Protein AF-A0A8C0G1B9-F1 (afdb_monomer_lite)

Sequence (436 aa):
GDGFGARAGQQRWVWGQGQAAEMSLGDRDGQQRWAWGTGPGTGDGFEGRAGQQRWKLLVFVNPMGGRCRAGEIYQDRVAGLFALAGIQTEVIGEYPHNIPPHPHPYLADLDGLVCVGGDGTFNELMHALISRTQRKAGIPEDNPMAPLLPPQLRIGIIPAGSTDCICFATVGTNDPVTSALHIIIGDSQPLDVCSVHHHERLLRYAVSLVGYGFYGDVVSDSERHRWMGPMRYDFSGFKAVLCNRSYEGTVEFLTVGGTEANPRDQTRCRGRETGSNGVSSPASKWQWEQGRFLAINLTCMSSACPKSPDGLSPSAHLADGTADLILVRECSALGFLCHLSRHMDHRDQFDLPFVSVHRVQALRFTPKQLEDSEEGEQPGRRGWKGLLGGLCCGEQPLSSWSCDGETLPHADISVRVHRQLIHLFARGIEQGMGLL

pLDDT: mean 75.63, std 23.79, range [18.97, 97.38]

Foldseek 3Di:
DDDDDDDDDDDDDDDDDDDDDDDDDDDDDDPDDDFPDPDDDDDDDDPDDDPQDAAEEEEEFECPAQVRCLVVCCVVAFVVVCVVLNHHYGYDDDDPDACALCNDPPPVPHQAYEYRHALRRVQSVVVSQQVNQCVVVVFDLLAPPTQGAFGNHAYQYQARHDWRLVCCQFFVDNHRNSSSVLVSVQDKFFFKKKFKHDPSGTQGIFGFKKKFALVLQLLVQLVVVVVVPPCSSVVSNVLSLQQLDWFWWKKKFWFWADPCFFLPNQAAAFFDPDDPPDDPTPDTDIDMDTAIFNMKMKGQTQSATPQQNCRPRNRRYGFPLKIKIKTAHRDHSVLVVVLVCCSRPVPDSQPGPRIDIGIGFKMWIDGVVVVCVVVPDDDDDDDDDGPDVPSNPDDPSGGWIDGSSDTTPDRTMMMGMNGSSHMYSGGGNDDDPPPD

Organism: Chelonoidis abingdonii (NCBI:txid106734)

Secondary structure (DSSP, 8-state):
----------PPP------------------------------------------EEEEEE-TTHHHHTHHHHIIIIIIHHHHHTT-EEEEE---SSS--SS--TTGGG-SEEEEEE-HHHHHHHHHHHHHHHHHHHT--TT-TT--PPPPSSEEEEEE-SS--HHHHHHHSS--HHHHHHHHHHT--EEEEEEEEEETTEEEEEESSEEEEEHHHHHHHHHHTTGGGTTHHHHHHHHHHHHH---EEEEEEEEEPPSTT--TT------S---------PPPPEEEEEEEEEEEEEEESS----SSSTT-S-TT--SSSS-EEEEEEES--HHHHHHHHHHTTSSS-TT-STTEEEEEEEEEEEEEHHHHHHHTTPPP-------SSTTTT----SS--EEETTEEES-SSEEEEEEEEEEEES-----------

Radius of gyration: 24.24 Å; chains: 1; bounding box: 70×66×87 Å

InterPro domains:
  IPR001206 Diacylglycerol kinase, catalytic domain [PF00781] (56-196)
  IPR001206 Diacylglycerol kinase, catalytic domain [PS50146] (52-200)
  IPR016064 NAD kinase/diacylglycerol kinase-like domain superfamily [SSF111331] (55-426)
  IPR017438 Inorganic polyphosphate/ATP-NAD kinase, N-terminal [G3DSA:3.40.50.10330] (46-191)
  IPR045363 Ceramide kinase, C-terminal domain [PF19280] (212-431)
  IPR050187 Lipid Phosphate Formation and Regulation [PTHR12358] (36-418)

Structure (mmCIF, N/CA/C/O backbone):
data_AF-A0A8C0G1B9-F1
#
_entry.id   AF-A0A8C0G1B9-F1
#
loop_
_atom_site.group_PDB
_atom_site.id
_atom_site.type_symbol
_atom_site.label_atom_id
_atom_site.label_alt_id
_atom_site.label_comp_id
_atom_site.label_asym_id
_atom_site.label_entity_id
_atom_site.label_seq_id
_atom_site.pdbx_PDB_ins_code
_atom_site.Cartn_x
_atom_site.Cartn_y
_atom_site.Cartn_z
_atom_site.occupancy
_atom_site.B_iso_or_equiv
_atom_site.auth_seq_id
_atom_site.auth_comp_id
_atom_site.auth_asym_id
_atom_site.auth_atom_id
_atom_site.pdbx_PDB_model_num
ATOM 1 N N . GLY A 1 1 ? -17.086 24.913 -55.831 1.00 30.11 1 GLY A N 1
ATOM 2 C CA . GLY A 1 1 ? -15.918 25.432 -55.113 1.00 30.11 1 GLY A CA 1
ATOM 3 C C . GLY A 1 1 ? -16.407 25.823 -53.752 1.00 30.11 1 GLY A C 1
ATOM 4 O O . GLY A 1 1 ? -16.983 26.890 -53.645 1.00 30.11 1 GLY A O 1
ATOM 5 N N . ASP A 1 2 ? -16.240 24.932 -52.780 1.00 26.23 2 ASP A N 1
ATOM 6 C CA . ASP A 1 2 ? -16.625 25.154 -51.388 1.00 26.23 2 ASP A CA 1
ATOM 7 C C . ASP A 1 2 ? -15.357 25.120 -50.540 1.00 26.23 2 ASP A C 1
ATOM 9 O O . ASP A 1 2 ? -14.575 24.170 -50.607 1.00 26.23 2 ASP A O 1
ATOM 13 N N . GLY A 1 3 ? -15.127 26.203 -49.801 1.00 24.61 3 GLY A N 1
ATOM 14 C CA . GLY A 1 3 ? -13.947 26.421 -48.978 1.00 24.61 3 GLY A CA 1
ATOM 15 C C . GLY A 1 3 ? -14.328 26.810 -47.551 1.00 24.61 3 GLY A C 1
ATOM 16 O O . GLY A 1 3 ? -14.904 27.867 -47.332 1.00 24.61 3 GLY A O 1
ATOM 17 N N . PHE A 1 4 ? -13.991 25.906 -46.629 1.00 29.27 4 PHE A N 1
ATOM 18 C CA . PHE A 1 4 ? -13.444 26.066 -45.273 1.00 29.27 4 PHE A CA 1
ATOM 19 C C . PHE A 1 4 ? -13.696 27.329 -44.425 1.00 29.27 4 PHE A C 1
ATOM 21 O O . PHE A 1 4 ? -13.379 28.452 -44.804 1.00 29.27 4 PHE A O 1
ATOM 28 N N . GLY A 1 5 ? -14.013 27.074 -43.146 1.00 24.34 5 GLY A N 1
ATOM 29 C CA . GLY A 1 5 ? -13.769 27.990 -42.028 1.00 24.34 5 GLY A CA 1
ATOM 30 C C . GLY A 1 5 ? -14.143 27.390 -40.667 1.00 24.34 5 GLY A C 1
ATOM 31 O O . GLY A 1 5 ? -15.270 27.547 -40.212 1.00 24.34 5 GLY A O 1
ATOM 32 N N . ALA A 1 6 ? -13.199 26.710 -40.008 1.00 26.56 6 ALA A N 1
ATOM 33 C CA . ALA A 1 6 ? -13.334 26.205 -38.639 1.00 26.56 6 ALA A CA 1
ATOM 34 C C . ALA A 1 6 ? -13.221 27.336 -37.595 1.00 26.56 6 ALA A C 1
ATOM 36 O O . ALA A 1 6 ? -12.384 28.230 -37.734 1.00 26.56 6 ALA A O 1
ATOM 37 N N . ARG A 1 7 ? -13.996 27.265 -36.503 1.00 25.38 7 ARG A N 1
ATOM 38 C CA . ARG A 1 7 ? -13.730 28.009 -35.258 1.00 25.38 7 ARG A CA 1
ATOM 39 C C . ARG A 1 7 ? -13.854 27.090 -34.047 1.00 25.38 7 ARG A C 1
ATOM 41 O O . ARG A 1 7 ? -14.878 26.448 -33.841 1.00 25.38 7 ARG A O 1
ATOM 48 N N . ALA A 1 8 ? -12.777 27.062 -33.268 1.00 25.58 8 ALA A N 1
ATOM 49 C CA . ALA A 1 8 ? -12.637 26.367 -32.000 1.00 25.58 8 ALA A CA 1
ATOM 50 C C . ALA A 1 8 ? -13.459 27.053 -30.895 1.00 25.58 8 ALA A C 1
ATOM 52 O O . ALA A 1 8 ? -13.417 28.275 -30.748 1.00 25.58 8 ALA A O 1
ATOM 53 N N . GLY A 1 9 ? -14.187 26.257 -30.110 1.00 23.78 9 GLY A N 1
ATOM 54 C CA . GLY A 1 9 ? -14.890 26.699 -28.909 1.00 23.78 9 GLY A CA 1
ATOM 55 C C . GLY A 1 9 ? -13.968 26.649 -27.693 1.00 23.78 9 GLY A C 1
ATOM 56 O O . GLY A 1 9 ? -13.581 25.577 -27.242 1.00 23.78 9 GLY A O 1
ATOM 57 N N . GLN A 1 10 ? -13.621 27.821 -27.170 1.00 21.27 10 GLN A N 1
ATOM 58 C CA . GLN A 1 10 ? -12.890 28.013 -25.920 1.00 21.27 10 GLN A CA 1
ATOM 59 C C . GLN A 1 10 ? -13.905 27.970 -24.763 1.00 21.27 10 GLN A C 1
ATOM 61 O O . GLN A 1 10 ? -14.750 28.859 -24.663 1.00 21.27 10 GLN A O 1
ATOM 66 N N . GLN A 1 11 ? -13.856 26.954 -23.894 1.00 22.00 11 GLN A N 1
ATOM 67 C CA . GLN A 1 11 ? -14.602 26.977 -22.630 1.00 22.00 11 GLN A CA 1
ATOM 68 C C . GLN A 1 11 ? -13.724 27.553 -21.515 1.00 22.00 11 GLN A C 1
ATOM 70 O O . GLN A 1 11 ? -12.590 27.136 -21.288 1.00 22.00 11 GLN A O 1
ATOM 75 N N . ARG A 1 12 ? -14.266 28.584 -20.869 1.00 19.53 12 ARG A N 1
ATOM 76 C CA . ARG A 1 12 ? -13.645 29.454 -19.873 1.00 19.53 12 ARG A CA 1
ATOM 77 C C . ARG A 1 12 ? -14.082 28.972 -18.488 1.00 19.53 12 ARG A C 1
ATOM 79 O O . ARG A 1 12 ? -15.276 28.959 -18.208 1.00 19.53 12 ARG A O 1
ATOM 86 N N . TRP A 1 13 ? -13.137 28.589 -17.633 1.00 22.78 13 TRP A N 1
ATOM 87 C CA . TRP A 1 13 ? -13.411 28.223 -16.241 1.00 22.78 13 TRP A CA 1
ATOM 88 C C . TRP A 1 13 ? -13.511 29.489 -15.381 1.00 22.78 13 TRP A C 1
ATOM 90 O O . TRP A 1 13 ? -12.592 30.308 -15.372 1.00 22.78 13 TRP A O 1
ATOM 100 N N . VAL A 1 14 ? -14.632 29.658 -14.678 1.00 18.97 14 VAL A N 1
ATOM 101 C CA . VAL A 1 14 ? -14.840 30.697 -13.658 1.00 18.97 14 VAL A CA 1
ATOM 102 C C . VAL A 1 14 ? -14.832 30.002 -12.301 1.00 18.97 14 VAL A C 1
ATOM 104 O O . VAL A 1 14 ? -15.638 29.103 -12.082 1.00 18.97 14 VAL A O 1
ATOM 107 N N . TRP A 1 15 ? -13.956 30.429 -11.392 1.00 25.50 15 TRP A N 1
ATOM 108 C CA . TRP A 1 15 ? -14.005 30.043 -9.981 1.00 25.50 15 TRP A CA 1
ATOM 109 C C . TRP A 1 15 ? -14.141 31.305 -9.128 1.00 25.50 15 TRP A C 1
ATOM 111 O O . TRP A 1 15 ? -13.388 32.265 -9.297 1.00 25.50 15 TRP A O 1
ATOM 121 N N . GLY A 1 16 ? -15.176 31.312 -8.285 1.00 22.03 16 GLY A N 1
ATOM 122 C CA . GLY A 1 16 ? -15.574 32.430 -7.435 1.00 22.03 16 GLY A CA 1
ATOM 123 C C . GLY A 1 16 ? -14.563 32.742 -6.332 1.00 22.03 16 GLY A C 1
ATOM 124 O O . GLY A 1 16 ? -13.882 31.858 -5.817 1.00 22.03 16 GLY A O 1
ATOM 125 N N . GLN A 1 17 ? -14.483 34.029 -5.996 1.00 23.86 17 GLN A N 1
ATOM 126 C CA . GLN A 1 17 ? -13.695 34.586 -4.899 1.00 23.86 17 GLN A CA 1
ATOM 127 C C . GLN A 1 17 ? -14.418 34.478 -3.548 1.00 23.86 17 GLN A C 1
ATOM 129 O O . GLN A 1 17 ? -15.641 34.584 -3.485 1.00 23.86 17 GLN A O 1
ATOM 134 N N . GLY A 1 18 ? -13.619 34.424 -2.479 1.00 22.11 18 GLY A N 1
ATOM 135 C CA . GLY A 1 18 ? -13.995 34.730 -1.093 1.00 22.11 18 GLY A CA 1
ATOM 136 C C . GLY A 1 18 ? -13.487 33.644 -0.142 1.00 22.11 18 GLY A C 1
ATOM 137 O O . GLY A 1 18 ? -13.692 32.471 -0.407 1.00 22.11 18 GLY A O 1
ATOM 138 N N . GLN A 1 19 ? -12.789 33.903 0.958 1.00 21.27 19 GLN A N 1
ATOM 139 C CA . GLN A 1 19 ? -12.333 35.119 1.628 1.00 21.27 19 GLN A CA 1
ATOM 140 C C . GLN A 1 19 ? -11.083 34.716 2.429 1.00 21.27 19 GLN A C 1
ATOM 142 O O . GLN A 1 19 ? -10.969 33.578 2.882 1.00 21.27 19 GLN A O 1
ATOM 147 N N . ALA A 1 20 ? -10.146 35.647 2.585 1.00 22.34 20 ALA A N 1
ATOM 148 C CA . ALA A 1 20 ? -9.005 35.490 3.473 1.00 22.34 20 ALA A CA 1
ATOM 149 C C . ALA A 1 20 ? -9.473 35.454 4.936 1.00 22.34 20 ALA A C 1
ATOM 151 O O . ALA A 1 20 ? -10.284 36.285 5.340 1.00 22.34 20 ALA A O 1
ATOM 152 N N . ALA A 1 21 ? -8.926 34.529 5.723 1.00 21.75 21 ALA A N 1
ATOM 153 C CA . ALA A 1 21 ? -8.952 34.601 7.176 1.00 21.75 21 ALA A CA 1
ATOM 154 C C . ALA A 1 21 ? -7.500 34.674 7.666 1.00 21.75 21 ALA A C 1
ATOM 156 O O . ALA A 1 21 ? -6.760 33.694 7.605 1.00 21.75 21 ALA A O 1
ATOM 157 N N . GLU A 1 22 ? -7.087 35.869 8.091 1.00 20.16 22 GLU A N 1
ATOM 158 C CA . GLU A 1 22 ? -5.917 36.068 8.944 1.00 20.16 22 GLU A CA 1
ATOM 159 C C . GLU A 1 22 ? -6.189 35.413 10.303 1.00 20.16 22 GLU A C 1
ATOM 161 O O . GLU A 1 22 ? -7.195 35.712 10.946 1.00 20.16 22 GLU A O 1
ATOM 166 N N . MET A 1 23 ? -5.280 34.557 10.769 1.00 22.12 23 MET A N 1
ATOM 167 C CA . MET A 1 23 ? -5.209 34.178 12.179 1.00 22.12 23 MET A CA 1
ATOM 168 C C . MET A 1 23 ? -3.889 34.680 12.758 1.00 22.12 23 MET A C 1
ATOM 170 O O . MET A 1 23 ? -2.801 34.301 12.328 1.00 22.12 23 MET A O 1
ATOM 174 N N . SER A 1 24 ? -4.038 35.596 13.712 1.00 20.42 24 SER A N 1
ATOM 175 C CA . SER A 1 24 ? -2.988 36.210 14.512 1.00 20.42 24 SER A CA 1
ATOM 176 C C . SER A 1 24 ? -2.264 35.160 15.360 1.00 20.42 24 SER A C 1
ATOM 178 O O . SER A 1 24 ? -2.896 34.349 16.036 1.00 20.42 24 SER A O 1
ATOM 180 N N . LEU A 1 25 ? -0.930 35.196 15.320 1.00 25.39 25 LEU A N 1
ATOM 181 C CA . LEU A 1 25 ? -0.045 34.464 16.223 1.00 25.39 25 LEU A CA 1
ATOM 182 C C . LEU A 1 25 ? -0.170 35.042 17.641 1.00 25.39 25 LEU A C 1
ATOM 184 O O . LEU A 1 25 ? 0.240 36.175 17.892 1.00 25.39 25 LEU A O 1
ATOM 188 N N . GLY A 1 26 ? -0.725 34.240 18.550 1.00 23.03 26 GLY A N 1
ATOM 189 C CA . GLY A 1 26 ? -0.743 34.467 19.993 1.00 23.03 26 GLY A CA 1
ATOM 190 C C . GLY A 1 26 ? 0.080 33.395 20.709 1.00 23.03 26 GLY A C 1
ATOM 191 O O . GLY A 1 26 ? -0.068 32.208 20.442 1.00 23.03 26 GLY A O 1
ATOM 192 N N . ASP A 1 27 ? 0.972 33.864 21.568 1.00 25.34 27 ASP A N 1
ATOM 193 C CA . ASP A 1 27 ? 2.131 33.205 22.168 1.00 25.34 27 ASP A CA 1
ATOM 194 C C . ASP A 1 27 ? 1.796 32.246 23.344 1.00 25.34 27 ASP A C 1
ATOM 196 O O . ASP A 1 27 ? 0.818 32.456 24.060 1.00 25.34 27 ASP A O 1
ATOM 200 N N . ARG A 1 28 ? 2.728 31.305 23.584 1.00 26.14 28 ARG A N 1
ATOM 201 C CA . ARG A 1 28 ? 3.057 30.539 24.819 1.00 26.14 28 ARG A CA 1
ATOM 202 C C . ARG A 1 28 ? 2.216 29.343 25.295 1.00 26.14 28 ARG A C 1
ATOM 204 O O . ARG A 1 28 ? 1.133 29.477 25.852 1.00 26.14 28 ARG A O 1
ATOM 211 N N . ASP A 1 29 ? 2.885 28.187 25.221 1.00 32.78 29 ASP A N 1
ATOM 212 C CA . ASP A 1 29 ? 3.010 27.142 26.251 1.00 32.78 29 ASP A CA 1
ATOM 213 C C . ASP A 1 29 ? 1.769 26.846 27.103 1.00 32.78 29 ASP A C 1
ATOM 215 O O . ASP A 1 29 ? 1.595 27.341 28.216 1.00 32.78 29 ASP A O 1
ATOM 219 N N . GLY A 1 30 ? 0.951 25.921 26.610 1.00 25.56 30 GLY A N 1
ATOM 220 C CA . GLY A 1 30 ? -0.121 25.305 27.377 1.00 25.56 30 GLY A CA 1
ATOM 221 C C . GLY A 1 30 ? -0.477 23.952 26.785 1.00 25.56 30 GLY A C 1
ATOM 222 O O . GLY A 1 30 ? -1.261 23.865 25.851 1.00 25.56 30 GLY A O 1
ATOM 223 N N . GLN A 1 31 ? 0.114 22.892 27.329 1.00 26.70 31 GLN A N 1
ATOM 224 C CA . GLN A 1 31 ? -0.220 21.500 27.039 1.00 26.70 31 GLN A CA 1
ATOM 225 C C . GLN A 1 31 ? -1.696 21.248 27.415 1.00 26.70 31 GLN A C 1
ATOM 227 O O . GLN A 1 31 ? -2.006 20.993 28.578 1.00 26.70 31 GLN A O 1
ATOM 232 N N . GLN A 1 32 ? -2.627 21.371 26.465 1.00 25.62 32 GLN A N 1
ATOM 233 C CA . GLN A 1 32 ? -4.054 21.135 26.706 1.00 25.62 32 GLN A CA 1
ATOM 234 C C . GLN A 1 32 ? -4.433 19.701 26.322 1.00 25.62 32 GLN A C 1
ATOM 236 O O . GLN A 1 32 ? -4.711 19.384 25.173 1.00 25.62 32 GLN A O 1
ATOM 241 N N . ARG A 1 33 ? -4.468 18.816 27.325 1.00 25.80 33 ARG A N 1
ATOM 242 C CA . ARG A 1 33 ? -5.085 17.486 27.218 1.00 25.80 33 ARG A CA 1
ATOM 243 C C . ARG A 1 33 ? -6.605 17.641 27.165 1.00 25.80 33 ARG A C 1
ATOM 245 O O . ARG A 1 33 ? -7.219 17.949 28.183 1.00 25.80 33 ARG A O 1
ATOM 252 N N . TRP A 1 34 ? -7.218 17.342 26.028 1.00 31.02 34 TRP A N 1
ATOM 253 C CA . TRP A 1 34 ? -8.670 17.181 25.933 1.00 31.02 34 TRP A CA 1
ATOM 254 C C . TRP A 1 34 ? -9.040 15.728 26.238 1.00 31.02 34 TRP A C 1
ATOM 256 O O . TRP A 1 34 ? -9.087 14.879 25.353 1.00 31.02 34 TRP A O 1
ATOM 266 N N . ALA A 1 35 ? -9.260 15.417 27.516 1.00 24.92 35 ALA A N 1
ATOM 267 C CA . ALA A 1 35 ? -9.883 14.159 27.913 1.00 24.92 35 ALA A CA 1
ATOM 268 C C . ALA A 1 35 ? -11.404 14.314 27.793 1.00 24.92 35 ALA A C 1
ATOM 270 O O . ALA A 1 35 ? -12.045 14.901 28.665 1.00 24.92 35 ALA A O 1
ATOM 271 N N . TRP A 1 36 ? -11.993 13.803 26.714 1.00 34.22 36 TRP A N 1
ATOM 272 C CA . TRP A 1 36 ? -13.447 13.719 26.592 1.00 34.22 36 TRP A CA 1
ATOM 273 C C . TRP A 1 36 ? -13.947 12.546 27.438 1.00 34.22 36 TRP A C 1
ATOM 275 O O . TRP A 1 36 ? -14.034 11.412 26.980 1.00 34.22 36 TRP A O 1
ATOM 285 N N . GLY A 1 37 ? -14.235 12.811 28.712 1.00 25.52 37 GLY A N 1
ATOM 286 C CA . GLY A 1 37 ? -14.954 11.867 29.558 1.00 25.52 37 GLY A CA 1
ATOM 287 C C . GLY A 1 37 ? -16.423 11.832 29.150 1.00 25.52 37 GLY A C 1
ATOM 288 O O . GLY A 1 37 ? -17.179 12.737 29.495 1.00 25.52 37 GLY A O 1
ATOM 289 N N . THR A 1 38 ? -16.855 10.796 28.435 1.00 38.09 38 THR A N 1
ATOM 290 C CA . THR A 1 38 ? -18.287 10.525 28.265 1.00 38.09 38 THR A CA 1
ATOM 291 C C . THR A 1 38 ? -18.818 9.939 29.572 1.00 38.09 38 THR A C 1
ATOM 293 O O . THR A 1 38 ? -18.600 8.765 29.874 1.00 38.09 38 THR A O 1
ATOM 296 N N . GLY A 1 39 ? -19.469 10.771 30.388 1.00 28.28 39 GLY A N 1
ATOM 297 C CA . GLY A 1 39 ? -20.220 10.307 31.555 1.00 28.28 39 GLY A CA 1
ATOM 298 C C . GLY A 1 39 ? -21.393 9.403 31.138 1.00 28.28 39 GLY A C 1
ATOM 299 O O . GLY A 1 39 ? -21.886 9.527 30.015 1.00 28.28 39 GLY A O 1
ATOM 300 N N . PRO A 1 40 ? -21.855 8.488 32.008 1.00 33.59 40 PRO A N 1
ATOM 301 C CA . PRO A 1 40 ? -22.965 7.601 31.687 1.00 33.59 40 PRO A CA 1
ATOM 302 C C . PRO A 1 40 ? -24.263 8.413 31.584 1.00 33.59 40 PRO A C 1
ATOM 304 O O . PRO A 1 40 ? -24.832 8.831 32.591 1.00 33.59 40 PRO A O 1
ATOM 307 N N . GLY A 1 41 ? -24.728 8.650 30.359 1.00 33.19 41 GLY A N 1
ATOM 308 C CA . GLY A 1 41 ? -26.064 9.174 30.103 1.00 33.19 41 GLY A CA 1
ATOM 309 C C . GLY A 1 41 ? -27.107 8.110 30.437 1.00 33.19 41 GLY A C 1
ATOM 310 O O . GLY A 1 41 ? -27.210 7.097 29.750 1.00 33.19 41 GLY A O 1
ATOM 311 N N . THR A 1 42 ? -27.872 8.328 31.503 1.00 35.56 42 THR A N 1
ATOM 312 C CA . THR A 1 42 ? -29.071 7.554 31.836 1.00 35.56 42 THR A CA 1
ATOM 313 C C . THR A 1 42 ? -30.171 7.854 30.817 1.00 35.56 42 THR A C 1
ATOM 315 O O . THR A 1 42 ? -30.885 8.848 30.943 1.00 35.56 42 THR A O 1
ATOM 318 N N . GLY A 1 43 ? -30.287 7.006 29.797 1.00 33.19 43 GLY A N 1
ATOM 319 C CA . GLY A 1 43 ? -31.454 6.905 28.926 1.00 33.19 43 GLY A CA 1
ATOM 320 C C . GLY A 1 43 ? -32.092 5.540 29.136 1.00 33.19 43 GLY A C 1
ATOM 321 O O . GLY A 1 43 ? -31.598 4.542 28.619 1.00 33.19 43 GLY A O 1
ATOM 322 N N . ASP A 1 44 ? -33.140 5.502 29.951 1.00 35.91 44 ASP A N 1
ATOM 323 C CA . ASP A 1 44 ? -33.950 4.312 30.198 1.00 35.91 44 ASP A CA 1
ATOM 324 C C . ASP A 1 44 ? -34.817 4.015 28.964 1.00 35.91 44 ASP A C 1
ATOM 326 O O . ASP A 1 44 ? -35.460 4.920 28.427 1.00 35.91 44 ASP A O 1
ATOM 330 N N . GLY A 1 45 ? -34.858 2.749 28.536 1.00 37.53 45 GLY A N 1
ATOM 331 C CA . GLY A 1 45 ? -35.861 2.256 27.587 1.00 37.53 45 GLY A CA 1
ATOM 332 C C . GLY A 1 45 ? -35.347 1.732 26.245 1.00 37.53 45 GLY A C 1
ATOM 333 O O . GLY A 1 45 ? -35.700 2.277 25.207 1.00 37.53 45 GLY A O 1
ATOM 334 N N . PHE A 1 46 ? -34.606 0.621 26.255 1.00 33.00 46 PHE A N 1
ATOM 335 C CA . PHE A 1 46 ? -34.708 -0.430 25.227 1.00 33.00 46 PHE A CA 1
ATOM 336 C C . PHE A 1 46 ? -34.171 -1.749 25.815 1.00 33.00 46 PHE A C 1
ATOM 338 O O . PHE A 1 46 ? -33.015 -2.124 25.633 1.00 33.00 46 PHE A O 1
ATOM 345 N N . GLU A 1 47 ? -35.008 -2.466 26.570 1.00 37.91 47 GLU A N 1
ATOM 346 C CA . GLU A 1 47 ? -34.714 -3.845 26.985 1.00 37.91 47 GLU A CA 1
ATOM 347 C C . GLU A 1 47 ? -34.930 -4.797 25.800 1.00 37.91 47 GLU A C 1
ATOM 349 O O . GLU A 1 47 ? -35.968 -5.436 25.637 1.00 37.91 47 GLU A O 1
ATOM 354 N N . GLY A 1 48 ? -33.914 -4.877 24.941 1.00 32.41 48 GLY A N 1
ATOM 355 C CA . GLY A 1 48 ? -33.785 -5.876 23.887 1.00 32.41 48 GLY A CA 1
ATOM 356 C C . GLY A 1 48 ? -32.555 -6.749 24.126 1.00 32.41 48 GLY A C 1
ATOM 357 O O . GLY A 1 48 ? -31.460 -6.381 23.730 1.00 32.41 48 GLY A O 1
ATOM 358 N N . ARG A 1 49 ? -32.747 -7.903 24.784 1.00 36.00 49 ARG A N 1
ATOM 359 C CA . ARG A 1 49 ? -31.848 -9.083 24.841 1.00 36.00 49 ARG A CA 1
ATOM 360 C C . ARG A 1 49 ? -30.337 -8.787 24.769 1.00 36.00 49 ARG A C 1
ATOM 362 O O . ARG A 1 49 ? -29.674 -9.027 23.762 1.00 36.00 49 ARG A O 1
ATOM 369 N N . ALA A 1 50 ? -29.788 -8.362 25.903 1.00 39.62 50 ALA A N 1
ATOM 370 C CA . ALA A 1 50 ? -28.361 -8.189 26.125 1.00 39.62 50 ALA A CA 1
ATOM 371 C C . ALA A 1 50 ? -27.619 -9.536 26.250 1.00 39.62 50 ALA A C 1
ATOM 373 O O . ALA A 1 50 ? -27.605 -10.173 27.299 1.00 39.62 50 ALA A O 1
ATOM 374 N N . GLY A 1 51 ? -26.941 -9.918 25.172 1.00 43.41 51 GLY A N 1
ATOM 375 C CA . GLY A 1 51 ? -25.608 -10.533 25.223 1.00 43.41 51 GLY A CA 1
ATOM 376 C C . GLY A 1 51 ? -24.566 -9.595 24.600 1.00 43.41 51 GLY A C 1
ATOM 377 O O . GLY A 1 51 ? -23.631 -10.050 23.953 1.00 43.41 51 GLY A O 1
ATOM 378 N N . GLN A 1 52 ? -24.807 -8.281 24.682 1.00 54.09 52 GLN A N 1
ATOM 379 C CA . GLN A 1 52 ? -24.190 -7.258 23.838 1.00 54.09 52 GLN A CA 1
ATOM 380 C C . GLN A 1 52 ? -22.704 -7.105 24.183 1.00 54.09 52 GLN A C 1
ATOM 382 O O . GLN A 1 52 ? -22.344 -6.553 25.224 1.00 54.09 52 GLN A O 1
ATOM 387 N N . GLN A 1 53 ? -21.840 -7.633 23.316 1.00 54.12 53 GLN A N 1
ATOM 388 C CA . GLN A 1 53 ? -20.399 -7.418 23.380 1.00 54.12 53 GLN A CA 1
ATOM 389 C C . GLN A 1 53 ? -20.150 -5.906 23.279 1.00 54.12 53 GLN A C 1
ATOM 391 O O . GLN A 1 53 ? -20.453 -5.284 22.264 1.00 54.12 53 GLN A O 1
ATOM 396 N N . ARG A 1 54 ? -19.673 -5.294 24.366 1.00 72.31 54 ARG A N 1
ATOM 397 C CA . ARG A 1 54 ? -19.329 -3.869 24.388 1.00 72.31 54 ARG A CA 1
ATOM 398 C C . ARG A 1 54 ? -17.925 -3.720 23.828 1.00 72.31 54 ARG A C 1
ATOM 400 O O . ARG A 1 54 ? -16.968 -3.930 24.568 1.00 72.31 54 ARG A O 1
ATOM 407 N N . TRP A 1 55 ? -17.823 -3.385 22.544 1.00 83.94 55 TRP A N 1
ATOM 408 C CA . TRP A 1 55 ? -16.540 -3.096 21.912 1.00 83.94 55 TRP A CA 1
ATOM 409 C C . TRP A 1 55 ? -15.834 -1.950 22.647 1.00 83.94 55 TRP A C 1
ATOM 411 O O . TRP A 1 55 ? -16.444 -0.915 22.930 1.00 83.94 55 TRP A O 1
ATOM 421 N N . LYS A 1 56 ? -14.547 -2.124 22.935 1.00 90.75 56 LYS A N 1
ATOM 422 C CA . LYS A 1 56 ? -13.643 -1.081 23.420 1.00 90.75 56 LYS A CA 1
ATOM 423 C C . LYS A 1 56 ? -12.666 -0.717 22.316 1.00 90.75 56 LYS A C 1
ATOM 425 O O . LYS A 1 56 ? -11.828 -1.533 21.927 1.00 90.75 56 LYS A O 1
ATOM 430 N N . LEU A 1 57 ? -12.783 0.505 21.812 1.00 92.88 57 LEU A N 1
ATOM 431 C CA . LEU A 1 57 ? -12.002 1.009 20.691 1.00 92.88 57 LEU A CA 1
ATOM 432 C C . LEU A 1 57 ? -11.118 2.177 21.124 1.00 92.88 57 LEU A C 1
ATOM 434 O O . LEU A 1 57 ? -11.558 3.078 21.837 1.00 92.88 57 LEU A O 1
ATOM 438 N N . LEU A 1 58 ? -9.882 2.185 20.634 1.00 92.19 58 LEU A N 1
ATOM 439 C CA . LEU A 1 58 ? -8.992 3.340 20.727 1.00 92.19 58 LEU A CA 1
ATOM 440 C C . LEU A 1 58 ? -8.941 4.047 19.374 1.00 92.19 58 LEU A C 1
ATOM 442 O O . LEU A 1 58 ? -8.592 3.434 18.366 1.00 92.19 58 LEU A O 1
ATOM 446 N N . VAL A 1 59 ? -9.299 5.326 19.354 1.00 92.25 59 VAL A N 1
ATOM 447 C CA . VAL A 1 59 ? -9.467 6.135 18.148 1.00 92.25 59 VAL A CA 1
ATOM 448 C C . VAL A 1 59 ? -8.313 7.125 18.014 1.00 92.25 59 VAL A C 1
ATOM 450 O O . VAL A 1 59 ? -8.141 8.003 18.852 1.00 92.25 59 VAL A O 1
ATOM 453 N N . PHE A 1 60 ? -7.553 7.019 16.930 1.00 90.69 60 PHE A N 1
ATOM 454 C CA . PHE A 1 60 ? -6.513 7.962 16.530 1.00 90.69 60 PHE A CA 1
ATOM 455 C C . PHE A 1 60 ? -7.083 8.937 15.510 1.00 90.69 60 PHE A C 1
ATOM 457 O O . PHE A 1 60 ? -7.465 8.528 14.415 1.00 90.69 60 PHE A O 1
ATOM 464 N N . VAL A 1 61 ? -7.133 10.220 15.852 1.00 89.12 61 VAL A N 1
ATOM 465 C CA . VAL A 1 61 ? -7.616 11.269 14.951 1.00 89.12 61 VAL A CA 1
ATOM 466 C C . VAL A 1 61 ? -6.434 12.105 14.493 1.00 89.12 61 VAL A C 1
ATOM 468 O O . VAL A 1 61 ? -5.792 12.747 15.317 1.00 89.12 61 VAL A O 1
ATOM 471 N N . ASN A 1 62 ? -6.154 12.118 13.188 1.00 84.25 62 ASN A N 1
ATOM 472 C CA . ASN A 1 62 ? -5.117 12.979 12.627 1.00 84.25 62 ASN A CA 1
ATOM 473 C C . ASN A 1 62 ? -5.676 14.396 12.420 1.00 84.25 62 ASN A C 1
ATOM 475 O O . ASN A 1 62 ? -6.394 14.602 11.439 1.00 84.25 62 ASN A O 1
ATOM 479 N N . PRO A 1 63 ? -5.330 15.402 13.242 1.00 70.69 63 PRO A N 1
ATOM 480 C CA . PRO A 1 63 ? -5.917 16.737 13.133 1.00 70.69 63 PRO A CA 1
ATOM 481 C C . PRO A 1 63 ? -5.579 17.432 11.805 1.00 70.69 63 PRO A C 1
ATOM 483 O O . PRO A 1 63 ? -6.317 18.311 11.374 1.00 70.69 63 PRO A O 1
ATOM 486 N N . MET A 1 64 ? -4.511 17.007 11.121 1.00 68.38 64 MET A N 1
ATOM 487 C CA . MET A 1 64 ? -4.098 17.535 9.815 1.00 68.38 64 MET A CA 1
ATOM 488 C C . MET A 1 64 ? -4.737 16.791 8.629 1.00 68.38 64 MET A C 1
ATOM 490 O O . MET A 1 64 ? -4.573 17.197 7.475 1.00 68.38 64 MET A O 1
ATOM 494 N N . GLY A 1 65 ? -5.473 15.703 8.880 1.00 60.97 65 GLY A N 1
ATOM 495 C CA . GLY A 1 65 ? -6.144 14.915 7.845 1.00 60.97 65 GLY A CA 1
ATOM 496 C C . GLY A 1 65 ? -7.239 15.705 7.117 1.00 60.97 65 GLY A C 1
ATOM 497 O O . GLY A 1 65 ? -7.981 16.476 7.729 1.00 60.97 65 GLY A O 1
ATOM 498 N N . GLY A 1 66 ? -7.344 15.527 5.795 1.00 57.16 66 GLY A N 1
ATOM 499 C CA . GLY A 1 66 ? -8.523 15.963 5.030 1.00 57.16 66 GLY A CA 1
ATOM 500 C C . GLY A 1 66 ? -8.717 17.467 4.938 1.00 57.16 66 GLY A C 1
ATOM 501 O O . GLY A 1 66 ? -9.850 17.935 5.005 1.00 57.16 66 GLY A O 1
ATOM 502 N N . ARG A 1 67 ? -7.623 18.231 4.806 1.00 67.06 67 ARG A N 1
ATOM 503 C CA . ARG A 1 67 ? -7.624 19.702 4.947 1.00 67.06 67 ARG A CA 1
ATOM 504 C C . ARG A 1 67 ? -8.071 20.139 6.351 1.00 67.06 67 ARG A C 1
ATOM 506 O O . ARG A 1 67 ? -8.853 21.074 6.485 1.00 67.06 67 ARG A O 1
ATOM 513 N N . CYS A 1 68 ? -7.571 19.443 7.372 1.00 73.69 68 CYS A N 1
ATOM 514 C CA . CYS A 1 68 ? -7.853 19.685 8.789 1.00 73.69 68 CYS A CA 1
ATOM 515 C C . CYS A 1 68 ? -9.315 19.453 9.214 1.00 73.69 68 CYS A C 1
ATOM 517 O O . CYS A 1 68 ? -9.816 20.122 10.114 1.00 73.69 68 CYS A O 1
ATOM 519 N N . ARG A 1 69 ? -10.009 18.503 8.572 1.00 81.06 69 ARG A N 1
ATOM 520 C CA . ARG A 1 69 ? -11.421 18.178 8.855 1.00 81.06 69 ARG A CA 1
ATOM 521 C C . ARG A 1 69 ? -11.632 16.843 9.561 1.00 81.06 69 ARG A C 1
ATOM 523 O O . ARG A 1 69 ? -12.756 16.528 9.925 1.00 81.06 69 ARG A O 1
ATOM 530 N N . ALA A 1 70 ? -10.585 16.049 9.778 1.00 85.00 70 ALA A N 1
ATOM 531 C CA . ALA A 1 70 ? -10.722 14.734 10.412 1.00 85.00 70 ALA A CA 1
ATOM 532 C C . ALA A 1 70 ? -11.376 14.799 11.808 1.00 85.00 70 ALA A C 1
ATOM 534 O O . ALA A 1 70 ? -12.199 13.947 12.137 1.00 85.00 70 ALA A O 1
ATOM 535 N N . GLY A 1 71 ? -11.058 15.829 12.604 1.00 87.06 71 GLY A N 1
ATOM 536 C CA . GLY A 1 71 ? -11.688 16.056 13.911 1.00 87.06 71 GLY A CA 1
ATOM 537 C C . GLY A 1 71 ? -13.191 16.327 13.812 1.00 87.06 71 GLY A C 1
ATOM 538 O O . GLY A 1 71 ? -13.968 15.669 14.498 1.00 87.06 71 GLY A O 1
ATOM 539 N N . GLU A 1 72 ? -13.589 17.228 12.908 1.00 89.81 72 GLU A N 1
ATOM 540 C CA . GLU A 1 72 ? -14.994 17.543 12.591 1.00 89.81 72 GLU A CA 1
ATOM 541 C C . GLU A 1 72 ? -15.738 16.286 12.116 1.00 89.81 72 GLU A C 1
ATOM 543 O O . GLU A 1 72 ? -16.785 15.940 12.650 1.00 89.81 72 GLU A O 1
ATOM 548 N N . ILE A 1 73 ? -15.155 15.533 11.174 1.00 91.69 73 ILE A N 1
ATOM 549 C CA . ILE A 1 73 ? -15.738 14.290 10.648 1.00 91.69 73 ILE A CA 1
ATOM 550 C C . ILE A 1 73 ? -16.004 13.291 11.777 1.00 91.69 73 ILE A C 1
ATOM 552 O O . ILE A 1 73 ? -17.095 12.724 11.849 1.00 91.69 73 ILE A O 1
ATOM 556 N N . TYR A 1 74 ? -15.033 13.072 12.666 1.00 93.31 74 TYR A N 1
ATOM 557 C CA . TYR A 1 74 ? -15.225 12.147 13.777 1.00 93.31 74 TYR A CA 1
ATOM 558 C C . TYR A 1 74 ? -16.335 12.620 14.722 1.00 93.31 74 TYR A C 1
ATOM 560 O O . TYR A 1 74 ? -17.241 11.843 15.026 1.00 93.31 74 TYR A O 1
ATOM 568 N N . GLN A 1 75 ? -16.286 13.881 15.159 1.00 92.31 75 GLN A N 1
ATOM 569 C CA . GLN A 1 75 ? -17.241 14.432 16.121 1.00 92.31 75 GLN A CA 1
ATOM 570 C C . GLN A 1 75 ? -18.670 14.446 15.570 1.00 92.31 75 GLN A C 1
ATOM 572 O O . GLN A 1 75 ? -19.582 13.935 16.221 1.00 92.31 75 GLN A O 1
ATOM 577 N N . ASP A 1 76 ? -18.852 14.952 14.352 1.00 94.06 76 ASP A N 1
ATOM 578 C CA . ASP A 1 76 ? -20.177 15.224 13.796 1.00 94.06 76 ASP A CA 1
ATOM 579 C C . ASP A 1 76 ? -20.830 13.986 13.175 1.00 94.06 76 ASP A C 1
ATOM 581 O O . ASP A 1 76 ? -22.056 13.907 13.084 1.00 94.06 76 ASP A O 1
ATOM 585 N N . ARG A 1 77 ? -20.030 13.020 12.698 1.00 94.94 77 ARG A N 1
ATOM 586 C CA . ARG A 1 77 ? -20.534 11.899 11.884 1.00 94.94 77 ARG A CA 1
ATOM 587 C C . ARG A 1 77 ? -20.357 10.530 12.525 1.00 94.94 77 ARG A C 1
ATOM 589 O O . ARG A 1 77 ? -21.124 9.634 12.187 1.00 94.94 77 ARG A O 1
ATOM 596 N N . VAL A 1 78 ? -19.375 10.344 13.411 1.00 96.25 78 VAL A N 1
ATOM 597 C CA . VAL A 1 78 ? -18.981 9.006 13.899 1.00 96.25 78 VAL A CA 1
ATOM 598 C C . VAL A 1 78 ? -19.205 8.835 15.398 1.00 96.25 78 VAL A C 1
ATOM 600 O O . VAL A 1 78 ? -19.786 7.832 15.811 1.00 96.25 78 VAL A O 1
ATOM 603 N N . ALA A 1 79 ? -18.799 9.804 16.220 1.00 94.75 79 ALA A N 1
ATOM 604 C CA . ALA A 1 79 ? -18.835 9.695 17.679 1.00 94.75 79 ALA A CA 1
ATOM 605 C C . ALA A 1 79 ? -20.245 9.377 18.210 1.00 94.75 79 ALA A C 1
ATOM 607 O O . ALA A 1 79 ? -20.412 8.483 19.041 1.00 94.75 79 ALA A O 1
ATOM 608 N N . GLY A 1 80 ? -21.272 10.044 17.670 1.00 95.06 80 GLY A N 1
ATOM 609 C CA . GLY A 1 80 ? -22.668 9.777 18.021 1.00 95.06 80 GLY A CA 1
ATOM 610 C C . GLY A 1 80 ? -23.122 8.352 17.682 1.00 95.06 80 GLY A C 1
ATOM 611 O O . GLY A 1 80 ? -23.838 7.739 18.469 1.00 95.06 80 GLY A O 1
ATOM 612 N N . LEU A 1 81 ? -22.668 7.786 16.558 1.00 96.00 81 LEU A N 1
ATOM 613 C CA . LEU A 1 81 ? -23.013 6.417 16.156 1.00 96.00 81 LEU A CA 1
ATOM 614 C C . LEU A 1 81 ? -22.383 5.381 17.091 1.00 96.00 81 LEU A C 1
ATOM 616 O O . LEU A 1 81 ? -23.057 4.442 17.509 1.00 96.00 81 LEU A O 1
ATOM 620 N N . PHE A 1 82 ? -21.115 5.571 17.465 1.00 95.81 82 PHE A N 1
ATOM 621 C CA . PHE A 1 82 ? -20.444 4.702 18.434 1.00 95.81 82 PHE A CA 1
ATOM 622 C C . PHE A 1 82 ? -21.111 4.759 19.812 1.00 95.81 82 PHE A C 1
ATOM 624 O O . PHE A 1 82 ? -21.339 3.710 20.418 1.00 95.81 82 PHE A O 1
ATOM 631 N N . ALA A 1 83 ? -21.510 5.950 20.268 1.00 93.69 83 ALA A N 1
ATOM 632 C CA . ALA A 1 83 ? -22.247 6.109 21.519 1.00 93.69 83 ALA A CA 1
ATOM 633 C C . ALA A 1 83 ? -23.607 5.388 21.488 1.00 93.69 83 ALA A C 1
ATOM 635 O O . ALA A 1 83 ? -23.928 4.647 22.417 1.00 93.69 83 ALA A O 1
ATOM 636 N N . LEU A 1 84 ? -24.378 5.543 20.404 1.00 94.31 84 LEU A N 1
ATOM 637 C CA . LEU A 1 84 ? -25.664 4.856 20.218 1.00 94.31 84 LEU A CA 1
ATOM 638 C C . LEU A 1 84 ? -25.514 3.330 20.157 1.00 94.31 84 LEU A C 1
ATOM 640 O O . LEU A 1 84 ? -26.379 2.607 20.645 1.00 94.31 84 LEU A O 1
ATOM 644 N N . ALA A 1 85 ? -24.410 2.837 19.597 1.00 93.56 85 ALA A N 1
ATOM 645 C CA . ALA A 1 85 ? -24.085 1.414 19.555 1.00 93.56 85 ALA A CA 1
ATOM 646 C C . ALA A 1 85 ? -23.545 0.859 20.891 1.00 93.56 85 ALA A C 1
ATOM 648 O O . ALA A 1 85 ? -23.285 -0.340 20.994 1.00 93.56 85 ALA A O 1
ATOM 649 N N . GLY A 1 86 ? -23.363 1.701 21.917 1.00 92.38 86 GLY A N 1
ATOM 650 C CA . GLY A 1 86 ? -22.813 1.294 23.212 1.00 92.38 86 GLY A CA 1
ATOM 651 C C . GLY A 1 86 ? -21.324 0.928 23.173 1.00 92.38 86 GLY A C 1
ATOM 652 O O . GLY A 1 86 ? -20.856 0.182 24.038 1.00 92.38 86 GLY A O 1
ATOM 653 N N . ILE A 1 87 ? -20.588 1.430 22.176 1.00 93.44 87 ILE A N 1
ATOM 654 C CA . ILE A 1 87 ? -19.147 1.223 22.008 1.00 93.44 87 ILE A CA 1
ATOM 655 C C . ILE A 1 87 ? -18.392 2.196 22.911 1.00 93.44 87 ILE A C 1
ATOM 657 O O . ILE A 1 87 ? -18.646 3.399 22.904 1.00 93.44 87 ILE A O 1
ATOM 661 N N . GLN A 1 88 ? -17.438 1.680 23.683 1.00 92.00 88 GLN A N 1
ATOM 662 C CA . GLN A 1 88 ? -16.557 2.502 24.507 1.00 92.00 88 GLN A CA 1
ATOM 663 C C . GLN A 1 88 ? -15.396 2.999 23.652 1.00 92.00 88 GLN A C 1
ATOM 665 O O . GLN A 1 88 ? -14.665 2.194 23.078 1.00 92.00 88 GLN A O 1
ATOM 670 N N . THR A 1 89 ? -15.219 4.316 23.575 1.00 91.50 89 THR A N 1
ATOM 671 C CA . THR A 1 89 ? -14.177 4.936 22.752 1.00 91.50 89 THR A CA 1
ATOM 672 C C . THR A 1 89 ? -13.247 5.789 23.596 1.00 91.50 89 THR A C 1
ATOM 674 O O . THR A 1 89 ? -13.699 6.701 24.285 1.00 91.50 89 THR A O 1
ATOM 677 N N . GLU A 1 90 ? -11.948 5.544 23.488 1.00 90.19 90 GLU A N 1
ATOM 678 C CA . GLU A 1 90 ? -10.907 6.465 23.946 1.00 90.19 90 GLU A CA 1
ATOM 679 C C . GLU A 1 90 ? -10.326 7.183 22.721 1.00 90.19 90 GLU A C 1
ATOM 681 O O . GLU A 1 90 ? -10.038 6.532 21.722 1.00 90.19 90 GLU A O 1
ATOM 686 N N . VAL A 1 91 ? -10.188 8.513 22.754 1.00 88.50 91 VAL A N 1
ATOM 687 C CA . VAL A 1 91 ? -9.790 9.312 21.579 1.00 88.50 91 VAL A CA 1
ATOM 688 C C . VAL A 1 91 ? -8.448 9.994 21.818 1.00 88.50 91 VAL A C 1
ATOM 690 O O . VAL A 1 91 ? -8.278 10.724 22.792 1.00 88.50 91 VAL A O 1
ATOM 693 N N . ILE A 1 92 ? -7.515 9.805 20.887 1.00 84.88 92 ILE A N 1
ATOM 694 C CA . ILE A 1 92 ? -6.203 10.451 20.841 1.00 84.88 92 ILE A CA 1
ATOM 695 C C . ILE A 1 92 ? -6.194 11.408 19.644 1.00 84.88 92 ILE A C 1
ATOM 697 O O . ILE A 1 92 ? -6.142 10.976 18.493 1.00 84.88 92 ILE A O 1
ATOM 701 N N . GLY A 1 93 ? -6.276 12.712 19.927 1.00 70.50 93 GLY A N 1
ATOM 702 C CA . GLY A 1 93 ? -6.390 13.769 18.910 1.00 70.50 93 GLY A CA 1
ATOM 703 C C . GLY A 1 93 ? -5.089 14.493 18.550 1.00 70.50 93 GLY A C 1
ATOM 704 O O . GLY A 1 93 ? -5.072 15.259 17.594 1.00 70.50 93 GLY A O 1
ATOM 705 N N . GLU A 1 94 ? -4.001 14.269 19.290 1.00 64.00 94 GLU A N 1
ATOM 706 C CA . GLU A 1 94 ? -2.722 14.952 19.072 1.00 64.00 94 GLU A CA 1
ATOM 707 C C . GLU A 1 94 ? -1.584 13.931 19.040 1.00 64.00 94 GLU A C 1
ATOM 709 O O . GLU A 1 94 ? -1.103 13.475 20.076 1.00 64.00 94 GLU A O 1
ATOM 714 N N . TYR A 1 95 ? -1.139 13.568 17.837 1.00 62.53 95 TYR A N 1
ATOM 715 C CA . TYR A 1 95 ? 0.140 12.891 17.639 1.00 62.53 95 TYR A CA 1
ATOM 716 C C . TYR A 1 95 ? 0.941 13.638 16.562 1.00 62.53 95 TYR A C 1
ATOM 718 O O . TYR A 1 95 ? 0.503 13.739 15.411 1.00 62.53 95 TYR A O 1
ATOM 726 N N . PRO A 1 96 ? 2.102 14.214 16.921 1.00 47.19 96 PRO A N 1
ATOM 727 C CA . PRO A 1 96 ? 2.940 14.976 16.008 1.00 47.19 96 PRO A CA 1
ATOM 728 C C . PRO A 1 96 ? 3.750 14.016 15.130 1.00 47.19 96 PRO A C 1
ATOM 730 O O . PRO A 1 96 ? 4.948 13.877 15.317 1.00 47.19 96 PRO A O 1
ATOM 733 N N . HIS A 1 97 ? 3.076 13.361 14.181 1.00 53.91 97 HIS A N 1
ATOM 734 C CA . HIS A 1 97 ? 3.645 12.415 13.210 1.00 53.91 97 HIS A CA 1
ATOM 735 C C . HIS A 1 97 ? 4.216 11.134 13.846 1.00 53.91 97 HIS A C 1
ATOM 737 O O . HIS A 1 97 ? 4.984 11.173 14.802 1.00 53.91 97 HIS A O 1
ATOM 743 N N . ASN A 1 98 ? 3.870 9.984 13.266 1.00 60.53 98 ASN A N 1
ATOM 744 C CA . ASN A 1 98 ? 4.202 8.644 13.753 1.00 60.53 98 ASN A CA 1
ATOM 745 C C . ASN A 1 98 ? 3.515 8.283 15.077 1.00 60.53 98 ASN A C 1
ATOM 747 O O . ASN A 1 98 ? 4.000 8.577 16.172 1.00 60.53 98 ASN A O 1
ATOM 751 N N . ILE A 1 99 ? 2.412 7.541 14.971 1.00 64.62 99 ILE A N 1
ATOM 752 C CA . ILE A 1 99 ? 1.837 6.802 16.102 1.00 64.62 99 ILE A CA 1
ATOM 753 C C . ILE A 1 99 ? 2.946 5.937 16.733 1.00 64.62 99 ILE A C 1
ATOM 755 O O . ILE A 1 99 ? 3.558 5.119 16.038 1.00 64.62 99 ILE A O 1
ATOM 759 N N . PRO A 1 100 ? 3.250 6.100 18.035 1.00 60.38 100 PRO A N 1
ATOM 760 C CA . PRO A 1 100 ? 4.343 5.368 18.650 1.00 60.38 100 PRO A CA 1
ATOM 761 C C . PRO A 1 100 ? 4.061 3.858 18.608 1.00 60.38 100 PRO A C 1
ATOM 763 O O . PRO A 1 100 ? 2.913 3.439 18.768 1.00 60.38 100 PRO A O 1
ATOM 766 N N . PRO A 1 101 ? 5.101 3.005 18.514 1.00 55.12 101 PRO A N 1
ATOM 767 C CA . PRO A 1 101 ? 4.949 1.544 18.526 1.00 55.12 101 PRO A CA 1
ATOM 768 C C . PRO A 1 101 ? 4.362 1.009 19.847 1.00 55.12 101 PRO A C 1
ATOM 770 O O . PRO A 1 101 ? 4.031 -0.170 19.972 1.00 55.12 101 PRO A O 1
ATOM 773 N N . HIS A 1 102 ? 4.195 1.882 20.842 1.00 59.75 102 HIS A N 1
ATOM 774 C CA . HIS A 1 102 ? 3.394 1.647 22.035 1.00 59.75 102 HIS A CA 1
ATOM 775 C C . HIS A 1 102 ? 2.231 2.652 22.069 1.00 59.75 102 HIS A C 1
ATOM 777 O O . HIS A 1 102 ? 2.314 3.633 22.804 1.00 59.75 102 HIS A O 1
ATOM 783 N N . PRO A 1 103 ? 1.154 2.425 21.290 1.00 56.25 103 PRO A N 1
ATOM 784 C CA . PRO A 1 103 ? 0.078 3.404 21.152 1.00 56.25 103 PRO A CA 1
ATOM 785 C C . PRO A 1 103 ? -0.643 3.710 22.471 1.00 56.25 103 PRO A C 1
ATOM 787 O O . PRO A 1 103 ? -1.170 4.803 22.640 1.00 56.25 103 PRO A O 1
ATOM 790 N N . HIS A 1 104 ? -0.665 2.759 23.416 1.00 58.03 104 HIS A N 1
ATOM 791 C CA . HIS A 1 104 ? -1.259 2.958 24.737 1.00 58.03 104 HIS A CA 1
ATOM 792 C C . HIS A 1 104 ? -0.797 1.882 25.747 1.00 58.03 104 HIS A C 1
ATOM 794 O O . HIS A 1 104 ? -0.588 0.727 25.347 1.00 58.03 104 HIS A O 1
ATOM 800 N N . PRO A 1 105 ? -0.657 2.193 27.053 1.00 55.31 105 PRO A N 1
ATOM 801 C CA . PRO A 1 105 ? -0.334 1.201 28.085 1.00 55.31 105 PRO A CA 1
ATOM 802 C C . PRO A 1 105 ? -1.410 0.112 28.280 1.00 55.31 105 PRO A C 1
ATOM 804 O O . PRO A 1 105 ? -1.071 -0.971 28.750 1.00 55.31 105 PRO A O 1
ATOM 807 N N . TYR A 1 106 ? -2.661 0.330 27.845 1.00 55.84 106 TYR A N 1
ATOM 808 C CA . TYR A 1 106 ? -3.796 -0.583 28.096 1.00 55.84 106 TYR A CA 1
ATOM 809 C C . TYR A 1 106 ? -4.404 -1.240 26.842 1.00 55.84 106 TYR A C 1
ATOM 811 O O . TYR A 1 106 ? -5.587 -1.550 26.804 1.00 55.84 106 TYR A O 1
ATOM 819 N N . LEU A 1 107 ? -3.597 -1.517 25.812 1.00 65.12 107 LEU A N 1
ATOM 820 C CA . LEU A 1 107 ? -4.065 -2.210 24.595 1.00 65.12 107 LEU A CA 1
ATOM 821 C C . LEU A 1 107 ? -4.551 -3.662 24.820 1.00 65.12 107 LEU A C 1
ATOM 823 O O . LEU A 1 107 ? -5.066 -4.268 23.888 1.00 65.12 107 LEU A O 1
ATOM 827 N N . ALA A 1 108 ? -4.329 -4.253 26.000 1.00 65.38 108 ALA A N 1
ATOM 828 C CA . ALA A 1 108 ? -4.725 -5.636 26.291 1.00 65.38 108 ALA A CA 1
ATOM 829 C C . ALA A 1 108 ? -6.245 -5.811 26.448 1.00 65.38 108 ALA A C 1
ATOM 831 O O . ALA A 1 108 ? -6.748 -6.899 26.189 1.00 65.38 108 ALA A O 1
ATOM 832 N N . ASP A 1 109 ? -6.951 -4.741 26.823 1.00 79.44 109 ASP A N 1
ATOM 833 C CA . ASP A 1 109 ? -8.393 -4.761 27.092 1.00 79.44 109 ASP A CA 1
ATOM 834 C C . ASP A 1 109 ? -9.217 -4.162 25.942 1.00 79.44 109 ASP A C 1
ATOM 836 O O . ASP A 1 109 ? -10.398 -3.866 26.121 1.00 79.44 109 ASP A O 1
ATOM 840 N N . LEU A 1 110 ? -8.589 -3.921 24.787 1.00 86.50 110 LEU A N 1
ATOM 841 C CA . LEU A 1 110 ? -9.240 -3.352 23.611 1.00 86.50 110 LEU A CA 1
ATOM 842 C C . LEU A 1 110 ? -9.632 -4.441 22.621 1.00 86.50 110 LEU A C 1
ATOM 844 O O . LEU A 1 110 ? -8.938 -5.444 22.469 1.00 86.50 110 LEU A O 1
ATOM 848 N N . ASP A 1 111 ? -10.697 -4.179 21.876 1.00 87.31 111 ASP A N 1
ATOM 849 C CA . ASP A 1 111 ? -11.151 -5.050 20.796 1.00 87.31 111 ASP A CA 1
ATOM 850 C C . ASP A 1 111 ? -10.648 -4.600 19.417 1.00 87.31 111 ASP A C 1
ATOM 852 O O . ASP A 1 111 ? -10.634 -5.383 18.460 1.00 87.31 111 ASP A O 1
ATOM 856 N N . GLY A 1 112 ? -10.232 -3.337 19.299 1.00 91.56 112 GLY A N 1
ATOM 857 C CA . GLY A 1 112 ? -9.769 -2.766 18.044 1.00 91.56 112 GLY A CA 1
ATOM 858 C C . GLY A 1 112 ? -9.223 -1.348 18.164 1.00 91.56 112 GLY A C 1
ATOM 859 O O . GLY A 1 112 ? -9.399 -0.658 19.169 1.00 91.56 112 GLY A O 1
ATOM 860 N N . LEU A 1 113 ? -8.545 -0.923 17.105 1.00 93.56 113 LEU A N 1
ATOM 861 C CA . LEU A 1 113 ? -8.014 0.423 16.920 1.00 93.56 113 LEU A CA 1
ATOM 862 C C . LEU A 1 113 ? -8.737 1.062 15.742 1.00 93.56 113 LEU A C 1
ATOM 864 O O . LEU A 1 113 ? -9.012 0.381 14.763 1.00 93.56 113 LEU A O 1
ATOM 868 N N . VAL A 1 114 ? -9.026 2.354 15.803 1.00 94.50 114 VAL A N 1
ATOM 869 C CA . VAL A 1 114 ? -9.662 3.091 14.707 1.00 94.50 114 VAL A CA 1
ATOM 870 C C . VAL A 1 114 ? -8.770 4.260 14.326 1.00 94.50 114 VAL A C 1
ATOM 872 O O . VAL A 1 114 ? -8.375 5.026 15.197 1.00 94.50 114 VAL A O 1
ATOM 875 N N . CYS A 1 115 ? -8.454 4.424 13.047 1.00 93.06 115 CYS A N 1
ATOM 876 C CA . CYS A 1 115 ? -7.829 5.636 12.533 1.00 93.06 115 CYS A CA 1
ATOM 877 C C . CYS A 1 115 ? -8.860 6.521 11.828 1.00 93.06 115 CYS A C 1
ATOM 879 O O . CYS A 1 115 ? -9.673 6.043 11.041 1.00 93.06 115 CYS A O 1
ATOM 881 N N . VAL A 1 116 ? -8.802 7.825 12.088 1.00 93.06 116 VAL A N 1
ATOM 882 C CA . VAL A 1 116 ? -9.552 8.861 11.376 1.00 93.06 116 VAL A CA 1
ATOM 883 C C . VAL A 1 116 ? -8.544 9.722 10.625 1.00 93.06 116 VAL A C 1
ATOM 885 O O . VAL A 1 116 ? -7.791 10.494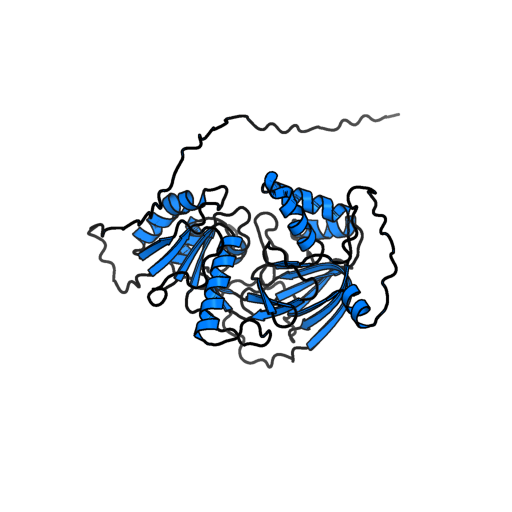 11.226 1.00 93.06 116 VAL A O 1
ATOM 888 N N . GLY A 1 117 ? -8.485 9.551 9.308 1.00 90.38 117 GLY A N 1
ATOM 889 C CA . GLY A 1 117 ? -7.454 10.154 8.469 1.00 90.38 117 GLY A CA 1
ATOM 890 C C . GLY A 1 117 ? -7.423 9.543 7.073 1.00 90.38 117 GLY A C 1
ATOM 891 O O . GLY A 1 117 ? -8.380 8.901 6.651 1.00 90.38 117 GLY A O 1
ATOM 892 N N . GLY A 1 118 ? -6.318 9.759 6.359 1.00 88.50 118 GLY A N 1
ATOM 893 C CA . GLY A 1 118 ? -6.080 9.114 5.065 1.00 88.50 118 GLY A CA 1
ATOM 894 C C . GLY A 1 118 ? -5.177 7.886 5.153 1.00 88.50 118 GLY A C 1
ATOM 895 O O . GLY A 1 118 ? -4.793 7.459 6.245 1.00 88.50 118 GLY A O 1
ATOM 896 N N . ASP A 1 119 ? -4.767 7.376 3.988 1.00 88.44 119 ASP A N 1
ATOM 897 C CA . ASP A 1 119 ? -3.919 6.179 3.851 1.00 88.44 119 ASP A CA 1
ATOM 898 C C . ASP A 1 119 ? -2.631 6.251 4.701 1.00 88.44 119 ASP A C 1
ATOM 900 O O . ASP A 1 119 ? -2.245 5.275 5.340 1.00 88.44 119 ASP A O 1
ATOM 904 N N . GLY A 1 120 ? -1.998 7.427 4.807 1.00 87.75 120 GLY A N 1
ATOM 905 C CA . GLY A 1 120 ? -0.805 7.620 5.644 1.00 87.75 120 GLY A CA 1
ATOM 906 C C . GLY A 1 120 ? -1.055 7.374 7.138 1.00 87.75 120 GLY A C 1
ATOM 907 O O . GLY A 1 120 ? -0.251 6.733 7.809 1.00 87.75 120 GLY A O 1
ATOM 908 N N . THR A 1 121 ? -2.205 7.809 7.659 1.00 88.94 121 THR A N 1
ATOM 909 C CA . THR A 1 121 ? -2.572 7.581 9.064 1.00 88.94 121 THR A CA 1
ATOM 910 C C . THR A 1 121 ? -2.863 6.110 9.340 1.00 88.94 121 THR A C 1
ATOM 912 O O . THR A 1 121 ? -2.468 5.585 10.380 1.00 88.94 121 THR A O 1
ATOM 915 N N . PHE A 1 122 ? -3.521 5.433 8.399 1.00 92.69 122 PHE A N 1
ATOM 916 C CA . PHE A 1 122 ? -3.672 3.984 8.455 1.00 92.69 122 PHE A CA 1
ATOM 917 C C . PHE A 1 122 ? -2.307 3.281 8.470 1.00 92.69 122 PHE A C 1
ATOM 919 O O . PHE A 1 122 ? -2.077 2.420 9.318 1.00 92.69 122 PHE A O 1
ATOM 926 N N . ASN A 1 123 ? -1.388 3.685 7.590 1.00 91.88 123 ASN A N 1
ATOM 927 C CA . ASN A 1 123 ? -0.059 3.093 7.509 1.00 91.88 123 ASN A CA 1
ATOM 928 C C . ASN A 1 123 ? 0.711 3.228 8.824 1.00 91.88 123 ASN A C 1
ATOM 930 O O . ASN A 1 123 ? 1.270 2.238 9.289 1.00 91.88 123 ASN A O 1
ATOM 934 N N . GLU A 1 124 ? 0.709 4.398 9.464 1.00 90.00 124 GLU A N 1
ATOM 935 C CA . GLU A 1 124 ? 1.342 4.575 10.779 1.00 90.00 124 GLU A CA 1
ATOM 936 C C . GLU A 1 124 ? 0.772 3.609 11.831 1.00 90.00 124 GLU A C 1
ATOM 938 O O . GLU A 1 124 ? 1.527 2.945 12.546 1.00 90.00 124 GLU A O 1
ATOM 943 N N . LEU A 1 125 ? -0.558 3.484 11.893 1.00 91.12 125 LEU A N 1
ATOM 944 C CA . LEU A 1 125 ? -1.238 2.599 12.840 1.00 91.12 125 LEU A CA 1
ATOM 945 C C . LEU A 1 125 ? -0.920 1.121 12.570 1.00 91.12 125 LEU A C 1
ATOM 947 O O . LEU A 1 125 ? -0.651 0.365 13.506 1.00 91.12 125 LEU A O 1
ATOM 951 N N . MET A 1 126 ? -0.913 0.718 11.297 1.00 94.19 126 MET A N 1
ATOM 952 C CA . MET A 1 126 ? -0.559 -0.632 10.865 1.00 94.19 126 MET A CA 1
ATOM 953 C C . MET A 1 126 ? 0.873 -0.988 11.279 1.00 94.19 126 MET A C 1
ATOM 955 O O . MET A 1 126 ? 1.082 -2.028 11.902 1.00 94.19 126 MET A O 1
ATOM 959 N N . HIS A 1 127 ? 1.848 -0.120 10.987 1.00 93.00 127 HIS A N 1
ATOM 960 C CA . HIS A 1 127 ? 3.245 -0.344 11.366 1.00 93.00 127 HIS A CA 1
ATOM 961 C C . HIS A 1 127 ? 3.383 -0.475 12.884 1.00 93.00 127 HIS A C 1
ATOM 963 O O . HIS A 1 127 ? 3.954 -1.450 13.370 1.00 93.00 127 HIS A O 1
ATOM 969 N N . ALA A 1 128 ? 2.797 0.453 13.647 1.00 90.31 128 ALA A N 1
ATOM 970 C CA . ALA A 1 128 ? 2.841 0.412 15.106 1.00 90.31 128 ALA A CA 1
ATOM 971 C C . ALA A 1 128 ? 2.255 -0.896 15.668 1.00 90.31 128 ALA A C 1
ATOM 973 O O . ALA A 1 128 ? 2.816 -1.484 16.598 1.00 90.31 128 ALA A O 1
ATOM 974 N N . LEU A 1 129 ? 1.146 -1.373 15.094 1.00 91.75 129 LEU A N 1
ATOM 975 C CA . LEU A 1 129 ? 0.473 -2.590 15.535 1.00 91.75 129 LEU A CA 1
ATOM 976 C C . LEU A 1 129 ? 1.269 -3.861 15.192 1.00 91.75 129 LEU A C 1
ATOM 978 O O . LEU A 1 129 ? 1.426 -4.734 16.057 1.00 91.75 129 LEU A O 1
ATOM 982 N N . ILE A 1 130 ? 1.789 -3.966 13.965 1.00 93.88 130 ILE A N 1
ATOM 983 C CA . ILE A 1 130 ? 2.611 -5.104 13.531 1.00 93.88 130 ILE A CA 1
ATOM 984 C C . ILE A 1 130 ? 3.890 -5.157 14.369 1.00 93.88 130 ILE A C 1
ATOM 986 O O . ILE A 1 130 ? 4.128 -6.171 15.028 1.00 93.88 130 ILE A O 1
ATOM 990 N N . SER A 1 131 ? 4.649 -4.061 14.457 1.00 92.12 131 SER A N 1
ATOM 991 C CA . SER A 1 131 ? 5.919 -4.040 15.192 1.00 92.12 131 SER A CA 1
ATOM 992 C C . SER A 1 131 ? 5.751 -4.334 16.680 1.00 92.12 131 SER A C 1
ATOM 994 O O . SER A 1 131 ? 6.558 -5.044 17.283 1.00 92.12 131 SER A O 1
ATOM 996 N N . ARG A 1 132 ? 4.664 -3.863 17.305 1.00 89.44 132 ARG A N 1
ATOM 997 C CA . ARG A 1 132 ? 4.325 -4.251 18.684 1.00 89.44 132 ARG A CA 1
ATOM 998 C C . ARG A 1 132 ? 4.131 -5.761 18.808 1.00 89.44 132 ARG A C 1
ATOM 1000 O O . ARG A 1 132 ? 4.605 -6.361 19.775 1.00 89.44 132 ARG A O 1
ATOM 1007 N N . THR A 1 133 ? 3.395 -6.350 17.869 1.00 92.06 133 THR A N 1
ATOM 1008 C CA . THR A 1 133 ? 3.046 -7.774 17.877 1.00 92.06 133 THR A CA 1
ATOM 1009 C C . THR A 1 133 ? 4.298 -8.627 17.720 1.00 92.06 133 THR A C 1
ATOM 1011 O O . THR A 1 133 ? 4.528 -9.514 18.544 1.00 92.06 133 THR A O 1
ATOM 1014 N N . GLN A 1 134 ? 5.163 -8.289 16.759 1.00 94.06 134 GLN A N 1
ATOM 1015 C CA . GLN A 1 134 ? 6.415 -9.015 16.541 1.00 94.06 134 GLN A CA 1
ATOM 1016 C C . GLN A 1 134 ? 7.375 -8.866 17.718 1.00 94.06 134 GLN A C 1
ATOM 1018 O O . GLN A 1 134 ? 7.894 -9.864 18.218 1.00 94.06 134 GLN A O 1
ATOM 1023 N N . ARG A 1 135 ? 7.528 -7.650 18.260 1.00 91.00 135 ARG A N 1
ATOM 1024 C CA . ARG A 1 135 ? 8.372 -7.404 19.438 1.00 91.00 135 ARG A CA 1
ATOM 1025 C C . ARG A 1 135 ? 7.917 -8.203 20.656 1.00 91.00 135 ARG A C 1
ATOM 1027 O O . ARG A 1 135 ? 8.753 -8.772 21.350 1.00 91.00 135 ARG A O 1
ATOM 1034 N N . LYS A 1 136 ? 6.606 -8.277 20.915 1.00 90.69 136 LYS A N 1
ATOM 1035 C CA . LYS A 1 136 ? 6.052 -9.073 22.026 1.00 90.69 136 LYS A CA 1
ATOM 1036 C C . LYS A 1 136 ? 6.317 -10.572 21.842 1.00 90.69 136 LYS A C 1
ATOM 1038 O O . LYS A 1 136 ? 6.484 -11.276 22.833 1.00 90.69 136 LYS A O 1
ATOM 1043 N N . ALA A 1 137 ? 6.355 -11.043 20.598 1.00 92.12 137 ALA A N 1
ATOM 1044 C CA . ALA A 1 137 ? 6.647 -12.430 20.255 1.00 92.12 137 ALA A CA 1
ATOM 1045 C C . ALA A 1 137 ? 8.150 -12.742 20.122 1.00 92.12 137 ALA A C 1
ATOM 1047 O O . ALA A 1 137 ? 8.509 -13.904 19.952 1.00 92.12 137 ALA A O 1
ATOM 1048 N N . GLY A 1 138 ? 9.028 -11.734 20.192 1.00 93.31 138 GLY A N 1
ATOM 1049 C CA . GLY A 1 138 ? 10.466 -11.902 19.967 1.00 93.31 138 GLY A CA 1
ATOM 1050 C C . GLY A 1 138 ? 10.832 -12.217 18.512 1.00 93.31 138 GLY A C 1
ATOM 1051 O O . GLY A 1 138 ? 11.878 -12.812 18.266 1.00 93.31 138 GLY A O 1
ATOM 1052 N N . ILE A 1 139 ? 9.978 -11.849 17.552 1.00 93.88 139 ILE A N 1
ATOM 1053 C CA . ILE A 1 139 ? 10.196 -12.102 16.124 1.00 93.88 139 ILE A CA 1
ATOM 1054 C C . ILE A 1 139 ? 10.964 -10.918 15.517 1.00 93.88 139 ILE A C 1
ATOM 1056 O O . ILE A 1 139 ? 10.490 -9.784 15.617 1.00 93.88 139 ILE A O 1
ATOM 1060 N N . PRO A 1 140 ? 12.135 -11.145 14.891 1.00 92.19 140 PRO A N 1
ATOM 1061 C CA . PRO A 1 140 ? 12.905 -10.080 14.260 1.00 92.19 140 PRO A CA 1
ATOM 1062 C C . PRO A 1 140 ? 12.269 -9.674 12.925 1.00 92.19 140 PRO A C 1
ATOM 1064 O O . PRO A 1 140 ? 12.276 -10.444 11.968 1.00 92.19 140 PRO A O 1
ATOM 1067 N N . GLU A 1 141 ? 11.747 -8.449 12.860 1.00 91.69 141 GLU A N 1
ATOM 1068 C CA . GLU A 1 141 ? 11.121 -7.872 11.656 1.00 91.69 141 GLU A CA 1
ATOM 1069 C C . GLU A 1 141 ? 12.109 -7.697 10.489 1.00 91.69 141 GLU A C 1
ATOM 1071 O O . GLU A 1 141 ? 11.727 -7.773 9.322 1.00 91.69 141 GLU A O 1
ATOM 1076 N N . ASP A 1 142 ? 13.387 -7.510 10.814 1.00 93.19 142 ASP A N 1
ATOM 1077 C CA . ASP A 1 142 ? 14.486 -7.345 9.862 1.00 93.19 142 ASP A CA 1
ATOM 1078 C C . ASP A 1 142 ? 14.781 -8.618 9.055 1.00 93.19 142 ASP A C 1
ATOM 1080 O O . ASP A 1 142 ? 15.234 -8.538 7.918 1.00 93.19 142 ASP A O 1
ATOM 1084 N N . ASN A 1 143 ? 14.435 -9.799 9.580 1.00 91.00 143 ASN A N 1
ATOM 1085 C CA . ASN A 1 143 ? 14.595 -11.055 8.855 1.00 91.00 143 ASN A CA 1
ATOM 1086 C C . ASN A 1 143 ? 13.479 -11.211 7.795 1.00 91.00 143 ASN A C 1
ATOM 1088 O O . ASN A 1 143 ? 12.329 -11.470 8.167 1.00 91.00 143 ASN A O 1
ATOM 1092 N N . PRO A 1 144 ? 13.785 -11.175 6.480 1.00 87.88 144 PRO A N 1
ATOM 1093 C CA . PRO A 1 144 ? 12.771 -11.272 5.422 1.00 87.88 144 PRO A CA 1
ATOM 1094 C C . PRO A 1 144 ? 12.055 -12.632 5.371 1.00 87.88 144 PRO A C 1
ATOM 1096 O O . PRO A 1 144 ? 11.011 -12.779 4.735 1.00 87.88 144 PRO A O 1
ATOM 1099 N N . MET A 1 145 ? 12.623 -13.651 6.019 1.00 88.19 145 MET A N 1
ATOM 1100 C CA . MET A 1 145 ? 12.072 -15.003 6.099 1.00 88.19 145 MET A CA 1
ATOM 1101 C C . MET A 1 145 ? 11.316 -15.263 7.404 1.00 88.19 145 MET A C 1
ATOM 1103 O O . MET A 1 145 ? 10.774 -16.358 7.571 1.00 88.19 145 MET A O 1
ATOM 1107 N N . ALA A 1 146 ? 11.269 -14.295 8.325 1.00 88.25 146 ALA A N 1
ATOM 1108 C CA . ALA A 1 146 ? 10.557 -14.455 9.582 1.00 88.25 146 ALA A CA 1
ATOM 1109 C C . ALA A 1 146 ? 9.050 -14.673 9.340 1.00 88.25 146 ALA A C 1
ATOM 1111 O O . ALA A 1 146 ? 8.429 -13.926 8.577 1.00 88.25 146 ALA A O 1
ATOM 1112 N N . PRO A 1 147 ? 8.432 -15.674 9.995 1.00 90.00 147 PRO A N 1
ATOM 1113 C CA . PRO A 1 147 ? 6.988 -15.851 9.962 1.00 90.00 147 PRO A CA 1
ATOM 1114 C C . PRO A 1 147 ? 6.338 -14.806 10.873 1.00 90.00 147 PRO A C 1
ATOM 1116 O O . PRO A 1 147 ? 6.231 -15.006 12.082 1.00 90.00 147 PRO A O 1
ATOM 1119 N N . LEU A 1 148 ? 5.943 -13.669 10.300 1.00 94.44 148 LEU A N 1
ATOM 1120 C CA . LEU A 1 148 ? 5.289 -12.598 11.049 1.00 94.44 148 LEU A CA 1
ATOM 1121 C C . LEU A 1 148 ? 3.955 -13.082 11.629 1.00 94.44 148 LEU A C 1
ATOM 1123 O O . LEU A 1 148 ? 3.185 -13.773 10.961 1.00 94.44 148 LEU A O 1
ATOM 1127 N N . LEU A 1 149 ? 3.672 -12.705 12.876 1.00 94.25 149 LEU A N 1
ATOM 1128 C CA . LEU A 1 149 ? 2.413 -13.046 13.534 1.00 94.25 149 LEU A CA 1
ATOM 1129 C C . LEU A 1 149 ? 1.342 -11.981 13.282 1.00 94.25 149 LEU A C 1
ATOM 1131 O O . LEU A 1 149 ? 1.630 -10.792 13.447 1.00 94.25 149 LEU A O 1
ATOM 1135 N N . PRO A 1 150 ? 0.100 -12.377 12.958 1.00 94.00 150 PRO A N 1
ATOM 1136 C CA . PRO A 1 150 ? -0.988 -11.428 12.809 1.00 94.00 150 PRO A CA 1
ATOM 1137 C C . PRO A 1 150 ? -1.358 -10.800 14.163 1.00 94.00 150 PRO A C 1
ATOM 1139 O O . PRO A 1 150 ? -1.508 -11.523 15.158 1.00 94.00 150 PRO A O 1
ATOM 1142 N N . PRO A 1 151 ? -1.523 -9.466 14.247 1.00 92.25 151 PRO A N 1
ATOM 1143 C CA . PRO A 1 151 ? -2.047 -8.819 15.440 1.00 92.25 151 PRO A CA 1
ATOM 1144 C C . PRO A 1 151 ? -3.470 -9.289 15.756 1.00 92.25 151 PRO A C 1
ATOM 1146 O O . PRO A 1 151 ? -4.287 -9.483 14.861 1.00 92.25 151 PRO A O 1
ATOM 1149 N N . GLN A 1 152 ? -3.791 -9.422 17.046 1.00 89.25 152 GLN A N 1
ATOM 1150 C CA . GLN A 1 152 ? -5.148 -9.786 17.483 1.00 89.25 152 GLN A CA 1
ATOM 1151 C C . GLN A 1 152 ? -6.151 -8.630 17.342 1.00 89.25 152 GLN A C 1
ATOM 1153 O O . GLN A 1 152 ? -7.350 -8.865 17.205 1.00 89.25 152 GLN A O 1
ATOM 1158 N N . LEU A 1 153 ? -5.666 -7.385 17.398 1.00 91.75 153 LEU A N 1
ATOM 1159 C CA . LEU A 1 153 ? -6.501 -6.194 17.268 1.00 91.75 153 LEU A CA 1
ATOM 1160 C C . LEU A 1 153 ? -6.840 -5.941 15.800 1.00 91.75 153 LEU A C 1
ATOM 1162 O O . LEU A 1 153 ? -5.972 -6.006 14.931 1.00 91.75 153 LEU A O 1
ATOM 1166 N N . ARG A 1 154 ? -8.100 -5.585 15.553 1.00 93.12 154 ARG A N 1
ATOM 1167 C CA . ARG A 1 154 ? -8.585 -5.138 14.243 1.00 93.12 154 ARG A CA 1
ATOM 1168 C C . ARG A 1 154 ? -8.376 -3.639 14.064 1.00 93.12 154 ARG A C 1
ATOM 1170 O O . ARG A 1 154 ? -8.425 -2.892 15.043 1.00 93.12 154 ARG A O 1
ATOM 1177 N N . ILE A 1 155 ? -8.180 -3.208 12.820 1.00 95.69 155 ILE A N 1
ATOM 1178 C CA . ILE A 1 155 ? -8.052 -1.794 12.454 1.00 95.69 155 ILE A CA 1
ATOM 1179 C C . ILE A 1 155 ? -9.336 -1.320 11.760 1.00 95.69 155 ILE A C 1
ATOM 1181 O O . ILE A 1 155 ? -9.776 -1.894 10.769 1.00 95.69 155 ILE A O 1
ATOM 1185 N N . GLY A 1 156 ? -9.952 -0.264 12.276 1.00 95.56 156 GLY A N 1
ATOM 1186 C CA . GLY A 1 156 ? -11.050 0.457 11.639 1.00 95.56 156 GLY A CA 1
ATOM 1187 C C . GLY A 1 156 ? -10.515 1.699 10.941 1.00 95.56 156 GLY A C 1
ATOM 1188 O O . GLY A 1 156 ? -9.647 2.378 11.483 1.00 95.56 156 GLY A O 1
ATOM 1189 N N . ILE A 1 157 ? -11.032 2.001 9.755 1.00 95.38 157 ILE A N 1
ATOM 1190 C CA . ILE A 1 157 ? -10.625 3.169 8.970 1.00 95.38 157 ILE A CA 1
ATOM 1191 C C . ILE A 1 157 ? -11.838 4.074 8.824 1.00 95.38 157 ILE A C 1
ATOM 1193 O O . ILE A 1 157 ? -12.837 3.654 8.256 1.00 95.38 157 ILE A O 1
ATOM 1197 N N . ILE A 1 158 ? -11.751 5.308 9.309 1.00 95.38 158 ILE A N 1
ATOM 1198 C CA . ILE A 1 158 ? -12.709 6.369 9.004 1.00 95.38 158 ILE A CA 1
ATOM 1199 C C . ILE A 1 158 ? -12.043 7.301 7.980 1.00 95.38 158 ILE A C 1
ATOM 1201 O O . ILE A 1 158 ? -11.106 8.021 8.350 1.00 95.38 158 ILE A O 1
ATOM 1205 N N . PRO A 1 159 ? -12.489 7.287 6.710 1.00 93.06 159 PRO A N 1
ATOM 1206 C CA . PRO A 1 159 ? -11.870 8.058 5.641 1.00 93.06 159 PRO A CA 1
ATOM 1207 C C . PRO A 1 159 ? -12.000 9.557 5.910 1.00 93.06 159 PRO A C 1
ATOM 1209 O O . PRO A 1 159 ? -13.090 10.101 6.085 1.00 93.06 159 PRO A O 1
ATOM 1212 N N . ALA A 1 160 ? -10.861 10.230 5.967 1.00 89.56 160 ALA A N 1
ATOM 1213 C CA . ALA A 1 160 ? -10.763 11.677 6.061 1.00 89.56 160 ALA A CA 1
ATOM 1214 C C . ALA A 1 160 ? -9.552 12.185 5.268 1.00 89.56 160 ALA A C 1
ATOM 1216 O O . ALA A 1 160 ? -8.977 13.211 5.619 1.00 89.56 160 ALA A O 1
ATOM 1217 N N . GLY A 1 161 ? -9.094 11.460 4.249 1.00 82.75 161 GLY A N 1
ATOM 1218 C CA . GLY A 1 161 ? -7.998 11.867 3.378 1.00 82.75 161 GLY A CA 1
ATOM 1219 C C . GLY A 1 161 ? -8.486 12.357 2.017 1.00 82.75 161 GLY A C 1
ATOM 1220 O O . GLY A 1 161 ? -9.671 12.551 1.764 1.00 82.75 161 GLY A O 1
ATOM 1221 N N . SER A 1 162 ? -7.537 12.651 1.126 1.00 73.25 162 SER A N 1
ATOM 1222 C CA . SER A 1 162 ? -7.845 13.111 -0.236 1.00 73.25 162 SER A CA 1
ATOM 1223 C C . SER A 1 162 ? -8.064 11.976 -1.232 1.00 73.25 162 SER A C 1
ATOM 1225 O O . SER A 1 162 ? -8.607 12.222 -2.307 1.00 73.25 162 SER A O 1
ATOM 1227 N N . THR A 1 163 ? -7.576 10.777 -0.913 1.00 77.12 163 THR A N 1
ATOM 1228 C CA . THR A 1 163 ? -7.529 9.643 -1.843 1.00 77.12 163 THR A CA 1
ATOM 1229 C C . THR A 1 163 ? -8.257 8.450 -1.241 1.00 77.12 163 THR A C 1
ATOM 1231 O O . THR A 1 163 ? -9.206 7.956 -1.849 1.00 77.12 163 THR A O 1
ATOM 1234 N N . ASP A 1 164 ? -7.850 8.060 -0.030 1.00 85.44 164 ASP A N 1
ATOM 1235 C CA . ASP A 1 164 ? -8.431 6.983 0.774 1.00 85.44 164 ASP A CA 1
ATOM 1236 C C . ASP A 1 164 ? -8.554 5.674 -0.015 1.00 85.44 164 ASP A C 1
ATOM 1238 O O . ASP A 1 164 ? -9.578 4.995 0.027 1.00 85.44 164 ASP A O 1
ATOM 1242 N N . CYS A 1 165 ? -7.493 5.326 -0.754 1.00 86.38 165 CYS A N 1
ATOM 1243 C CA . CYS A 1 165 ? -7.457 4.137 -1.608 1.00 86.38 165 CYS A CA 1
ATOM 1244 C C . CYS A 1 165 ? -7.716 2.860 -0.809 1.00 86.38 165 CYS A C 1
ATOM 1246 O O . CYS A 1 165 ? -8.419 1.970 -1.280 1.00 86.38 165 CYS A O 1
ATOM 1248 N N . ILE A 1 166 ? -7.147 2.755 0.395 1.00 90.81 166 ILE A N 1
ATOM 1249 C CA . ILE A 1 166 ? -7.249 1.538 1.208 1.00 90.81 166 ILE A CA 1
ATOM 1250 C C . ILE A 1 166 ? -8.690 1.363 1.694 1.00 90.81 166 ILE A C 1
ATOM 1252 O O . ILE A 1 166 ? -9.234 0.261 1.638 1.00 90.81 166 ILE A O 1
ATOM 1256 N N . CYS A 1 167 ? -9.339 2.455 2.112 1.00 91.25 167 CYS A N 1
ATOM 1257 C CA . CYS A 1 167 ? -10.749 2.436 2.496 1.00 91.25 167 CYS A CA 1
ATOM 1258 C C . CYS A 1 167 ? -11.632 2.090 1.291 1.00 91.25 167 CYS A C 1
ATOM 1260 O O . CYS A 1 167 ? -12.415 1.142 1.355 1.00 91.25 167 CYS A O 1
ATOM 1262 N N . PHE A 1 168 ? -11.433 2.772 0.161 1.00 89.56 168 PHE A N 1
ATOM 1263 C CA . PHE A 1 168 ? -12.196 2.527 -1.058 1.00 89.56 168 PHE A CA 1
ATOM 1264 C C . PHE A 1 168 ? -12.087 1.074 -1.529 1.00 89.56 168 PHE A C 1
ATOM 1266 O O . PHE A 1 168 ? -13.091 0.438 -1.828 1.00 89.56 168 PHE A O 1
ATOM 1273 N N . ALA A 1 169 ? -10.881 0.515 -1.559 1.00 86.94 169 ALA A N 1
ATOM 1274 C CA . ALA A 1 169 ? -10.655 -0.831 -2.066 1.00 86.94 169 ALA A CA 1
ATOM 1275 C C . ALA A 1 169 ? -11.087 -1.947 -1.089 1.00 86.94 169 ALA A C 1
ATOM 1277 O O . ALA A 1 169 ? -11.164 -3.106 -1.492 1.00 86.94 169 ALA A O 1
ATOM 1278 N N . THR A 1 170 ? -11.405 -1.623 0.171 1.00 88.38 170 THR A N 1
ATOM 1279 C CA . THR A 1 170 ? -11.860 -2.605 1.180 1.00 88.38 170 THR A CA 1
ATOM 1280 C C . THR A 1 170 ? -13.331 -2.472 1.557 1.00 88.38 170 THR A C 1
ATOM 1282 O O . THR A 1 170 ? -13.955 -3.471 1.906 1.00 88.38 170 THR A O 1
ATOM 1285 N N . VAL A 1 171 ? -13.891 -1.265 1.476 1.00 87.56 171 VAL A N 1
ATOM 1286 C CA . VAL A 1 171 ? -15.288 -0.949 1.819 1.00 87.56 171 VAL A CA 1
ATOM 1287 C C . VAL A 1 171 ? -16.120 -0.635 0.567 1.00 87.56 171 VAL A C 1
ATOM 1289 O O . VAL A 1 171 ? -17.332 -0.808 0.567 1.00 87.56 171 VAL A O 1
ATOM 1292 N N . GLY A 1 172 ? -15.488 -0.189 -0.522 1.00 84.69 172 GLY A N 1
ATOM 1293 C CA . GLY A 1 172 ? -16.150 0.203 -1.774 1.00 84.69 172 GLY A CA 1
ATOM 1294 C C . GLY A 1 172 ? -16.580 1.673 -1.836 1.00 84.69 172 GLY A C 1
ATOM 1295 O O . GLY A 1 172 ? -17.060 2.127 -2.873 1.00 84.69 172 GLY A O 1
ATOM 1296 N N . THR A 1 173 ? -16.419 2.435 -0.751 1.00 87.88 173 THR A N 1
ATOM 1297 C CA . THR A 1 173 ? -16.782 3.857 -0.667 1.00 87.88 173 THR A CA 1
ATOM 1298 C C . THR A 1 173 ? -15.877 4.599 0.318 1.00 87.88 173 THR A C 1
ATOM 1300 O O . THR A 1 173 ? -15.324 3.993 1.230 1.00 87.88 173 THR A O 1
ATOM 1303 N N . ASN A 1 174 ? -15.772 5.921 0.157 1.00 89.38 174 ASN A N 1
ATOM 1304 C CA . ASN A 1 174 ? -15.047 6.822 1.061 1.00 89.38 174 ASN A CA 1
ATOM 1305 C C . ASN A 1 174 ? -16.003 7.575 2.007 1.00 89.38 174 ASN A C 1
ATOM 1307 O O . ASN A 1 174 ? -15.736 8.714 2.386 1.00 89.38 174 ASN A O 1
ATOM 1311 N N . ASP A 1 175 ? -17.151 6.981 2.344 1.00 92.06 175 ASP A N 1
ATOM 1312 C CA . ASP A 1 175 ? -18.133 7.579 3.253 1.00 92.06 175 ASP A CA 1
ATOM 1313 C C . ASP A 1 175 ? -17.831 7.225 4.728 1.00 92.06 175 ASP A C 1
ATOM 1315 O O . ASP A 1 175 ? -17.923 6.051 5.102 1.00 92.06 175 ASP A O 1
ATOM 1319 N N . PRO A 1 176 ? -17.545 8.217 5.599 1.00 94.38 176 PRO A N 1
ATOM 1320 C CA . PRO A 1 176 ? -17.220 7.988 7.010 1.00 94.38 176 PRO A CA 1
ATOM 1321 C C . PRO A 1 176 ? -18.292 7.231 7.796 1.00 94.38 176 PRO A C 1
ATOM 1323 O O . PRO A 1 176 ? -17.973 6.479 8.717 1.00 94.38 176 PRO A O 1
ATOM 1326 N N . VAL A 1 177 ? -19.567 7.444 7.453 1.00 95.69 177 VAL A N 1
ATOM 1327 C CA . VAL A 1 177 ? -20.698 6.814 8.144 1.00 95.69 177 VAL A CA 1
ATOM 1328 C C . VAL A 1 177 ? -20.753 5.327 7.808 1.00 95.69 177 VAL A C 1
ATOM 1330 O O . VAL A 1 177 ? -20.863 4.505 8.713 1.00 95.69 177 VAL A O 1
ATOM 1333 N N . THR A 1 178 ? -20.598 4.969 6.535 1.00 94.56 178 THR A N 1
ATOM 1334 C CA . THR A 1 178 ? -20.538 3.575 6.077 1.00 94.56 178 THR A CA 1
ATOM 1335 C C . THR A 1 178 ? -19.401 2.820 6.765 1.00 94.56 178 THR A C 1
ATOM 1337 O O . THR A 1 178 ? -19.616 1.738 7.310 1.00 94.56 178 THR A O 1
ATOM 1340 N N . SER A 1 179 ? -18.210 3.419 6.850 1.00 94.69 179 SER A N 1
ATOM 1341 C CA . SER A 1 179 ? -17.089 2.814 7.574 1.00 94.69 179 SER A CA 1
ATOM 1342 C C . SER A 1 179 ? -17.372 2.640 9.072 1.00 94.69 179 SER A C 1
ATOM 1344 O O . SER A 1 179 ? -17.061 1.595 9.644 1.00 94.69 179 SER A O 1
ATOM 1346 N N . ALA A 1 180 ? -18.009 3.625 9.716 1.00 95.81 180 ALA A N 1
ATOM 1347 C CA . ALA A 1 180 ? -18.422 3.515 11.115 1.00 95.81 180 ALA A CA 1
ATOM 1348 C C . ALA A 1 180 ? -19.426 2.372 11.336 1.00 95.81 180 ALA A C 1
ATOM 1350 O O . ALA A 1 180 ? -19.337 1.665 12.340 1.00 95.81 180 ALA A O 1
ATOM 13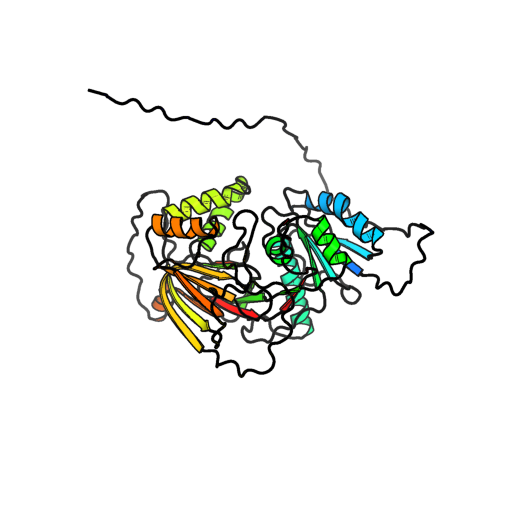51 N N . LEU A 1 181 ? -20.345 2.145 10.394 1.00 95.00 181 LEU A N 1
ATOM 1352 C CA . LEU A 1 181 ? -21.304 1.043 10.461 1.00 95.00 181 LEU A CA 1
ATOM 1353 C C . LEU A 1 181 ? -20.619 -0.327 10.375 1.00 95.00 181 LEU A C 1
ATOM 1355 O O . LEU A 1 181 ? -20.953 -1.197 11.175 1.00 95.00 181 LEU A O 1
ATOM 1359 N N . HIS A 1 182 ? -19.626 -0.518 9.500 1.00 93.38 182 HIS A N 1
ATOM 1360 C CA . HIS A 1 182 ? -18.853 -1.772 9.456 1.00 93.38 182 HIS A CA 1
ATOM 1361 C C . HIS A 1 182 ? -18.098 -2.048 10.764 1.00 93.38 182 HIS A C 1
ATOM 1363 O O . HIS A 1 182 ? -18.043 -3.192 11.223 1.00 93.38 182 HIS A O 1
ATOM 1369 N N . ILE A 1 183 ? -17.577 -0.998 11.410 1.00 95.06 183 ILE A N 1
ATOM 1370 C CA . ILE A 1 183 ? -16.969 -1.096 12.746 1.00 95.06 183 ILE A CA 1
ATOM 1371 C C . ILE A 1 183 ? -18.010 -1.517 13.790 1.00 95.06 183 ILE A C 1
ATOM 1373 O O . ILE A 1 183 ? -17.745 -2.420 14.581 1.00 95.06 183 ILE A O 1
ATOM 1377 N N . ILE A 1 184 ? -19.201 -0.911 13.776 1.00 94.44 184 ILE A N 1
ATOM 1378 C CA . ILE A 1 184 ? -20.288 -1.230 14.717 1.00 94.44 184 ILE A CA 1
ATOM 1379 C C . ILE A 1 184 ? -20.779 -2.671 14.549 1.00 94.44 184 ILE A C 1
ATOM 1381 O O . ILE A 1 184 ? -20.964 -3.379 15.541 1.00 94.44 184 ILE A O 1
ATOM 1385 N N . ILE A 1 185 ? -20.974 -3.108 13.302 1.00 92.62 185 ILE A N 1
ATOM 1386 C CA . ILE A 1 185 ? -21.382 -4.478 12.958 1.00 92.62 185 ILE A CA 1
ATOM 1387 C C . ILE A 1 185 ? -20.314 -5.487 13.405 1.00 92.62 185 ILE A C 1
ATOM 1389 O O . ILE A 1 185 ? -20.643 -6.616 13.770 1.00 92.62 185 ILE A O 1
ATOM 1393 N N . GLY A 1 186 ? -19.047 -5.069 13.436 1.00 89.94 186 GLY A N 1
ATOM 1394 C CA . GLY A 1 186 ? -17.927 -5.920 13.814 1.00 89.94 186 GLY A CA 1
ATOM 1395 C C . GLY A 1 186 ? -17.455 -6.813 12.670 1.00 89.94 186 GLY A C 1
ATOM 1396 O O . GLY A 1 186 ? -16.945 -7.905 12.934 1.00 89.94 186 GLY A O 1
ATOM 1397 N N . ASP A 1 187 ? -17.622 -6.357 11.423 1.00 89.62 187 ASP A N 1
ATOM 1398 C CA . ASP A 1 187 ? -17.113 -7.054 10.242 1.00 89.62 187 ASP A CA 1
ATOM 1399 C C . ASP A 1 187 ? -15.598 -7.291 10.356 1.00 89.62 187 ASP A C 1
ATOM 1401 O O . ASP A 1 187 ? -14.881 -6.609 11.094 1.00 89.62 187 ASP A O 1
ATOM 1405 N N . SER A 1 188 ? -15.106 -8.309 9.653 1.00 90.25 188 SER A N 1
ATOM 1406 C CA . SER A 1 188 ? -13.700 -8.700 9.701 1.00 90.25 188 SER A CA 1
ATOM 1407 C C . SER A 1 188 ? -13.229 -9.128 8.319 1.00 90.25 188 SER A C 1
ATOM 1409 O O . SER A 1 188 ? -13.569 -10.215 7.844 1.00 90.25 188 SER A O 1
ATOM 1411 N N . GLN A 1 189 ? -12.428 -8.269 7.694 1.00 90.88 189 GLN A N 1
ATOM 1412 C CA . GLN A 1 189 ? -11.777 -8.523 6.416 1.00 90.88 189 GLN A CA 1
ATOM 1413 C C . GLN A 1 189 ? -10.276 -8.710 6.660 1.00 90.88 189 GLN A C 1
ATOM 1415 O O . GLN A 1 189 ? -9.602 -7.746 7.034 1.00 90.88 189 GLN A O 1
ATOM 1420 N N . PRO A 1 190 ? -9.723 -9.918 6.463 1.00 92.50 190 PRO A N 1
ATOM 1421 C CA . PRO A 1 190 ? -8.280 -10.104 6.501 1.00 92.50 190 PRO A CA 1
ATOM 1422 C C . PRO A 1 190 ? -7.620 -9.410 5.303 1.00 92.50 190 PRO A C 1
ATOM 1424 O O . PRO A 1 190 ? -8.202 -9.386 4.215 1.00 92.50 190 PRO A O 1
ATOM 1427 N N . LEU A 1 191 ? -6.416 -8.876 5.506 1.00 93.12 191 LEU A N 1
ATOM 1428 C CA . LEU A 1 191 ? -5.590 -8.283 4.459 1.00 93.12 191 LEU A CA 1
ATOM 1429 C C . LEU A 1 191 ? -4.183 -8.872 4.437 1.00 93.12 191 LEU A C 1
ATOM 1431 O O . LEU A 1 191 ? -3.544 -9.047 5.481 1.00 93.12 191 LEU A O 1
ATOM 1435 N N . ASP A 1 192 ? -3.698 -9.112 3.229 1.00 94.50 192 ASP A N 1
ATOM 1436 C CA . ASP A 1 192 ? -2.303 -9.397 2.951 1.00 94.50 192 ASP A CA 1
ATOM 1437 C C . ASP A 1 192 ? -1.458 -8.131 3.126 1.00 94.50 192 ASP A C 1
ATOM 1439 O O . ASP A 1 192 ? -1.894 -7.012 2.850 1.00 94.50 192 ASP A O 1
ATOM 1443 N N . VAL A 1 193 ? -0.235 -8.310 3.620 1.00 96.50 193 VAL A N 1
ATOM 1444 C CA . VAL A 1 193 ? 0.716 -7.216 3.838 1.00 96.50 193 VAL A CA 1
ATOM 1445 C C . VAL A 1 193 ? 2.038 -7.587 3.199 1.00 96.50 193 VAL A C 1
ATOM 1447 O O . VAL A 1 193 ? 2.576 -8.670 3.408 1.00 96.50 193 VAL A O 1
ATOM 1450 N N . CYS A 1 194 ? 2.593 -6.659 2.449 1.00 96.81 194 CYS A N 1
ATOM 1451 C CA . CYS A 1 194 ? 3.837 -6.797 1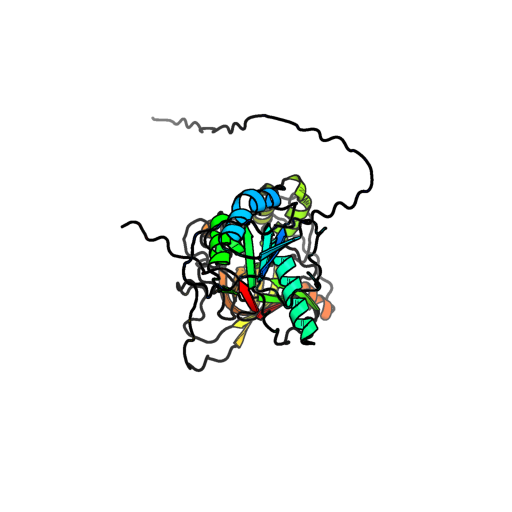.729 1.00 96.81 194 CYS A CA 1
ATOM 1452 C C . CYS A 1 194 ? 4.961 -6.166 2.575 1.00 96.81 194 CYS A C 1
ATOM 1454 O O . CYS A 1 194 ? 4.919 -4.979 2.886 1.00 96.81 194 CYS A O 1
ATOM 1456 N N . SER A 1 195 ? 5.951 -6.948 3.016 1.00 96.94 195 SER A N 1
ATOM 1457 C CA . SER A 1 195 ? 7.123 -6.423 3.732 1.00 96.94 195 SER A CA 1
ATOM 1458 C C . SER A 1 195 ? 8.238 -6.114 2.747 1.00 96.94 195 SER A C 1
ATOM 1460 O O . SER A 1 195 ? 8.612 -6.994 1.971 1.00 96.94 195 SER A O 1
ATOM 1462 N N . VAL A 1 196 ? 8.774 -4.898 2.797 1.00 97.25 196 VAL A N 1
ATOM 1463 C CA . VAL A 1 196 ? 9.853 -4.437 1.924 1.00 97.25 196 VAL A CA 1
ATOM 1464 C C . VAL A 1 196 ? 11.150 -4.352 2.714 1.00 97.25 196 VAL A C 1
ATOM 1466 O O . VAL A 1 196 ? 11.228 -3.628 3.708 1.00 97.25 196 VAL A O 1
ATOM 1469 N N . HIS A 1 197 ? 12.178 -5.048 2.244 1.00 96.94 197 HIS A N 1
ATOM 1470 C CA . HIS A 1 197 ? 13.486 -5.141 2.881 1.00 96.94 197 HIS A CA 1
ATOM 1471 C C . HIS A 1 197 ? 14.604 -4.721 1.933 1.00 96.94 197 HIS A C 1
ATOM 1473 O O . HIS A 1 197 ? 14.539 -4.968 0.730 1.00 96.94 197 HIS A O 1
ATOM 1479 N N . HIS A 1 198 ? 15.670 -4.167 2.499 1.00 94.88 198 HIS A N 1
ATOM 1480 C CA . HIS A 1 198 ? 16.944 -3.921 1.826 1.00 94.88 198 HIS A CA 1
ATOM 1481 C C . HIS A 1 198 ? 18.061 -4.484 2.705 1.00 94.88 198 HIS A C 1
ATOM 1483 O O . HIS A 1 198 ? 18.144 -4.105 3.870 1.00 94.88 198 HIS A O 1
ATOM 1489 N N . HIS A 1 199 ? 18.870 -5.411 2.181 1.00 89.56 199 HIS A N 1
ATOM 1490 C CA . HIS A 1 199 ? 19.943 -6.096 2.925 1.00 89.56 199 HIS A CA 1
ATOM 1491 C C . HIS A 1 199 ? 19.544 -6.542 4.346 1.00 89.56 199 HIS A C 1
ATOM 1493 O O . HIS A 1 199 ? 20.178 -6.156 5.323 1.00 89.56 199 HIS A O 1
ATOM 1499 N N . GLU A 1 200 ? 18.463 -7.323 4.466 1.00 87.19 200 GLU A N 1
ATOM 1500 C CA . GLU A 1 200 ? 17.957 -7.821 5.762 1.00 87.19 200 GLU A CA 1
ATOM 1501 C C . GLU A 1 200 ? 17.600 -6.720 6.772 1.00 87.19 200 GLU A C 1
ATOM 1503 O O . GLU A 1 200 ? 17.640 -6.927 7.979 1.00 87.19 200 GLU A O 1
ATOM 1508 N N . ARG A 1 201 ? 17.236 -5.533 6.287 1.00 93.94 201 ARG A N 1
ATOM 1509 C CA . ARG A 1 201 ? 16.637 -4.474 7.093 1.00 93.94 201 ARG A CA 1
ATOM 1510 C C . ARG A 1 201 ? 15.238 -4.193 6.588 1.00 93.94 201 ARG A C 1
ATOM 1512 O O . ARG A 1 201 ? 15.061 -3.915 5.398 1.00 93.94 201 ARG A O 1
ATOM 1519 N N . LEU A 1 202 ? 14.252 -4.228 7.480 1.00 95.25 202 LEU A N 1
ATOM 1520 C CA . LEU A 1 202 ? 12.893 -3.838 7.129 1.00 95.25 202 LEU A CA 1
ATOM 1521 C C . LEU A 1 202 ? 12.870 -2.335 6.829 1.00 95.25 202 LEU A C 1
ATOM 1523 O O . LEU A 1 202 ? 13.238 -1.508 7.665 1.00 95.25 202 LEU A O 1
ATOM 1527 N N . LEU A 1 203 ? 12.424 -1.980 5.626 1.00 94.06 203 LEU A N 1
ATOM 1528 C CA . LEU A 1 203 ? 12.198 -0.594 5.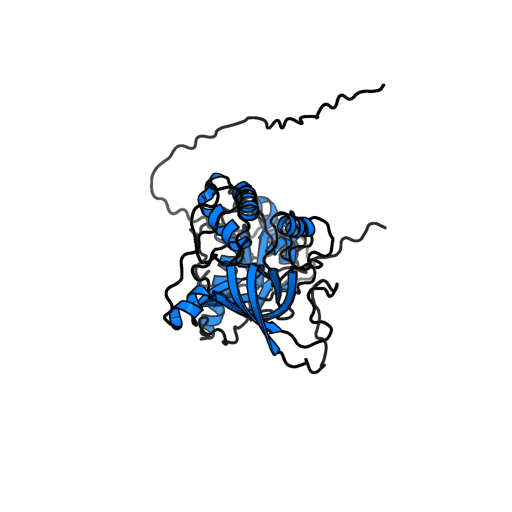235 1.00 94.06 203 LEU A CA 1
ATOM 1529 C C . LEU A 1 203 ? 10.778 -0.159 5.582 1.00 94.06 203 LEU A C 1
ATOM 1531 O O . LEU A 1 203 ? 10.593 0.893 6.195 1.00 94.06 203 LEU A O 1
ATOM 1535 N N . ARG A 1 204 ? 9.778 -0.938 5.148 1.00 94.56 204 ARG A N 1
ATOM 1536 C CA . ARG A 1 204 ? 8.362 -0.576 5.274 1.00 94.56 204 ARG A CA 1
ATOM 1537 C C . ARG A 1 204 ? 7.438 -1.773 5.028 1.00 94.56 204 ARG A C 1
ATOM 1539 O O . ARG A 1 204 ? 7.799 -2.703 4.309 1.00 94.56 204 ARG A O 1
ATOM 1546 N N . TYR A 1 205 ? 6.235 -1.717 5.586 1.00 96.19 205 TYR A N 1
ATOM 1547 C CA . TYR A 1 205 ? 5.095 -2.551 5.211 1.00 96.19 205 TYR A CA 1
ATOM 1548 C C . TYR A 1 205 ? 4.184 -1.809 4.222 1.00 96.19 205 TYR A C 1
ATOM 1550 O O . TYR A 1 205 ? 3.949 -0.611 4.376 1.00 96.19 205 TYR A O 1
ATOM 1558 N N . ALA A 1 206 ? 3.644 -2.528 3.243 1.00 95.62 206 ALA A N 1
ATOM 1559 C CA . ALA A 1 206 ? 2.708 -2.022 2.245 1.00 95.62 206 ALA A CA 1
ATOM 1560 C C . ALA A 1 206 ? 1.458 -2.903 2.182 1.00 95.62 206 ALA A C 1
ATOM 1562 O O . ALA A 1 206 ? 1.556 -4.115 2.356 1.00 95.62 206 ALA A O 1
ATOM 1563 N N . VAL A 1 207 ? 0.306 -2.323 1.872 1.00 94.12 207 VAL A N 1
ATOM 1564 C CA . VAL A 1 207 ? -0.948 -3.058 1.628 1.00 94.12 207 VAL A CA 1
ATOM 1565 C C . VAL A 1 207 ? -1.544 -2.782 0.256 1.00 94.12 207 VAL A C 1
ATOM 1567 O O . VAL A 1 207 ? -2.306 -3.605 -0.241 1.00 94.12 207 VAL A O 1
ATOM 1570 N N . SER A 1 208 ? -1.211 -1.647 -0.366 1.00 91.75 208 SER A N 1
ATOM 1571 C CA . SER A 1 208 ? -1.784 -1.259 -1.652 1.00 91.75 208 SER A CA 1
ATOM 1572 C C . SER A 1 208 ? -0.786 -1.440 -2.786 1.00 91.75 208 SER A C 1
ATOM 1574 O O . SER A 1 208 ? -0.936 -2.368 -3.579 1.00 91.75 208 SER A O 1
ATOM 1576 N N . LEU A 1 209 ? 0.235 -0.586 -2.857 1.00 93.25 209 LEU A N 1
ATOM 1577 C CA . LEU A 1 209 ? 1.144 -0.490 -3.995 1.00 93.25 209 LEU A CA 1
ATOM 1578 C C . LEU A 1 209 ? 2.598 -0.321 -3.547 1.00 93.25 209 LEU A C 1
ATOM 1580 O O . LEU A 1 209 ? 2.939 0.620 -2.827 1.00 93.25 209 LEU A O 1
ATOM 1584 N N . VAL A 1 210 ? 3.468 -1.172 -4.092 1.00 96.56 210 VAL A N 1
ATOM 1585 C CA . VAL A 1 210 ? 4.922 -0.979 -4.121 1.00 96.56 210 VAL A CA 1
ATOM 1586 C C . VAL A 1 210 ? 5.342 -0.758 -5.576 1.00 96.56 210 VAL A C 1
ATOM 1588 O O . VAL A 1 210 ? 5.295 -1.684 -6.381 1.00 96.56 210 VAL A O 1
ATOM 1591 N N . GLY A 1 211 ? 5.695 0.477 -5.940 1.00 95.88 211 GLY A N 1
ATOM 1592 C CA . GLY A 1 211 ? 5.923 0.894 -7.328 1.00 95.88 211 GLY A CA 1
ATOM 1593 C C . GLY A 1 211 ? 7.284 1.551 -7.567 1.00 95.88 211 GLY A C 1
ATOM 1594 O O . GLY A 1 211 ? 7.607 2.543 -6.920 1.00 95.88 211 GLY A O 1
ATOM 1595 N N . TYR A 1 212 ? 8.058 1.050 -8.526 1.00 96.25 212 TYR A N 1
ATOM 1596 C CA . TYR A 1 212 ? 9.321 1.629 -9.006 1.00 96.25 212 TYR A CA 1
ATOM 1597 C C . TYR A 1 212 ? 9.146 2.306 -10.363 1.00 96.25 212 TYR A C 1
ATOM 1599 O O . TYR A 1 212 ? 8.268 1.929 -11.144 1.00 96.25 212 TYR A O 1
ATOM 1607 N N . GLY A 1 213 ? 10.013 3.265 -10.687 1.00 94.69 213 GLY A N 1
ATOM 1608 C CA . GLY A 1 213 ? 9.954 3.990 -11.952 1.00 94.69 213 GLY A CA 1
ATOM 1609 C C . GLY A 1 213 ? 8.878 5.065 -11.891 1.00 94.69 213 GLY A C 1
ATOM 1610 O O . GLY A 1 213 ? 8.884 5.888 -10.979 1.00 94.69 213 GLY A O 1
ATOM 1611 N N . PHE A 1 214 ? 7.932 5.049 -12.833 1.00 94.06 214 PHE A N 1
ATOM 1612 C CA . PHE A 1 214 ? 6.909 6.091 -12.969 1.00 94.06 214 PHE A CA 1
ATOM 1613 C C . PHE A 1 214 ? 6.254 6.518 -11.643 1.00 94.06 214 PHE A C 1
ATOM 1615 O O . PHE A 1 214 ? 6.282 7.700 -11.311 1.00 94.06 214 PHE A O 1
ATOM 1622 N N . TYR A 1 215 ? 5.697 5.587 -10.859 1.00 92.12 215 TYR A N 1
ATOM 1623 C CA . TYR A 1 215 ? 5.007 5.940 -9.610 1.00 92.12 215 TYR A CA 1
ATOM 1624 C C . TYR A 1 215 ? 5.957 6.496 -8.545 1.00 92.12 215 TYR A C 1
ATOM 1626 O O . TYR A 1 215 ? 5.630 7.486 -7.893 1.00 92.12 215 TYR A O 1
ATOM 1634 N N . GLY A 1 216 ? 7.144 5.906 -8.399 1.00 92.12 216 GLY A N 1
ATOM 1635 C CA . GLY A 1 216 ? 8.166 6.403 -7.482 1.00 92.12 216 GLY A CA 1
ATOM 1636 C C . GLY A 1 216 ? 8.652 7.804 -7.844 1.00 92.12 216 GLY A C 1
ATOM 1637 O O . GLY A 1 216 ? 8.687 8.689 -6.990 1.00 92.12 216 GLY A O 1
ATOM 1638 N N . ASP A 1 217 ? 8.939 8.042 -9.125 1.00 92.25 217 ASP A N 1
ATOM 1639 C CA . ASP A 1 217 ? 9.347 9.349 -9.645 1.00 92.25 217 ASP A CA 1
ATOM 1640 C C . ASP A 1 217 ? 8.258 10.408 -9.444 1.00 92.25 217 ASP A C 1
ATOM 1642 O O . ASP A 1 217 ? 8.559 11.534 -9.042 1.00 92.25 217 ASP A O 1
ATOM 1646 N N . VAL A 1 218 ? 6.991 10.053 -9.687 1.00 91.94 218 VAL A N 1
ATOM 1647 C CA . VAL A 1 218 ? 5.849 10.950 -9.470 1.00 91.94 218 VAL A CA 1
ATOM 1648 C C . VAL A 1 218 ? 5.728 11.320 -8.001 1.00 91.94 218 VAL A C 1
ATOM 1650 O O . VAL A 1 218 ? 5.604 12.504 -7.696 1.00 91.94 218 VAL A O 1
ATOM 1653 N N . VAL A 1 219 ? 5.799 10.348 -7.087 1.00 90.81 219 VAL A N 1
ATOM 1654 C CA . VAL A 1 219 ? 5.728 10.623 -5.647 1.00 90.81 219 VAL A CA 1
ATOM 1655 C C . VAL A 1 219 ? 6.906 11.504 -5.226 1.00 90.81 219 VAL A C 1
ATOM 1657 O O . VAL A 1 219 ? 6.681 12.582 -4.679 1.00 90.81 219 VAL A O 1
ATOM 1660 N N . SER A 1 220 ? 8.137 11.131 -5.579 1.00 89.62 220 SER A N 1
ATOM 1661 C CA . SER A 1 220 ? 9.360 11.876 -5.245 1.00 89.62 220 SER A CA 1
ATOM 1662 C C . SER A 1 220 ? 9.363 13.320 -5.770 1.00 89.62 220 SER A C 1
ATOM 1664 O O . SER A 1 220 ? 9.727 14.255 -5.050 1.00 89.62 220 SER A O 1
ATOM 1666 N N . ASP A 1 221 ? 8.911 13.546 -7.007 1.00 89.56 221 ASP A N 1
ATOM 1667 C CA . ASP A 1 221 ? 8.774 14.894 -7.566 1.00 89.56 221 ASP A CA 1
ATOM 1668 C C . ASP A 1 221 ? 7.629 15.663 -6.889 1.00 89.56 221 ASP A C 1
ATOM 1670 O O . ASP A 1 221 ? 7.791 16.838 -6.557 1.00 89.56 221 ASP A O 1
ATOM 1674 N N . SER A 1 222 ? 6.499 15.012 -6.601 1.00 88.25 222 SER A N 1
ATOM 1675 C CA . SER A 1 222 ? 5.331 15.651 -5.983 1.00 88.25 222 SER A CA 1
ATOM 1676 C C . SER A 1 222 ? 5.595 16.160 -4.560 1.00 88.25 222 SER A C 1
ATOM 1678 O O . SER A 1 222 ? 5.008 17.157 -4.124 1.00 88.25 222 SER A O 1
ATOM 1680 N N . GLU A 1 223 ? 6.527 15.532 -3.843 1.00 85.75 223 GLU A N 1
ATOM 1681 C CA . GLU A 1 223 ? 6.975 15.962 -2.517 1.00 85.75 223 GLU A CA 1
ATOM 1682 C C . GLU A 1 223 ? 7.691 17.318 -2.552 1.00 85.75 223 GLU A C 1
ATOM 1684 O O . GLU A 1 223 ? 7.557 18.119 -1.629 1.00 85.75 223 GLU A O 1
ATOM 1689 N N . ARG A 1 224 ? 8.344 17.666 -3.666 1.00 85.38 224 ARG A N 1
ATOM 1690 C CA . ARG A 1 224 ? 8.947 18.999 -3.866 1.00 85.38 224 ARG A CA 1
ATOM 1691 C C . ARG A 1 224 ? 7.902 20.086 -4.107 1.00 85.38 224 ARG A C 1
ATOM 1693 O O . ARG A 1 224 ? 8.201 21.274 -4.007 1.00 85.38 224 ARG A O 1
ATOM 1700 N N . HIS A 1 225 ? 6.669 19.683 -4.401 1.00 84.00 225 HIS A N 1
ATOM 1701 C CA . HIS A 1 225 ? 5.575 20.568 -4.767 1.00 84.00 225 HIS A CA 1
ATOM 1702 C C . HIS A 1 225 ? 4.389 20.481 -3.795 1.00 84.00 225 HIS A C 1
ATOM 1704 O O . HIS A 1 225 ? 3.245 20.698 -4.197 1.00 84.00 225 HIS A O 1
ATOM 1710 N N . ARG A 1 226 ? 4.641 20.209 -2.499 1.00 79.38 226 ARG A N 1
ATOM 1711 C CA . ARG A 1 226 ? 3.586 20.180 -1.457 1.00 79.38 226 ARG A CA 1
ATOM 1712 C C . ARG A 1 226 ? 2.702 21.434 -1.461 1.00 79.38 226 ARG A C 1
ATOM 1714 O O . ARG A 1 226 ? 1.512 21.343 -1.173 1.00 79.38 226 ARG A O 1
ATOM 1721 N N . TRP A 1 227 ? 3.265 22.585 -1.837 1.00 82.38 227 TRP A N 1
ATOM 1722 C CA . TRP A 1 227 ? 2.563 23.870 -1.931 1.00 82.38 227 TRP A CA 1
ATOM 1723 C C . TRP A 1 227 ? 1.384 23.873 -2.923 1.00 82.38 227 TRP A C 1
ATOM 1725 O O . TRP A 1 227 ? 0.477 24.685 -2.771 1.00 82.38 227 TRP A O 1
ATOM 1735 N N . MET A 1 228 ? 1.353 22.961 -3.904 1.00 82.75 228 MET A N 1
ATOM 1736 C CA . MET A 1 228 ? 0.251 22.839 -4.873 1.00 82.75 228 MET A CA 1
ATOM 1737 C C . MET A 1 228 ? -0.947 22.030 -4.349 1.00 82.75 228 MET A C 1
ATOM 1739 O O . MET A 1 228 ? -1.951 21.879 -5.051 1.00 82.75 228 MET A O 1
ATOM 1743 N N . GLY A 1 229 ? -0.857 21.462 -3.142 1.00 81.06 229 GLY A N 1
ATOM 1744 C CA . GLY A 1 229 ? -1.879 20.550 -2.632 1.00 81.06 229 GLY A CA 1
ATOM 1745 C C . GLY A 1 229 ? -2.084 19.349 -3.573 1.00 81.06 229 GLY A C 1
ATOM 1746 O O . GLY A 1 229 ? -1.125 18.906 -4.201 1.00 81.06 229 GLY A O 1
ATOM 1747 N N . PRO A 1 230 ? -3.311 18.813 -3.727 1.00 78.56 230 PRO A N 1
ATOM 1748 C CA . PRO A 1 230 ? -3.566 17.610 -4.532 1.00 78.56 230 PRO A CA 1
ATOM 1749 C C . PRO A 1 230 ? -3.144 17.693 -6.010 1.00 78.56 230 PRO A C 1
ATOM 1751 O O . PRO A 1 230 ? -2.835 16.666 -6.608 1.00 78.56 230 PRO A O 1
ATOM 1754 N N . MET A 1 231 ? -3.081 18.896 -6.594 1.00 84.31 231 MET A N 1
ATOM 1755 C CA .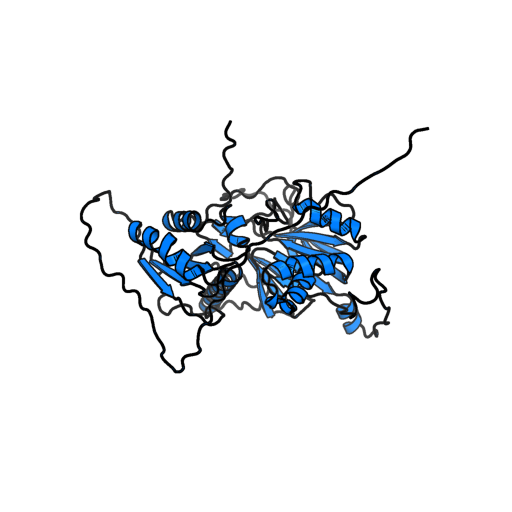 MET A 1 231 ? -2.705 19.106 -8.002 1.00 84.31 231 MET A CA 1
ATOM 1756 C C . MET A 1 231 ? -1.253 18.701 -8.300 1.00 84.31 231 MET A C 1
ATOM 1758 O O . MET A 1 231 ? -0.900 18.438 -9.450 1.00 84.31 231 MET A O 1
ATOM 1762 N N . ARG A 1 232 ? -0.415 18.593 -7.259 1.00 86.69 232 ARG A N 1
ATOM 1763 C CA . ARG A 1 232 ? 0.980 18.151 -7.368 1.00 86.69 232 ARG A CA 1
ATOM 1764 C C . ARG A 1 232 ? 1.135 16.810 -8.082 1.00 86.69 232 ARG A C 1
ATOM 1766 O O . ARG A 1 232 ? 2.060 16.658 -8.868 1.00 86.69 232 ARG A O 1
ATOM 1773 N N . TYR A 1 233 ? 0.220 15.868 -7.850 1.00 86.38 233 TYR A N 1
ATOM 1774 C CA . TYR A 1 233 ? 0.299 14.535 -8.445 1.00 86.38 233 TYR A CA 1
ATOM 1775 C C . TYR A 1 233 ? 0.013 14.566 -9.945 1.00 86.38 233 TYR A C 1
ATOM 1777 O O . TYR A 1 233 ? 0.724 13.923 -10.709 1.00 86.38 233 TYR A O 1
ATOM 1785 N N . ASP A 1 234 ? -0.979 15.351 -10.373 1.00 88.12 234 ASP A N 1
ATOM 1786 C CA . ASP A 1 234 ? -1.330 15.471 -11.790 1.00 88.12 234 ASP A CA 1
ATOM 1787 C C . ASP A 1 234 ? -0.197 16.179 -12.563 1.00 88.12 234 ASP A C 1
ATOM 1789 O O . ASP A 1 234 ? 0.176 15.757 -13.659 1.00 88.12 234 ASP A O 1
ATOM 1793 N N . PHE A 1 235 ? 0.424 17.202 -11.959 1.00 89.62 235 PHE A N 1
ATOM 1794 C CA . PHE A 1 235 ? 1.595 17.883 -12.522 1.00 89.62 235 PHE A CA 1
ATOM 1795 C C . PHE A 1 235 ? 2.815 16.958 -12.641 1.00 89.62 235 PHE A C 1
ATOM 1797 O O . PHE A 1 235 ? 3.386 16.828 -13.727 1.00 89.62 235 PHE A O 1
ATOM 1804 N N . SER A 1 236 ? 3.208 16.299 -11.545 1.00 91.19 236 SER A N 1
ATOM 1805 C CA . SER A 1 236 ? 4.354 15.384 -11.531 1.00 91.19 236 SER A CA 1
ATOM 1806 C C . SER A 1 236 ? 4.116 14.177 -12.442 1.00 91.19 236 SER A C 1
ATOM 1808 O O . SER A 1 236 ? 5.026 13.775 -13.163 1.00 91.19 236 SER A O 1
ATOM 1810 N N . GLY A 1 237 ? 2.882 13.664 -12.497 1.00 91.25 237 GLY A N 1
ATOM 1811 C CA . GLY A 1 237 ? 2.447 12.622 -13.429 1.00 91.25 237 GLY A CA 1
ATOM 1812 C C . GLY A 1 237 ? 2.632 13.033 -14.885 1.00 91.25 237 GLY A C 1
ATOM 1813 O O . GLY A 1 237 ? 3.312 12.341 -15.641 1.00 91.25 237 GLY A O 1
ATOM 1814 N N . PHE A 1 238 ? 2.101 14.194 -15.275 1.00 89.94 238 PHE A N 1
ATOM 1815 C CA . PHE A 1 238 ? 2.259 14.716 -16.633 1.00 89.94 238 PHE A CA 1
ATOM 1816 C C . PHE A 1 238 ? 3.735 14.910 -17.008 1.00 89.94 238 PHE A C 1
ATOM 1818 O O . PHE A 1 238 ? 4.173 14.486 -18.079 1.00 89.94 238 PHE A O 1
ATOM 1825 N N . LYS A 1 239 ? 4.528 15.492 -16.102 1.00 89.81 239 LYS A N 1
ATOM 1826 C CA . LYS A 1 239 ? 5.976 15.657 -16.281 1.00 89.81 239 LYS A CA 1
ATOM 1827 C C . LYS A 1 239 ? 6.684 14.309 -16.461 1.00 89.81 239 LYS A C 1
ATOM 1829 O O . LYS A 1 239 ? 7.510 14.183 -17.363 1.00 89.81 239 LYS A O 1
ATOM 1834 N N . ALA A 1 240 ? 6.356 13.305 -15.650 1.00 90.38 240 ALA A N 1
ATOM 1835 C CA . ALA A 1 240 ? 6.952 11.974 -15.729 1.00 90.38 240 ALA A CA 1
ATOM 1836 C C . ALA A 1 240 ? 6.610 11.263 -17.051 1.00 90.38 240 ALA A C 1
ATOM 1838 O O . ALA A 1 240 ? 7.512 10.715 -17.686 1.00 90.38 240 ALA A O 1
ATOM 1839 N N . VAL A 1 241 ? 5.359 11.358 -17.527 1.00 90.38 241 VAL A N 1
ATOM 1840 C CA . VAL A 1 241 ? 4.952 10.833 -18.847 1.00 90.38 241 VAL A CA 1
ATOM 1841 C C . VAL A 1 241 ? 5.750 11.494 -19.971 1.00 90.38 241 VAL A C 1
ATOM 1843 O O . VAL A 1 241 ? 6.245 10.806 -20.861 1.00 90.38 241 VAL A O 1
ATOM 1846 N N . LEU A 1 242 ? 5.920 12.820 -19.930 1.00 88.00 242 LEU A N 1
ATOM 1847 C CA . LEU A 1 242 ? 6.705 13.539 -20.937 1.00 88.00 242 LEU A CA 1
ATOM 1848 C C . LEU A 1 242 ? 8.191 13.163 -20.913 1.00 88.00 242 LEU A C 1
ATOM 1850 O O . LEU A 1 242 ? 8.829 13.120 -21.965 1.00 88.00 242 LEU A O 1
ATOM 1854 N N . CYS A 1 243 ? 8.750 12.908 -19.728 1.00 87.69 243 CYS A N 1
ATOM 1855 C CA . CYS A 1 243 ? 10.142 12.493 -19.597 1.00 87.69 243 CYS A CA 1
ATOM 1856 C C . CYS A 1 243 ? 10.373 11.028 -20.002 1.00 87.69 243 CYS A C 1
ATOM 1858 O O . CYS A 1 243 ? 11.481 10.723 -20.441 1.00 87.69 243 CYS A O 1
ATOM 1860 N N . ASN A 1 244 ? 9.359 10.158 -19.880 1.00 90.19 244 ASN A N 1
ATOM 1861 C CA . ASN A 1 244 ? 9.344 8.760 -20.336 1.00 90.19 244 ASN A CA 1
ATOM 1862 C C . ASN A 1 244 ? 10.638 7.989 -20.007 1.00 90.19 244 ASN A C 1
ATOM 1864 O O . ASN A 1 244 ? 11.273 7.405 -20.888 1.00 90.19 244 ASN A O 1
ATOM 1868 N N . ARG A 1 245 ? 11.075 8.065 -18.744 1.00 90.31 245 ARG A N 1
ATOM 1869 C CA . ARG A 1 245 ? 12.351 7.503 -18.282 1.00 90.31 245 ARG A CA 1
ATOM 1870 C C . ARG A 1 245 ? 12.226 6.012 -18.002 1.00 90.31 245 ARG A C 1
ATOM 1872 O O . ARG A 1 245 ? 11.370 5.611 -17.225 1.00 90.31 245 ARG A O 1
ATOM 1879 N N . SER A 1 246 ? 13.119 5.220 -18.587 1.00 92.31 246 SER A N 1
ATOM 1880 C CA . SER A 1 246 ? 13.233 3.782 -18.347 1.00 92.31 246 SER A CA 1
ATOM 1881 C C . SER A 1 246 ? 14.482 3.459 -17.520 1.00 92.31 246 SER A C 1
ATOM 1883 O O . SER A 1 246 ? 15.536 4.075 -17.707 1.00 92.31 246 SER A O 1
ATOM 1885 N N . TYR A 1 247 ? 14.371 2.473 -16.636 1.00 94.06 247 TYR A N 1
ATOM 1886 C CA . TYR A 1 247 ? 15.417 2.048 -15.706 1.00 94.06 247 TYR A CA 1
ATOM 1887 C C . TYR A 1 247 ? 15.778 0.587 -15.964 1.00 94.06 247 TYR A C 1
ATOM 1889 O O . TYR A 1 247 ? 14.894 -0.239 -16.182 1.00 94.06 247 TYR A O 1
ATOM 1897 N N . GLU A 1 248 ? 17.070 0.274 -15.992 1.00 94.62 248 GLU A N 1
ATOM 1898 C CA . GLU A 1 248 ? 17.568 -1.068 -16.309 1.00 94.62 248 GLU A CA 1
ATOM 1899 C C . GLU A 1 248 ? 17.828 -1.868 -15.031 1.00 94.62 248 GLU A C 1
ATOM 1901 O O . GLU A 1 248 ? 18.420 -1.353 -14.082 1.00 94.62 248 GLU A O 1
ATOM 1906 N N . GLY A 1 249 ? 17.399 -3.125 -15.006 1.00 94.62 249 GLY A N 1
ATOM 1907 C CA . GLY A 1 249 ? 17.632 -4.007 -13.870 1.00 94.62 249 GLY A CA 1
ATOM 1908 C C . GLY A 1 249 ? 17.081 -5.410 -14.073 1.00 94.62 249 GLY A C 1
ATOM 1909 O O . GLY A 1 249 ? 16.506 -5.736 -15.120 1.00 94.62 249 GLY A O 1
ATOM 1910 N N . THR A 1 250 ? 17.257 -6.216 -13.037 1.00 97.12 250 THR A N 1
ATOM 1911 C CA . THR A 1 250 ? 16.830 -7.608 -12.956 1.00 97.12 250 THR A CA 1
ATOM 1912 C C . THR A 1 250 ? 15.690 -7.719 -11.949 1.00 97.12 250 THR A C 1
ATOM 1914 O O . THR A 1 250 ? 15.813 -7.300 -10.799 1.00 97.12 250 THR A O 1
ATOM 1917 N N . VAL A 1 251 ? 14.558 -8.265 -12.392 1.00 97.38 251 VAL A N 1
ATOM 1918 C CA . VAL A 1 251 ? 13.371 -8.527 -11.573 1.00 97.38 251 VAL A CA 1
ATOM 1919 C C . VAL A 1 251 ? 13.285 -10.033 -11.365 1.00 97.38 251 VAL A C 1
ATOM 1921 O O . VAL A 1 251 ? 12.990 -10.762 -12.306 1.00 97.38 251 VAL A O 1
ATOM 1924 N N . GLU A 1 252 ? 13.501 -10.512 -10.147 1.00 97.38 252 GLU A N 1
ATOM 1925 C CA . GLU A 1 252 ? 13.280 -11.912 -9.780 1.00 97.38 252 GLU A CA 1
ATOM 1926 C C . GLU A 1 252 ? 11.993 -12.026 -8.971 1.00 97.38 252 GLU A C 1
ATOM 1928 O O . GLU A 1 252 ? 11.753 -11.242 -8.058 1.00 97.38 252 GLU A O 1
ATOM 1933 N N . PHE A 1 253 ? 11.147 -13.006 -9.251 1.00 96.31 253 PHE A N 1
ATOM 1934 C CA . PHE A 1 253 ? 9.881 -13.147 -8.543 1.00 96.31 253 PHE A CA 1
ATOM 1935 C C . PHE A 1 253 ? 9.459 -14.600 -8.379 1.00 96.31 253 PHE A C 1
ATOM 1937 O O . PHE A 1 253 ? 9.746 -15.469 -9.204 1.00 96.31 253 PHE A O 1
ATOM 1944 N N . LEU A 1 254 ? 8.765 -14.869 -7.277 1.00 94.50 254 LEU A N 1
ATOM 1945 C CA . LEU A 1 254 ? 8.273 -16.192 -6.923 1.00 94.50 254 LEU A CA 1
ATOM 1946 C C . LEU A 1 254 ? 6.818 -16.330 -7.362 1.00 94.50 254 LEU A C 1
ATOM 1948 O O . LEU A 1 254 ? 5.924 -15.808 -6.700 1.00 94.50 254 LEU A O 1
ATOM 1952 N N . THR A 1 255 ? 6.587 -17.043 -8.461 1.00 90.44 255 THR A N 1
ATOM 1953 C CA . THR A 1 255 ? 5.232 -17.305 -8.970 1.00 90.44 255 THR A CA 1
ATOM 1954 C C . THR A 1 255 ? 4.503 -18.369 -8.162 1.00 90.44 255 THR A C 1
ATOM 1956 O O . THR A 1 255 ? 5.114 -19.329 -7.679 1.00 90.44 255 THR A O 1
ATOM 1959 N N . VAL A 1 256 ? 3.184 -18.209 -8.043 1.00 83.25 256 VAL A N 1
ATOM 1960 C CA . VAL A 1 256 ? 2.291 -19.220 -7.466 1.00 83.25 256 VAL A CA 1
ATOM 1961 C C . VAL A 1 256 ? 2.025 -20.298 -8.514 1.00 83.25 256 VAL A C 1
ATOM 1963 O O . VAL A 1 256 ? 1.647 -19.993 -9.644 1.00 83.25 256 VAL A O 1
ATOM 1966 N N . GLY A 1 257 ? 2.215 -21.569 -8.162 1.00 66.81 257 GLY A N 1
ATOM 1967 C CA . GLY A 1 257 ? 1.823 -22.665 -9.041 1.00 66.81 257 GLY A CA 1
ATOM 1968 C C . GLY A 1 257 ? 0.302 -22.851 -9.055 1.00 66.81 257 GLY A C 1
ATOM 1969 O O . GLY A 1 257 ? -0.305 -23.005 -8.000 1.00 66.81 257 GLY A O 1
ATOM 1970 N N . GLY A 1 258 ? -0.309 -22.905 -10.244 1.00 61.12 258 GLY A N 1
ATOM 1971 C CA . GLY A 1 258 ? -1.712 -23.300 -10.440 1.00 61.12 258 GLY A CA 1
ATOM 1972 C C . GLY A 1 258 ? -2.323 -22.695 -11.706 1.00 61.12 258 GLY A C 1
ATOM 1973 O O . GLY A 1 258 ? -1.842 -21.685 -12.203 1.00 61.12 258 GLY A O 1
ATOM 1974 N N . THR A 1 259 ? -3.381 -23.309 -12.243 1.00 48.47 259 THR A N 1
ATOM 1975 C CA . THR A 1 259 ? -4.146 -22.796 -13.401 1.00 48.47 259 THR A CA 1
ATOM 1976 C C . THR A 1 259 ? -4.995 -21.554 -13.088 1.00 48.47 259 THR A C 1
ATOM 1978 O O . THR A 1 259 ? -5.456 -20.920 -14.026 1.00 48.47 259 THR A O 1
ATOM 1981 N N . GLU A 1 260 ? -5.166 -21.201 -11.807 1.00 50.81 260 GLU A N 1
ATOM 1982 C CA . GLU A 1 260 ? -5.933 -20.037 -11.298 1.00 50.81 260 GLU A CA 1
ATOM 1983 C C . GLU A 1 260 ? -5.022 -18.910 -10.755 1.00 50.81 260 GLU A C 1
ATOM 1985 O O . GLU A 1 260 ? -5.401 -18.118 -9.894 1.00 50.81 260 GLU A O 1
ATOM 1990 N N . ALA A 1 261 ? -3.754 -18.893 -11.176 1.00 57.75 261 ALA A N 1
ATOM 1991 C CA . ALA A 1 261 ? -2.735 -17.981 -10.660 1.00 57.75 261 ALA A CA 1
ATOM 1992 C C . ALA A 1 261 ? -2.418 -16.832 -11.634 1.00 57.75 261 ALA A C 1
ATOM 1994 O O . ALA A 1 261 ? -1.269 -16.389 -11.703 1.00 57.75 261 ALA A O 1
ATOM 1995 N N . ASN A 1 262 ? -3.389 -16.364 -12.426 1.00 70.50 262 ASN A N 1
ATOM 1996 C CA . ASN A 1 262 ? -3.177 -15.250 -13.343 1.00 70.50 262 ASN A CA 1
ATOM 1997 C C . ASN A 1 262 ? -3.912 -13.984 -12.864 1.00 70.50 262 ASN A C 1
ATOM 1999 O O . ASN A 1 262 ? -5.112 -14.014 -12.610 1.00 70.50 262 ASN A O 1
ATOM 2003 N N . PRO A 1 263 ? -3.244 -12.821 -12.823 1.00 69.88 263 PRO A N 1
ATOM 2004 C CA . PRO A 1 263 ? -3.895 -11.531 -12.566 1.00 69.88 263 PRO A CA 1
ATOM 2005 C C . PRO A 1 263 ? -5.009 -11.165 -13.565 1.00 69.88 263 PRO A C 1
ATOM 2007 O O . PRO A 1 263 ? -5.816 -10.277 -13.303 1.00 69.88 263 PRO A O 1
ATOM 2010 N N . ARG A 1 264 ? -5.069 -11.845 -14.719 1.00 71.19 264 ARG A N 1
ATOM 2011 C CA . ARG A 1 264 ? -6.152 -11.734 -15.712 1.00 71.19 264 ARG A CA 1
ATOM 2012 C C . ARG A 1 264 ? -7.361 -12.624 -15.423 1.00 71.19 264 ARG A C 1
ATOM 2014 O O . ARG A 1 264 ? -8.353 -12.538 -16.150 1.00 71.19 264 ARG A O 1
ATOM 2021 N N . ASP A 1 265 ? -7.299 -13.465 -14.397 1.00 67.62 265 ASP A N 1
ATOM 2022 C CA . ASP A 1 265 ? -8.442 -14.257 -13.963 1.00 67.62 265 ASP A CA 1
ATOM 2023 C C . ASP A 1 265 ? -9.515 -13.265 -13.495 1.00 67.62 265 ASP A C 1
ATOM 2025 O O . ASP A 1 265 ? -9.289 -12.450 -12.606 1.00 67.62 265 ASP A O 1
ATOM 2029 N N . GLN A 1 266 ? -10.681 -13.233 -14.145 1.00 63.88 266 GLN A N 1
ATOM 2030 C CA . GLN A 1 266 ? -11.724 -12.215 -13.898 1.00 63.88 266 GLN A CA 1
ATOM 2031 C C . GLN A 1 266 ? -12.429 -12.379 -12.532 1.00 63.88 266 GLN A C 1
ATOM 2033 O O . GLN A 1 266 ? -13.470 -11.770 -12.265 1.00 63.88 266 GLN A O 1
ATOM 2038 N N . THR A 1 267 ? -11.885 -13.221 -11.657 1.00 63.81 267 THR A N 1
ATOM 2039 C CA . THR A 1 267 ? -12.352 -13.460 -10.297 1.00 63.81 267 THR A CA 1
ATOM 2040 C C . THR A 1 267 ? -11.906 -12.312 -9.398 1.00 63.81 267 THR A C 1
ATOM 2042 O O . THR A 1 267 ? -10.794 -12.292 -8.883 1.00 63.81 267 THR A O 1
ATOM 2045 N N . ARG A 1 268 ? -12.786 -11.327 -9.193 1.00 61.34 268 ARG A N 1
ATOM 2046 C CA . ARG A 1 268 ? -12.562 -10.317 -8.149 1.00 61.34 268 ARG A CA 1
ATOM 2047 C C . ARG A 1 268 ? -12.689 -10.943 -6.765 1.00 61.34 268 ARG A C 1
ATOM 2049 O O . ARG A 1 268 ? -13.647 -11.670 -6.503 1.00 61.34 268 ARG A O 1
ATOM 2056 N N . CYS A 1 269 ? -11.802 -10.552 -5.858 1.00 59.06 269 CYS A N 1
ATOM 2057 C CA . CYS A 1 269 ? -11.926 -10.850 -4.437 1.00 59.06 269 CYS A CA 1
ATOM 2058 C C . CYS A 1 269 ? -13.152 -10.145 -3.837 1.00 59.06 269 CYS A C 1
ATOM 2060 O O . CYS A 1 269 ? -13.211 -8.918 -3.819 1.00 59.06 269 CYS A O 1
ATOM 2062 N N . ARG A 1 270 ? -14.135 -10.909 -3.344 1.00 57.19 270 ARG A N 1
ATOM 2063 C CA . ARG A 1 270 ? -15.415 -10.380 -2.817 1.00 57.19 270 ARG A CA 1
ATOM 2064 C C . ARG A 1 270 ? -15.605 -10.564 -1.306 1.00 57.19 270 ARG A C 1
ATOM 2066 O O . ARG A 1 270 ? -16.701 -10.358 -0.800 1.00 57.19 270 ARG A O 1
ATOM 2073 N N . GLY A 1 271 ? -14.546 -10.941 -0.592 1.00 48.12 271 GLY A N 1
ATOM 2074 C CA . GLY A 1 271 ? -14.616 -11.290 0.826 1.00 48.12 271 GLY A CA 1
ATOM 2075 C C . GLY A 1 271 ? -14.989 -12.762 1.063 1.00 48.12 271 GLY A C 1
ATOM 2076 O O . GLY A 1 271 ? -15.798 -13.354 0.354 1.00 48.12 271 GLY A O 1
ATOM 2077 N N . ARG A 1 272 ? -14.329 -13.339 2.076 1.00 44.44 272 ARG A N 1
ATOM 2078 C CA . ARG A 1 272 ? -14.432 -14.709 2.616 1.00 44.44 272 ARG A CA 1
ATOM 2079 C C . ARG A 1 272 ? -14.489 -15.855 1.591 1.00 44.44 272 ARG A C 1
ATOM 2081 O O . ARG A 1 272 ? -15.457 -16.608 1.540 1.00 44.44 272 ARG A O 1
ATOM 2088 N N . GLU A 1 273 ? -13.375 -16.105 0.906 1.00 41.41 273 GLU A N 1
ATOM 2089 C CA . GLU A 1 273 ? -13.102 -17.455 0.402 1.00 41.41 273 GLU A CA 1
ATOM 2090 C C . GLU A 1 273 ? -12.638 -18.342 1.565 1.00 41.41 273 GLU A C 1
ATOM 2092 O O . GLU A 1 273 ? -11.488 -18.321 2.007 1.00 41.41 273 GLU A O 1
ATOM 2097 N N . THR A 1 274 ? -13.576 -19.109 2.120 1.00 37.09 274 THR A N 1
ATOM 2098 C CA . THR A 1 274 ? -13.249 -20.259 2.961 1.00 37.09 274 THR A CA 1
ATOM 2099 C C . THR A 1 274 ? -12.602 -21.327 2.089 1.00 37.09 274 THR A C 1
ATOM 2101 O O . THR A 1 274 ? -13.292 -21.946 1.288 1.00 37.09 274 THR A O 1
ATOM 2104 N N . GLY A 1 275 ? -11.294 -21.511 2.276 1.00 38.62 275 GLY A N 1
ATOM 2105 C CA . GLY A 1 275 ? -10.501 -22.697 1.945 1.00 38.62 275 GLY A CA 1
ATOM 2106 C C . GLY A 1 275 ? -10.948 -23.527 0.742 1.00 38.62 275 GLY A C 1
ATOM 2107 O O . GLY A 1 275 ? -11.829 -24.379 0.863 1.00 38.62 275 GLY A O 1
ATOM 2108 N N . SER A 1 276 ? -10.220 -23.416 -0.369 1.00 34.81 276 SER A N 1
ATOM 2109 C CA . SER A 1 276 ? -10.106 -24.552 -1.277 1.00 34.81 276 SER A CA 1
ATOM 2110 C C . SER A 1 276 ? -9.367 -25.677 -0.540 1.00 34.81 276 SER A C 1
ATOM 2112 O O . SER A 1 276 ? -8.175 -25.615 -0.237 1.00 34.81 276 SER A O 1
ATOM 2114 N N . ASN A 1 277 ? -10.131 -26.699 -0.159 1.00 34.44 277 ASN A N 1
ATOM 2115 C CA . ASN A 1 277 ? -9.612 -27.941 0.391 1.00 34.44 277 ASN A CA 1
ATOM 2116 C C . ASN A 1 277 ? -8.618 -28.577 -0.593 1.00 34.44 277 ASN A C 1
ATOM 2118 O O . ASN A 1 277 ? -8.989 -28.935 -1.706 1.00 34.44 277 ASN A O 1
ATOM 2122 N N . GLY A 1 278 ? -7.388 -28.802 -0.130 1.00 39.50 278 GLY A N 1
ATOM 2123 C CA . GLY A 1 278 ? -6.648 -30.032 -0.420 1.00 39.50 278 GLY A CA 1
ATOM 2124 C C . GLY A 1 278 ? -6.313 -30.355 -1.877 1.00 39.50 278 GLY A C 1
ATOM 2125 O O . GLY A 1 278 ? -6.224 -31.536 -2.203 1.00 39.50 278 GLY A O 1
ATOM 2126 N N . VAL A 1 279 ? -6.072 -29.369 -2.740 1.00 40.28 279 VAL A N 1
ATOM 2127 C CA . VAL A 1 279 ? -5.337 -29.621 -3.989 1.00 40.28 279 VAL A CA 1
ATOM 2128 C C . VAL A 1 279 ? -3.873 -29.314 -3.719 1.00 40.28 279 VAL A C 1
ATOM 2130 O O . VAL A 1 279 ? -3.546 -28.236 -3.232 1.00 40.28 279 VAL A O 1
ATOM 2133 N N . SER A 1 280 ? -2.990 -30.277 -3.983 1.00 41.31 280 SER A N 1
ATOM 2134 C CA . SER A 1 280 ? -1.542 -30.085 -3.931 1.00 41.31 280 SER A CA 1
ATOM 2135 C C . SER A 1 280 ? -1.169 -28.888 -4.806 1.00 41.31 280 SER A C 1
ATOM 2137 O O . SER A 1 280 ? -1.133 -29.018 -6.032 1.00 41.31 280 SER A O 1
ATOM 2139 N N . SER A 1 281 ? -0.951 -27.722 -4.192 1.00 50.22 281 SER A N 1
ATOM 2140 C CA . SER A 1 281 ? -0.526 -26.523 -4.904 1.00 50.22 281 SER A CA 1
ATOM 2141 C C . SER A 1 281 ? 0.769 -26.862 -5.645 1.00 50.22 281 SER A C 1
ATOM 2143 O O . SER A 1 281 ? 1.712 -27.348 -5.009 1.00 50.22 281 SER A O 1
ATOM 2145 N N . PRO A 1 282 ? 0.830 -26.690 -6.976 1.00 58.22 282 PRO A N 1
ATOM 2146 C CA . PRO A 1 282 ? 2.073 -26.888 -7.696 1.00 58.22 282 PRO A CA 1
ATOM 2147 C C . PRO A 1 282 ? 3.161 -26.003 -7.085 1.00 58.22 282 PRO A C 1
ATOM 2149 O O . PRO A 1 282 ? 2.891 -24.896 -6.620 1.00 58.22 282 PRO A O 1
ATOM 2152 N N . ALA A 1 283 ? 4.386 -26.521 -7.039 1.00 68.56 283 ALA A N 1
ATOM 2153 C CA . ALA A 1 283 ? 5.484 -25.868 -6.342 1.00 68.56 283 ALA A CA 1
ATOM 2154 C C . ALA A 1 283 ? 5.709 -24.439 -6.865 1.00 68.56 283 ALA A C 1
ATOM 2156 O O . ALA A 1 283 ? 5.844 -24.238 -8.076 1.00 68.56 283 ALA A O 1
ATOM 2157 N N . SER A 1 284 ? 5.780 -23.466 -5.951 1.00 81.81 284 SER A N 1
ATOM 2158 C CA . SER A 1 284 ? 6.165 -22.095 -6.285 1.00 81.81 284 SER A CA 1
ATOM 2159 C C . SER A 1 284 ? 7.539 -22.100 -6.956 1.00 81.81 284 SER A C 1
ATOM 2161 O O . SER A 1 284 ? 8.469 -22.763 -6.484 1.00 81.81 284 SER A O 1
ATOM 2163 N N . LYS A 1 285 ? 7.674 -21.370 -8.064 1.00 89.62 285 LYS A N 1
ATOM 2164 C CA . LYS A 1 285 ? 8.905 -21.345 -8.860 1.00 89.62 285 LYS A CA 1
ATOM 2165 C C . LYS A 1 285 ? 9.415 -19.919 -9.008 1.00 89.62 285 LYS A C 1
ATOM 2167 O O . LYS A 1 285 ? 8.676 -19.032 -9.439 1.00 89.62 285 LYS A O 1
ATOM 2172 N N . TRP A 1 286 ? 10.689 -19.724 -8.674 1.00 94.12 286 TRP A N 1
ATOM 2173 C CA . TRP A 1 286 ? 11.396 -18.486 -8.981 1.00 94.12 286 TRP A CA 1
ATOM 2174 C C . TRP A 1 286 ? 11.556 -18.341 -10.493 1.00 94.12 286 TRP A C 1
ATOM 2176 O O . TRP A 1 286 ? 11.991 -19.263 -11.189 1.00 94.12 286 TRP A O 1
ATOM 2186 N N . GLN A 1 287 ? 11.173 -17.174 -10.981 1.00 94.62 287 GLN A N 1
ATOM 2187 C CA . GLN A 1 287 ? 11.358 -16.708 -12.343 1.00 94.62 287 GLN A CA 1
ATOM 2188 C C . GLN A 1 287 ? 12.093 -15.374 -12.291 1.00 94.62 287 GLN A C 1
ATOM 2190 O O . GLN A 1 287 ? 12.164 -14.739 -11.239 1.00 94.62 287 GLN A O 1
ATOM 2195 N N . TRP A 1 288 ? 12.652 -14.961 -13.419 1.00 95.12 288 TRP A N 1
ATOM 2196 C CA . TRP A 1 288 ? 13.304 -13.671 -13.518 1.00 95.12 288 TRP A CA 1
ATOM 2197 C C . TRP A 1 288 ? 13.103 -13.070 -14.902 1.00 95.12 288 TRP A C 1
ATOM 2199 O O . TRP A 1 288 ? 12.989 -13.784 -15.900 1.00 95.12 288 TRP A O 1
ATOM 2209 N N . GLU A 1 289 ? 13.072 -11.745 -14.945 1.00 95.12 289 GLU A N 1
ATOM 2210 C CA . GLU A 1 289 ? 13.047 -10.950 -16.158 1.00 95.12 289 GLU A CA 1
ATOM 2211 C C . GLU A 1 289 ? 14.065 -9.819 -16.043 1.00 95.12 289 GLU A C 1
ATOM 2213 O O . GLU A 1 289 ? 14.038 -9.028 -15.102 1.00 95.12 289 GLU A O 1
ATOM 2218 N N . GLN A 1 290 ? 14.947 -9.714 -17.034 1.00 95.62 290 GLN A N 1
ATOM 2219 C CA . GLN A 1 290 ? 15.879 -8.598 -17.160 1.00 95.62 290 GLN A CA 1
ATOM 2220 C C . GLN A 1 290 ? 15.419 -7.658 -18.278 1.00 95.62 290 GLN A C 1
ATOM 2222 O O . GLN A 1 290 ? 14.832 -8.078 -19.288 1.00 95.62 290 GLN A O 1
ATOM 2227 N N . GLY A 1 291 ? 15.667 -6.364 -18.103 1.00 94.00 291 GLY A N 1
ATOM 2228 C CA . GLY A 1 291 ? 15.415 -5.380 -19.145 1.00 94.00 291 GLY A CA 1
ATOM 2229 C C . GLY A 1 291 ? 15.327 -3.953 -18.633 1.00 94.00 291 GLY A C 1
ATOM 2230 O O . GLY A 1 291 ? 15.722 -3.640 -17.513 1.00 94.00 291 GLY A O 1
ATOM 2231 N N . ARG A 1 292 ? 14.797 -3.083 -19.497 1.00 95.31 292 ARG A N 1
ATOM 2232 C CA . ARG A 1 292 ? 14.488 -1.689 -19.179 1.00 95.31 292 ARG A CA 1
ATOM 2233 C C . ARG A 1 292 ? 12.999 -1.540 -18.897 1.00 95.31 292 ARG A C 1
ATOM 2235 O O . ARG A 1 292 ? 12.168 -1.873 -19.746 1.00 95.31 292 ARG A O 1
ATOM 2242 N N . PHE A 1 293 ? 12.677 -1.005 -17.728 1.00 96.00 293 PHE A N 1
ATOM 2243 C CA . PHE A 1 293 ? 11.317 -0.852 -17.230 1.00 96.00 293 PHE A CA 1
ATOM 2244 C C . PHE A 1 293 ? 10.978 0.630 -17.050 1.00 96.00 293 PHE A C 1
ATOM 2246 O O . PHE A 1 293 ? 11.753 1.390 -16.474 1.00 96.00 293 PHE A O 1
ATOM 2253 N N . LEU A 1 294 ? 9.815 1.044 -17.553 1.00 95.00 294 LEU A N 1
ATOM 2254 C CA . LEU A 1 294 ? 9.200 2.339 -17.238 1.00 95.00 294 LEU A CA 1
ATOM 2255 C C . LEU A 1 294 ? 8.553 2.308 -15.848 1.00 95.00 294 LEU A C 1
ATOM 2257 O O . LEU A 1 294 ? 8.593 3.299 -15.119 1.00 95.00 294 LEU A O 1
ATOM 2261 N N . ALA A 1 295 ? 7.953 1.171 -15.488 1.00 95.94 295 ALA A N 1
ATOM 2262 C CA . ALA A 1 295 ? 7.356 0.952 -14.180 1.00 95.94 295 ALA A CA 1
ATOM 2263 C C . ALA A 1 295 ? 7.412 -0.527 -13.780 1.00 95.94 295 ALA A C 1
ATOM 2265 O O . ALA A 1 295 ? 7.235 -1.412 -14.619 1.00 95.94 295 ALA A O 1
ATOM 2266 N N . ILE A 1 296 ? 7.624 -0.777 -12.490 1.00 97.19 296 ILE A N 1
ATOM 2267 C CA . ILE A 1 296 ? 7.488 -2.094 -11.855 1.00 97.19 296 ILE A CA 1
ATOM 2268 C C . ILE A 1 296 ? 6.526 -1.894 -10.694 1.00 97.19 296 ILE A C 1
ATOM 2270 O O . ILE A 1 296 ? 6.863 -1.182 -9.754 1.00 97.19 296 ILE A O 1
ATOM 2274 N N . ASN A 1 297 ? 5.337 -2.485 -10.763 1.00 96.38 297 ASN A N 1
ATOM 2275 C CA . ASN A 1 297 ? 4.302 -2.295 -9.753 1.00 96.38 297 ASN A CA 1
ATOM 2276 C C . ASN A 1 297 ? 3.937 -3.632 -9.132 1.00 96.38 297 ASN A C 1
ATOM 2278 O O . ASN A 1 297 ? 3.650 -4.582 -9.849 1.00 96.38 297 ASN A O 1
ATOM 2282 N N . LEU A 1 298 ? 3.915 -3.690 -7.810 1.00 95.50 298 LEU A N 1
ATOM 2283 C CA . LEU A 1 298 ? 3.399 -4.818 -7.055 1.00 95.50 298 LEU A CA 1
ATOM 2284 C C . LEU A 1 298 ? 2.167 -4.350 -6.285 1.00 95.50 298 LEU A C 1
ATOM 2286 O O . LEU A 1 298 ? 2.276 -3.453 -5.446 1.00 95.50 298 LEU A O 1
ATOM 2290 N N . THR A 1 299 ? 1.010 -4.939 -6.578 1.00 92.94 299 THR A N 1
ATOM 2291 C CA . THR A 1 299 ? -0.266 -4.566 -5.958 1.00 92.94 299 THR A CA 1
ATOM 2292 C C . THR A 1 299 ? -0.829 -5.720 -5.141 1.00 92.94 299 THR A C 1
ATOM 2294 O O . THR A 1 299 ? -1.090 -6.789 -5.693 1.00 92.94 299 THR A O 1
ATOM 2297 N N . CYS A 1 300 ? -1.025 -5.503 -3.838 1.00 88.19 300 CYS A N 1
ATOM 2298 C CA . CYS A 1 300 ? -1.543 -6.515 -2.900 1.00 88.19 300 CYS A CA 1
ATOM 2299 C C . CYS A 1 300 ? -3.084 -6.411 -2.744 1.00 88.19 300 CYS A C 1
ATOM 2301 O O . CYS A 1 300 ? -3.709 -7.142 -1.988 1.00 88.19 300 CYS A O 1
ATOM 2303 N N . MET A 1 301 ? -3.707 -5.484 -3.476 1.00 88.19 301 MET A N 1
ATOM 2304 C CA . MET A 1 301 ? -5.150 -5.286 -3.612 1.00 88.19 301 MET A CA 1
ATOM 2305 C C . MET A 1 301 ? -5.420 -4.572 -4.942 1.00 88.19 301 MET A C 1
ATOM 2307 O O . MET A 1 301 ? -4.479 -4.244 -5.664 1.00 88.19 301 MET A O 1
ATOM 2311 N N . SER A 1 302 ? -6.680 -4.270 -5.273 1.00 83.81 302 SER A N 1
ATOM 2312 C CA . SER A 1 302 ? -6.969 -3.587 -6.542 1.00 83.81 302 SER A CA 1
ATOM 2313 C C . SER A 1 302 ? -6.310 -2.220 -6.678 1.00 83.81 302 SER A C 1
ATOM 2315 O O . SER A 1 302 ? -6.037 -1.776 -7.792 1.00 83.81 302 SER A O 1
ATOM 2317 N N . SER A 1 303 ? -6.042 -1.556 -5.551 1.00 82.38 303 SER A N 1
ATOM 2318 C CA . SER A 1 303 ? -5.592 -0.163 -5.487 1.00 82.38 303 SER A CA 1
ATOM 2319 C C . SER A 1 303 ? -6.574 0.778 -6.198 1.00 82.38 303 SER A C 1
ATOM 2321 O O . SER A 1 303 ? -6.178 1.780 -6.796 1.00 82.38 303 SER A O 1
ATOM 2323 N N . ALA A 1 304 ? -7.864 0.432 -6.151 1.00 80.12 304 ALA A N 1
ATOM 2324 C CA . ALA A 1 304 ? -8.943 1.239 -6.692 1.00 80.12 304 ALA A CA 1
ATOM 2325 C C . ALA A 1 304 ? -9.133 2.533 -5.895 1.00 80.12 304 ALA A C 1
ATOM 2327 O O . ALA A 1 304 ? -8.959 2.583 -4.678 1.00 80.12 304 ALA A O 1
ATOM 2328 N N . CYS A 1 305 ? -9.522 3.588 -6.600 1.00 77.38 305 CYS A N 1
ATOM 2329 C CA . CYS A 1 305 ? -9.874 4.871 -6.012 1.00 77.38 305 CYS A CA 1
ATOM 2330 C C . CYS A 1 305 ? -10.912 5.582 -6.889 1.00 77.38 305 CYS A C 1
ATOM 2332 O O . CYS A 1 305 ? -11.137 5.171 -8.027 1.00 77.38 305 CYS A O 1
ATOM 2334 N N . PRO A 1 306 ? -11.504 6.703 -6.443 1.00 70.31 306 PRO A N 1
ATOM 2335 C CA . PRO A 1 306 ? -12.477 7.437 -7.255 1.00 70.31 306 PRO A CA 1
ATOM 2336 C C . PRO A 1 306 ? -11.959 7.879 -8.634 1.00 70.31 306 PRO A C 1
ATOM 2338 O O . PRO A 1 306 ? -12.756 8.087 -9.545 1.00 70.31 306 PRO A O 1
ATOM 2341 N N . LYS A 1 307 ? -10.634 8.034 -8.798 1.00 73.81 307 LYS A N 1
ATOM 2342 C CA . LYS A 1 307 ? -10.014 8.310 -10.103 1.00 73.81 307 LYS A CA 1
ATOM 2343 C C . LYS A 1 307 ? -9.862 7.039 -10.947 1.00 73.81 307 LYS A C 1
ATOM 2345 O O . LYS A 1 307 ? -10.105 7.110 -12.136 1.00 73.81 307 LYS A O 1
ATOM 2350 N N . SER A 1 308 ? -9.493 5.903 -10.358 1.00 77.00 308 SER A N 1
ATOM 2351 C CA . SER A 1 308 ? -9.338 4.613 -11.047 1.00 77.00 308 SER A CA 1
ATOM 2352 C C . SER A 1 308 ? -10.251 3.577 -10.379 1.00 77.00 308 SER A C 1
ATOM 2354 O O . SER A 1 308 ? -9.826 2.919 -9.425 1.00 77.00 308 SER A O 1
ATOM 2356 N N . PRO A 1 309 ? -11.524 3.466 -10.803 1.00 72.06 309 PRO A N 1
ATOM 2357 C CA . PRO A 1 309 ? -12.534 2.689 -10.080 1.00 72.06 309 PRO A CA 1
ATOM 2358 C C . PRO A 1 309 ? -12.250 1.182 -10.077 1.00 72.06 309 PRO A C 1
ATOM 2360 O O . PRO A 1 309 ? -12.634 0.487 -9.139 1.00 72.06 309 PRO A O 1
ATOM 2363 N N . ASP A 1 310 ? -11.549 0.686 -11.097 1.00 78.94 310 ASP A N 1
ATOM 2364 C CA . ASP A 1 310 ? -11.114 -0.711 -11.176 1.00 78.94 310 ASP A CA 1
ATOM 2365 C C . ASP A 1 310 ? -9.704 -0.925 -10.600 1.00 78.94 310 ASP A C 1
ATOM 2367 O O . ASP A 1 310 ? -9.314 -2.058 -10.322 1.00 78.94 310 ASP A O 1
ATOM 2371 N N . GLY A 1 311 ? -8.973 0.163 -10.343 1.00 82.12 311 GLY A N 1
ATOM 2372 C CA . GLY A 1 311 ? -7.636 0.139 -9.772 1.00 82.12 311 GLY A CA 1
ATOM 2373 C C . GLY A 1 311 ? -6.542 -0.261 -10.761 1.00 82.12 311 GLY A C 1
ATOM 2374 O O . GLY A 1 311 ? -6.722 -0.218 -11.975 1.00 82.12 311 GLY A O 1
ATOM 2375 N N . LEU A 1 312 ? -5.365 -0.585 -10.226 1.00 84.25 312 LEU A N 1
ATOM 2376 C CA . LEU A 1 312 ? -4.206 -1.044 -10.995 1.00 84.25 312 LEU A CA 1
ATOM 2377 C C . LEU A 1 312 ? -4.222 -2.554 -11.222 1.00 84.25 312 LEU A C 1
ATOM 2379 O O . LEU A 1 312 ? -3.574 -3.006 -12.158 1.00 84.25 312 LEU A O 1
ATOM 2383 N N . SER A 1 313 ? -4.928 -3.330 -10.396 1.00 86.31 313 SER A N 1
ATOM 2384 C CA . SER A 1 313 ? -5.160 -4.761 -10.627 1.00 86.31 313 SER A CA 1
ATOM 2385 C C . SER A 1 313 ? -6.557 -5.186 -10.150 1.00 86.31 313 SER A C 1
ATOM 2387 O O . SER A 1 313 ? -6.731 -5.587 -9.003 1.00 86.31 313 SER A O 1
ATOM 2389 N N . PRO A 1 314 ? -7.592 -5.120 -11.003 1.00 82.19 314 PRO A N 1
ATOM 2390 C CA . PRO A 1 314 ? -8.984 -5.340 -10.609 1.00 82.19 314 PRO A CA 1
ATOM 2391 C C . PRO A 1 314 ? -9.254 -6.693 -9.944 1.00 82.19 314 PRO A C 1
ATOM 2393 O O . PRO A 1 314 ? -10.186 -6.807 -9.146 1.00 82.19 314 PRO A O 1
ATOM 2396 N N . SER A 1 315 ? -8.453 -7.702 -10.285 1.00 81.12 315 SER A N 1
ATOM 2397 C CA . SER A 1 315 ? -8.558 -9.074 -9.787 1.00 81.12 315 SER A CA 1
ATOM 2398 C C . SER A 1 315 ? -7.564 -9.401 -8.672 1.00 81.12 315 SER A C 1
ATOM 2400 O O . SER A 1 315 ? -7.465 -10.564 -8.285 1.00 81.12 315 SER A O 1
ATOM 2402 N N . ALA A 1 316 ? -6.824 -8.419 -8.147 1.00 82.19 316 ALA A N 1
ATOM 2403 C CA . ALA A 1 316 ? -5.938 -8.648 -7.013 1.00 82.19 316 ALA A CA 1
ATOM 2404 C C . ALA A 1 316 ? -6.751 -9.074 -5.787 1.00 82.19 316 ALA A C 1
ATOM 2406 O O . ALA A 1 316 ? -7.747 -8.441 -5.410 1.00 82.19 316 ALA A O 1
ATOM 2407 N N . HIS A 1 317 ? -6.326 -10.178 -5.180 1.00 82.31 317 HIS A N 1
ATOM 2408 C CA . HIS A 1 317 ? -6.966 -10.723 -3.999 1.00 82.31 317 HIS A CA 1
ATOM 2409 C C . HIS A 1 317 ? -6.516 -9.972 -2.747 1.00 82.31 317 HIS A C 1
ATOM 2411 O O . HIS A 1 317 ? -5.394 -9.495 -2.672 1.00 82.31 317 HIS A O 1
ATOM 2417 N N . LEU A 1 318 ? -7.409 -9.856 -1.762 1.00 85.25 318 LEU A N 1
ATOM 2418 C CA . LEU A 1 318 ? -7.105 -9.153 -0.514 1.00 85.25 318 LEU A CA 1
ATOM 2419 C C . LEU A 1 318 ? -6.371 -10.034 0.509 1.00 85.25 318 LEU A C 1
ATOM 2421 O O . LEU A 1 318 ? -5.834 -9.496 1.467 1.00 85.25 318 LEU A O 1
ATOM 2425 N N . ALA A 1 319 ? -6.452 -11.365 0.398 1.00 86.44 319 ALA A N 1
ATOM 2426 C CA . ALA A 1 319 ? -6.224 -12.277 1.528 1.00 86.44 319 ALA A CA 1
ATOM 2427 C C . ALA A 1 319 ? -5.709 -13.684 1.141 1.00 86.44 319 ALA A C 1
ATOM 2429 O O . ALA A 1 319 ? -5.866 -14.647 1.912 1.00 86.44 319 ALA A O 1
ATOM 2430 N N . ASP A 1 320 ? -5.192 -13.864 -0.073 1.00 86.38 320 ASP A N 1
ATOM 2431 C CA . ASP A 1 320 ? -4.773 -15.171 -0.596 1.00 86.38 320 ASP A CA 1
ATOM 2432 C C . ASP A 1 320 ? -3.268 -15.447 -0.423 1.00 86.38 320 ASP A C 1
ATOM 2434 O O . ASP A 1 320 ? -2.815 -16.580 -0.607 1.00 86.38 320 ASP A O 1
ATOM 2438 N N . GLY A 1 321 ? -2.512 -14.459 0.056 1.00 89.19 321 GLY A N 1
ATOM 2439 C CA . GLY A 1 321 ? -1.067 -14.511 0.232 1.00 89.19 321 GLY A CA 1
ATOM 2440 C C . GLY A 1 321 ? -0.297 -14.211 -1.047 1.00 89.19 321 GLY A C 1
ATOM 2441 O O . GLY A 1 321 ? 0.838 -14.677 -1.183 1.00 89.19 321 GLY A O 1
ATOM 2442 N N . THR A 1 322 ? -0.905 -13.491 -1.987 1.00 91.44 322 THR A N 1
ATOM 2443 C CA . THR A 1 322 ? -0.307 -13.155 -3.277 1.00 91.44 322 THR A CA 1
ATOM 2444 C C . THR A 1 322 ? -0.414 -11.662 -3.568 1.00 91.44 322 THR A C 1
ATOM 2446 O O . THR A 1 322 ? -1.170 -10.927 -2.941 1.00 91.44 322 THR A O 1
ATOM 2449 N N . ALA A 1 323 ? 0.398 -11.197 -4.506 1.00 93.00 323 ALA A N 1
ATOM 2450 C CA . ALA A 1 323 ? 0.308 -9.862 -5.064 1.00 93.00 323 ALA A CA 1
ATOM 2451 C C . ALA A 1 323 ? 0.485 -9.943 -6.580 1.00 93.00 323 ALA A C 1
ATOM 2453 O O . ALA A 1 323 ? 1.179 -10.825 -7.094 1.00 93.00 323 ALA A O 1
ATOM 2454 N N . ASP A 1 324 ? -0.124 -9.008 -7.296 1.00 93.62 324 ASP A N 1
ATOM 2455 C CA . ASP A 1 324 ? -0.013 -8.939 -8.745 1.00 93.62 324 ASP A CA 1
ATOM 2456 C C . ASP A 1 324 ? 1.168 -8.028 -9.113 1.00 93.62 324 ASP A C 1
ATOM 2458 O O . ASP A 1 324 ? 1.202 -6.842 -8.782 1.00 93.62 324 ASP A O 1
ATOM 2462 N N . LEU A 1 325 ? 2.171 -8.609 -9.769 1.00 95.31 325 LEU A N 1
ATOM 2463 C CA . LEU A 1 325 ? 3.345 -7.934 -10.307 1.00 95.31 325 LEU A CA 1
ATOM 2464 C C . LEU A 1 325 ? 3.061 -7.504 -11.744 1.00 95.31 325 LEU A C 1
ATOM 2466 O O . LEU A 1 325 ? 2.878 -8.354 -12.609 1.00 95.31 325 LEU A O 1
ATOM 2470 N N . ILE A 1 326 ? 3.072 -6.201 -12.002 1.00 95.44 326 ILE A N 1
ATOM 2471 C CA . ILE A 1 326 ? 2.863 -5.574 -13.307 1.00 95.44 326 ILE A CA 1
ATOM 2472 C C . ILE A 1 326 ? 4.191 -4.959 -13.750 1.00 95.44 326 ILE A C 1
ATOM 2474 O O . ILE A 1 326 ? 4.673 -3.988 -13.159 1.00 95.44 326 ILE A O 1
ATOM 2478 N N . LEU A 1 327 ? 4.777 -5.512 -14.807 1.00 96.50 327 LEU A N 1
ATOM 2479 C CA . LEU A 1 327 ? 6.012 -5.022 -15.408 1.00 96.50 327 LEU A CA 1
ATOM 2480 C C . LEU A 1 327 ? 5.675 -4.244 -16.676 1.00 96.50 327 LEU A C 1
ATOM 2482 O O . LEU A 1 327 ? 5.135 -4.795 -17.634 1.00 96.50 327 LEU A O 1
ATOM 2486 N N . VAL A 1 328 ? 6.024 -2.961 -16.700 1.00 96.25 328 VAL A N 1
ATOM 2487 C CA . VAL A 1 328 ? 5.860 -2.097 -17.871 1.00 96.25 328 VAL A CA 1
ATOM 2488 C C . VAL A 1 328 ? 7.232 -1.860 -18.481 1.00 96.25 328 VAL A C 1
ATOM 2490 O O . VAL A 1 328 ? 8.038 -1.079 -17.969 1.00 96.25 328 VAL A O 1
ATOM 2493 N N . ARG A 1 329 ? 7.512 -2.555 -19.581 1.00 95.69 329 ARG A N 1
ATOM 2494 C CA . ARG A 1 329 ? 8.760 -2.430 -20.339 1.00 95.69 329 ARG A CA 1
ATOM 2495 C C . ARG A 1 329 ? 8.818 -1.102 -21.083 1.00 95.69 329 ARG A C 1
ATOM 2497 O O . ARG A 1 329 ? 7.805 -0.444 -21.313 1.00 95.69 329 ARG A O 1
ATOM 2504 N N . GLU A 1 330 ? 10.031 -0.718 -21.463 1.00 94.19 330 GLU A N 1
ATOM 2505 C CA . GLU A 1 330 ? 10.284 0.473 -22.266 1.00 94.19 330 GLU A CA 1
ATOM 2506 C C . GLU A 1 330 ? 9.383 0.541 -23.511 1.00 94.19 330 GLU A C 1
ATOM 2508 O O . GLU A 1 330 ? 9.359 -0.356 -24.354 1.00 94.19 330 GLU A O 1
ATOM 2513 N N . CYS A 1 331 ? 8.636 1.637 -23.618 1.00 93.25 331 CYS A N 1
ATOM 2514 C CA . CYS A 1 331 ? 7.752 1.933 -24.734 1.00 93.25 331 CYS A CA 1
ATOM 2515 C C . CYS A 1 331 ? 7.732 3.445 -25.015 1.00 93.25 331 CYS A C 1
ATOM 2517 O O . CYS A 1 331 ? 8.370 4.239 -24.320 1.00 93.25 331 CYS A O 1
ATOM 2519 N N . SER A 1 332 ? 7.041 3.863 -26.080 1.00 92.62 332 SER A N 1
ATOM 2520 C CA . SER A 1 332 ? 6.905 5.291 -26.402 1.00 92.62 332 SER A CA 1
ATOM 2521 C C . SER A 1 332 ? 6.029 6.015 -25.373 1.00 92.62 332 SER A C 1
ATOM 2523 O O . SER A 1 332 ? 5.112 5.413 -24.822 1.00 92.62 332 SER A O 1
ATOM 2525 N N . ALA A 1 333 ? 6.228 7.324 -25.187 1.00 89.94 333 ALA A N 1
ATOM 2526 C CA . ALA A 1 333 ? 5.407 8.127 -24.271 1.00 89.94 333 ALA A CA 1
ATOM 2527 C C . ALA A 1 333 ? 3.899 8.046 -24.585 1.00 89.94 333 ALA A C 1
ATOM 2529 O O . ALA A 1 333 ? 3.075 8.023 -23.677 1.00 89.94 333 ALA A O 1
ATOM 2530 N N . LEU A 1 334 ? 3.529 7.947 -25.870 1.00 90.25 334 LEU A N 1
ATOM 2531 C CA . LEU A 1 334 ? 2.142 7.706 -26.280 1.00 90.25 334 LEU A CA 1
ATOM 2532 C C . LEU A 1 334 ? 1.672 6.299 -25.900 1.00 90.25 334 LEU A C 1
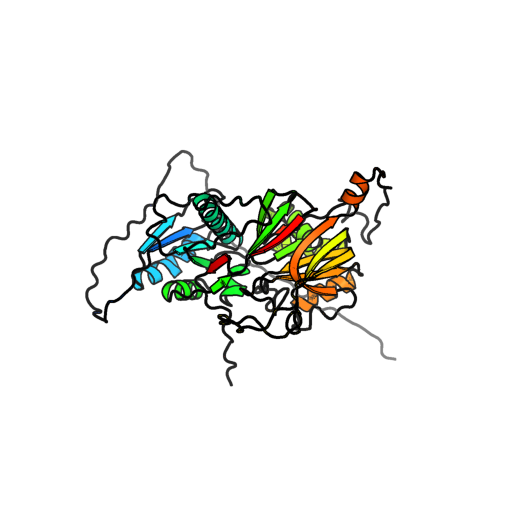ATOM 2534 O O . LEU A 1 334 ? 0.551 6.146 -25.433 1.00 90.25 334 LEU A O 1
ATOM 2538 N N . GLY A 1 335 ? 2.522 5.282 -26.066 1.00 90.81 335 GLY A N 1
ATOM 2539 C CA . GLY A 1 335 ? 2.238 3.924 -25.599 1.00 90.81 335 GLY A CA 1
ATOM 2540 C C . GLY A 1 335 ? 2.000 3.882 -24.090 1.00 90.81 335 GLY A C 1
ATOM 2541 O O . GLY A 1 335 ? 1.013 3.304 -23.642 1.00 90.81 335 GLY A O 1
ATOM 2542 N N . PHE A 1 336 ? 2.840 4.566 -23.316 1.00 91.00 336 PHE A N 1
ATOM 2543 C CA . PHE A 1 336 ? 2.687 4.658 -21.870 1.00 91.00 336 PHE A CA 1
ATOM 2544 C C . PHE A 1 336 ? 1.446 5.466 -21.460 1.00 91.00 336 PHE A C 1
ATOM 2546 O O . PHE A 1 336 ? 0.708 5.058 -20.570 1.00 91.00 336 PHE A O 1
ATOM 2553 N N . LEU A 1 337 ? 1.132 6.565 -22.152 1.00 89.38 337 LEU A N 1
ATOM 2554 C CA . LEU A 1 337 ? -0.112 7.302 -21.923 1.00 89.38 337 LEU A CA 1
ATOM 2555 C C . LEU A 1 337 ? -1.350 6.444 -22.232 1.00 89.38 337 LEU A C 1
ATOM 2557 O O . LEU A 1 337 ? -2.314 6.479 -21.473 1.00 89.38 337 LEU A O 1
ATOM 2561 N N . CYS A 1 338 ? -1.309 5.640 -23.299 1.00 88.94 338 CYS A N 1
ATOM 2562 C CA . CYS A 1 338 ? -2.349 4.656 -23.605 1.00 88.94 338 CYS A CA 1
ATOM 2563 C C . CYS A 1 338 ? -2.477 3.589 -22.510 1.00 88.94 338 CYS A C 1
ATOM 2565 O O . CYS A 1 338 ? -3.581 3.117 -22.263 1.00 88.94 338 CYS A O 1
ATOM 2567 N N . HIS A 1 339 ? -1.379 3.199 -21.857 1.00 89.06 339 HIS A N 1
ATOM 2568 C CA . HIS A 1 339 ? -1.429 2.320 -20.688 1.00 89.06 339 HIS A CA 1
ATOM 2569 C C . HIS A 1 339 ? -2.147 3.001 -19.520 1.00 89.06 339 HIS A C 1
ATOM 2571 O O . HIS A 1 339 ? -3.125 2.459 -19.014 1.00 89.06 339 HIS A O 1
ATOM 2577 N N . LEU A 1 340 ? -1.749 4.229 -19.170 1.00 88.06 340 LEU A N 1
ATOM 2578 C CA . LEU A 1 340 ? -2.386 4.984 -18.089 1.00 88.06 340 LEU A CA 1
ATOM 2579 C C . LEU A 1 340 ? -3.874 5.248 -18.348 1.00 88.06 340 LEU A C 1
ATOM 2581 O O . LEU A 1 340 ? -4.675 5.189 -17.418 1.00 88.06 340 LEU A O 1
ATOM 2585 N N . SER A 1 341 ? -4.269 5.511 -19.599 1.00 84.12 341 SER A N 1
ATOM 2586 C CA . SER A 1 341 ? -5.676 5.753 -19.924 1.00 84.12 341 SER A CA 1
ATOM 2587 C C . SER A 1 341 ? -6.547 4.505 -19.769 1.00 84.12 341 SER A C 1
ATOM 2589 O O . SER A 1 341 ? -7.746 4.650 -19.550 1.00 84.12 341 SER A O 1
ATOM 2591 N N . ARG A 1 342 ? -5.979 3.290 -19.835 1.00 84.25 342 ARG A N 1
ATOM 2592 C CA . ARG A 1 342 ? -6.748 2.052 -19.618 1.00 84.25 342 ARG A CA 1
ATOM 2593 C C . ARG A 1 342 ? -7.222 1.875 -18.182 1.00 84.25 342 ARG A C 1
ATOM 2595 O O . ARG A 1 342 ? -8.285 1.307 -17.977 1.00 84.25 342 ARG A O 1
ATOM 2602 N N . HIS A 1 343 ? -6.522 2.450 -17.204 1.00 79.56 343 HIS A N 1
ATOM 2603 C CA . HIS A 1 343 ? -7.008 2.485 -15.818 1.00 79.56 343 HIS A CA 1
ATOM 2604 C C . HIS A 1 343 ? -8.297 3.313 -15.654 1.00 79.56 343 HIS A C 1
ATOM 2606 O O . HIS A 1 343 ? -8.963 3.228 -14.627 1.00 79.56 343 HIS A O 1
ATOM 2612 N N . MET A 1 344 ? -8.661 4.112 -16.663 1.00 73.75 344 MET A N 1
ATOM 2613 C CA . MET A 1 344 ? -9.850 4.963 -16.654 1.00 73.75 344 MET A CA 1
ATOM 2614 C C . MET A 1 344 ? -11.004 4.415 -17.504 1.00 73.75 344 MET A C 1
ATOM 2616 O O . MET A 1 344 ? -12.104 4.953 -17.414 1.00 73.75 344 MET A O 1
ATOM 2620 N N . ASP A 1 345 ? -10.771 3.422 -18.374 1.00 67.19 345 ASP A N 1
ATOM 2621 C CA . ASP A 1 345 ? -11.698 3.100 -19.474 1.00 67.19 345 ASP A CA 1
ATOM 2622 C C . ASP A 1 345 ? -12.260 1.668 -19.496 1.00 67.19 345 ASP A C 1
ATOM 2624 O O . ASP A 1 345 ? -12.819 1.246 -20.509 1.00 67.19 345 ASP A O 1
ATOM 2628 N N . HIS A 1 346 ? -12.186 0.944 -18.374 1.00 70.06 346 HIS A N 1
ATOM 2629 C CA . HIS A 1 346 ? -12.695 -0.428 -18.181 1.00 70.06 346 HIS A CA 1
ATOM 2630 C C . HIS A 1 346 ? -12.139 -1.489 -19.154 1.00 70.06 346 HIS A C 1
ATOM 2632 O O . HIS A 1 346 ? -12.548 -2.652 -19.093 1.00 70.06 346 HIS A O 1
ATOM 2638 N N . ARG A 1 347 ? -11.223 -1.137 -20.067 1.00 73.75 347 ARG A N 1
ATOM 2639 C CA . ARG A 1 347 ? -10.564 -2.111 -20.947 1.00 73.75 347 ARG A CA 1
ATOM 2640 C C . ARG A 1 347 ? -9.523 -2.904 -20.167 1.00 73.75 347 ARG A C 1
ATOM 2642 O O . ARG A 1 347 ? -9.032 -2.457 -19.135 1.00 73.75 347 ARG A O 1
ATOM 2649 N N . ASP A 1 348 ? -9.140 -4.064 -20.702 1.00 78.06 348 ASP A N 1
ATOM 2650 C CA . ASP A 1 348 ? -8.041 -4.847 -20.136 1.00 78.06 348 ASP A CA 1
ATOM 2651 C C . ASP A 1 348 ? -6.749 -4.016 -20.156 1.00 78.06 348 ASP A C 1
ATOM 2653 O O . ASP A 1 348 ? -6.095 -3.827 -21.183 1.00 78.06 348 ASP A O 1
ATOM 2657 N N . GLN A 1 349 ? -6.389 -3.496 -18.993 1.00 78.38 349 GLN A N 1
ATOM 2658 C CA . GLN A 1 349 ? -5.195 -2.697 -18.734 1.00 78.38 349 GLN A CA 1
ATOM 2659 C C . GLN A 1 349 ? -3.880 -3.440 -19.012 1.00 78.38 349 GLN A C 1
ATOM 2661 O O . GLN A 1 349 ? -2.841 -2.801 -19.195 1.00 78.38 349 GLN A O 1
ATOM 2666 N N . PHE A 1 350 ? -3.926 -4.771 -19.094 1.00 84.19 350 PHE A N 1
ATOM 2667 C CA . PHE A 1 350 ? -2.770 -5.623 -19.317 1.00 84.19 350 PHE A CA 1
ATOM 2668 C C . PHE A 1 350 ? -2.569 -6.003 -20.786 1.00 84.19 350 PHE A C 1
ATOM 2670 O O . PHE A 1 350 ? -1.497 -6.497 -21.128 1.00 84.19 350 PHE A O 1
ATOM 2677 N N . ASP A 1 351 ? -3.559 -5.794 -21.661 1.00 86.38 351 ASP A N 1
ATOM 2678 C CA . ASP A 1 351 ? -3.511 -6.179 -23.082 1.00 86.38 351 ASP A CA 1
ATOM 2679 C C . ASP A 1 351 ? -2.656 -5.216 -23.939 1.00 86.38 351 ASP A C 1
ATOM 2681 O O . ASP A 1 351 ? -3.129 -4.550 -24.869 1.00 86.38 351 ASP A O 1
ATOM 2685 N N . LEU A 1 352 ? -1.392 -5.047 -23.553 1.00 89.31 352 LEU A N 1
ATOM 2686 C CA . LEU A 1 352 ? -0.401 -4.203 -24.215 1.00 89.31 352 LEU A CA 1
ATOM 2687 C C . LEU A 1 352 ? 0.891 -5.004 -24.411 1.00 89.31 352 LEU A C 1
ATOM 2689 O O . LEU A 1 352 ? 1.324 -5.691 -23.491 1.00 89.31 352 LEU A O 1
ATOM 2693 N N . PRO A 1 353 ? 1.568 -4.887 -25.568 1.00 91.38 353 PRO A N 1
ATOM 2694 C CA . PRO A 1 353 ? 2.719 -5.734 -25.901 1.00 91.38 353 PRO A CA 1
ATOM 2695 C C . PRO A 1 353 ? 3.951 -5.489 -25.017 1.00 91.38 353 PRO A C 1
ATOM 2697 O O . PRO A 1 353 ? 4.879 -6.290 -25.015 1.00 91.38 353 PRO A O 1
ATOM 2700 N N . PHE A 1 354 ? 3.977 -4.372 -24.290 1.00 93.00 354 PHE A N 1
ATOM 2701 C CA . PHE A 1 354 ? 5.049 -3.987 -23.372 1.00 93.00 354 PHE A CA 1
ATOM 2702 C C . PHE A 1 354 ? 4.663 -4.178 -21.896 1.00 93.00 354 PHE A C 1
ATOM 2704 O O . PHE A 1 354 ? 5.404 -3.731 -21.026 1.00 93.00 354 PHE A O 1
ATOM 2711 N N . VAL A 1 355 ? 3.519 -4.809 -21.604 1.00 94.19 355 VAL A N 1
ATOM 2712 C CA . VAL A 1 355 ? 3.058 -5.090 -20.238 1.00 94.19 355 VAL A CA 1
ATOM 2713 C C . VAL A 1 355 ? 3.047 -6.599 -20.006 1.00 94.19 355 VAL A C 1
ATOM 2715 O O . VAL A 1 355 ? 2.357 -7.330 -20.715 1.00 94.19 355 VAL A O 1
ATOM 2718 N N . SER A 1 356 ? 3.790 -7.066 -19.003 1.00 93.12 356 SER A N 1
ATOM 2719 C CA . SER A 1 356 ? 3.683 -8.431 -18.474 1.00 93.12 356 SER A CA 1
ATOM 2720 C C . SER A 1 356 ? 3.145 -8.405 -17.047 1.00 93.12 356 SER A C 1
ATOM 2722 O O . SER A 1 356 ? 3.325 -7.427 -16.319 1.00 93.12 356 SER A O 1
ATOM 2724 N N . VAL A 1 357 ? 2.409 -9.454 -16.668 1.00 92.25 357 VAL A N 1
ATOM 2725 C CA . VAL A 1 357 ? 1.738 -9.521 -15.367 1.00 92.25 357 VAL A CA 1
ATOM 2726 C C . VAL A 1 357 ? 1.831 -10.921 -14.790 1.00 92.25 357 VAL A C 1
ATOM 2728 O O . VAL A 1 357 ? 1.570 -11.899 -15.491 1.00 92.25 357 VAL A O 1
ATOM 2731 N N . HIS A 1 358 ? 2.185 -11.010 -13.513 1.00 91.88 358 HIS A N 1
ATOM 2732 C CA . HIS A 1 358 ? 2.421 -12.267 -12.813 1.00 91.88 358 HIS A CA 1
ATOM 2733 C C . HIS A 1 358 ? 1.816 -12.205 -11.415 1.00 91.88 358 HIS A C 1
ATOM 2735 O O . HIS A 1 358 ? 1.964 -11.199 -10.730 1.00 91.88 358 HIS A O 1
ATOM 2741 N N . ARG A 1 359 ? 1.180 -13.284 -10.957 1.00 91.94 359 ARG A N 1
ATOM 2742 C CA . ARG A 1 359 ? 0.790 -13.419 -9.549 1.00 91.94 359 ARG A CA 1
ATOM 2743 C C . ARG A 1 359 ? 1.949 -14.010 -8.760 1.00 91.94 359 ARG A C 1
ATOM 2745 O O . ARG A 1 359 ? 2.449 -15.089 -9.096 1.00 91.94 359 ARG A O 1
ATOM 2752 N N . VAL A 1 360 ? 2.403 -13.296 -7.736 1.00 93.88 360 VAL A N 1
ATOM 2753 C CA . VAL A 1 360 ? 3.661 -13.590 -7.040 1.00 93.88 360 VAL A CA 1
ATOM 2754 C C . VAL A 1 360 ? 3.503 -13.577 -5.522 1.00 93.88 360 VAL A C 1
ATOM 2756 O O . VAL A 1 360 ? 2.615 -12.935 -4.975 1.00 93.88 360 VAL A O 1
ATOM 2759 N N . GLN A 1 361 ? 4.390 -14.289 -4.828 1.00 93.69 361 GLN A N 1
ATOM 2760 C CA . GLN A 1 361 ? 4.479 -14.309 -3.357 1.00 93.69 361 GLN A CA 1
ATOM 2761 C C . GLN A 1 361 ? 5.689 -13.525 -2.836 1.00 93.69 361 GLN A C 1
ATOM 2763 O O . GLN A 1 361 ? 5.754 -13.152 -1.663 1.00 93.69 361 GLN A O 1
ATOM 2768 N N . ALA A 1 362 ? 6.676 -13.304 -3.703 1.00 95.44 362 ALA A N 1
ATOM 2769 C CA . ALA A 1 362 ? 7.878 -12.551 -3.399 1.00 95.44 362 ALA A CA 1
ATOM 2770 C C . ALA A 1 362 ? 8.449 -11.925 -4.673 1.00 95.44 362 ALA A C 1
ATOM 2772 O O . ALA A 1 362 ? 8.260 -12.452 -5.771 1.00 95.44 362 ALA A O 1
ATOM 2773 N N . LEU A 1 363 ? 9.173 -10.828 -4.495 1.00 96.69 363 LEU A N 1
ATOM 2774 C CA . LEU A 1 363 ? 9.854 -10.065 -5.533 1.00 96.69 363 LEU A CA 1
ATOM 2775 C C . LEU A 1 363 ? 11.250 -9.691 -5.024 1.00 96.69 363 LEU A C 1
ATOM 2777 O O . LEU A 1 363 ? 11.426 -9.391 -3.845 1.00 96.69 363 LEU A O 1
ATOM 2781 N N . ARG A 1 364 ? 12.236 -9.667 -5.907 1.00 96.88 364 ARG A N 1
ATOM 2782 C CA . ARG A 1 364 ? 13.527 -9.014 -5.716 1.00 96.88 364 ARG A CA 1
ATOM 2783 C C . ARG A 1 364 ? 13.806 -8.175 -6.942 1.00 96.88 364 ARG A C 1
ATOM 2785 O O . ARG A 1 364 ? 13.540 -8.601 -8.064 1.00 96.88 364 ARG A O 1
ATOM 2792 N N . PHE A 1 365 ? 14.312 -6.980 -6.714 1.00 96.81 365 PHE A N 1
ATOM 2793 C CA . PHE A 1 365 ? 14.744 -6.115 -7.789 1.00 96.81 365 PHE A CA 1
ATOM 2794 C C . PHE A 1 365 ? 16.156 -5.639 -7.513 1.00 96.81 365 PHE A C 1
ATOM 2796 O O . PHE A 1 365 ? 16.422 -5.082 -6.447 1.00 96.81 365 PHE A O 1
ATOM 2803 N N . THR A 1 366 ? 17.011 -5.819 -8.511 1.00 95.44 366 THR A N 1
ATOM 2804 C CA . THR A 1 366 ? 18.392 -5.355 -8.499 1.00 95.44 366 THR A CA 1
ATOM 2805 C C . THR A 1 366 ? 18.589 -4.434 -9.700 1.00 95.44 366 THR A C 1
ATOM 2807 O O . THR A 1 366 ? 18.412 -4.865 -10.842 1.00 95.44 366 THR A O 1
ATOM 2810 N N . PRO A 1 367 ? 18.898 -3.145 -9.496 1.00 93.50 367 PRO A N 1
ATOM 2811 C CA . PRO A 1 367 ? 19.202 -2.254 -10.601 1.00 93.50 367 PRO A CA 1
ATOM 2812 C C . PRO A 1 367 ? 20.587 -2.577 -11.169 1.00 93.50 367 PRO A C 1
ATOM 2814 O O . PRO A 1 367 ? 21.539 -2.808 -10.422 1.00 93.50 367 PRO A O 1
ATOM 2817 N N . LYS A 1 368 ? 20.724 -2.508 -12.494 1.00 88.94 368 LYS A N 1
ATOM 2818 C CA . LYS A 1 368 ? 21.955 -2.904 -13.191 1.00 88.94 368 LYS A CA 1
ATOM 2819 C C . LYS A 1 368 ? 23.194 -2.131 -12.728 1.00 88.94 368 LYS A C 1
ATOM 2821 O O . LYS A 1 368 ? 24.276 -2.682 -12.625 1.00 88.94 368 LYS A O 1
ATOM 2826 N N . GLN A 1 369 ? 23.042 -0.852 -12.389 1.00 79.69 369 GLN A N 1
ATOM 2827 C CA . GLN A 1 369 ? 24.169 -0.022 -11.951 1.00 79.69 369 GLN A CA 1
ATOM 2828 C C . GLN A 1 369 ? 24.796 -0.498 -10.633 1.00 79.69 369 GLN A C 1
ATOM 2830 O O . GLN A 1 369 ? 25.955 -0.180 -10.371 1.00 79.69 369 GLN A O 1
ATOM 2835 N N . LEU A 1 370 ? 24.039 -1.215 -9.795 1.00 77.12 370 LEU A N 1
ATOM 2836 C CA . LEU A 1 370 ? 24.581 -1.843 -8.590 1.00 77.12 370 LEU A CA 1
ATOM 2837 C C . LEU A 1 370 ? 25.244 -3.186 -8.917 1.00 77.12 370 LEU A C 1
ATOM 2839 O O . LEU A 1 370 ? 26.296 -3.454 -8.350 1.00 77.12 370 LEU A O 1
ATOM 2843 N N . GLU A 1 371 ? 24.711 -3.951 -9.878 1.00 70.19 371 GLU A N 1
ATOM 2844 C CA . GLU A 1 371 ? 25.362 -5.168 -10.402 1.00 70.19 371 GLU A CA 1
ATOM 2845 C C . GLU A 1 371 ? 26.761 -4.831 -10.963 1.00 70.19 371 GLU A C 1
ATOM 2847 O O . GLU A 1 371 ? 27.762 -5.407 -10.542 1.00 70.19 371 GLU A O 1
ATOM 2852 N N . ASP A 1 372 ? 26.857 -3.799 -11.811 1.00 63.25 372 ASP A N 1
ATOM 2853 C CA . ASP A 1 372 ? 28.120 -3.363 -12.434 1.00 63.25 372 ASP A CA 1
ATOM 2854 C C . ASP A 1 372 ? 29.147 -2.834 -11.400 1.00 63.25 372 ASP A C 1
ATOM 2856 O O . ASP A 1 372 ? 30.364 -2.908 -11.604 1.00 63.25 372 ASP A O 1
ATOM 2860 N N . SER A 1 373 ? 28.667 -2.288 -10.273 1.00 60.12 373 SER A N 1
ATOM 2861 C CA . SER A 1 373 ? 29.521 -1.733 -9.211 1.00 60.12 373 SER A CA 1
ATOM 2862 C C . SER A 1 373 ? 30.224 -2.815 -8.385 1.00 60.12 373 SER A C 1
ATOM 2864 O O . SER A 1 373 ? 31.309 -2.560 -7.859 1.00 60.12 373 SER A O 1
ATOM 2866 N N . GLU A 1 374 ? 29.639 -4.011 -8.277 1.00 55.66 374 GLU A N 1
ATOM 2867 C CA . GLU A 1 374 ? 30.260 -5.162 -7.608 1.00 55.66 374 GLU A CA 1
ATOM 2868 C C . GLU A 1 374 ? 31.316 -5.848 -8.494 1.00 55.66 374 GLU A C 1
ATOM 2870 O O . GLU A 1 374 ? 32.288 -6.401 -7.975 1.00 55.66 374 GLU A O 1
ATOM 2875 N N . GLU A 1 375 ? 31.192 -5.743 -9.823 1.00 49.69 375 GLU A N 1
ATOM 2876 C CA . GLU A 1 375 ? 32.111 -6.353 -10.800 1.00 49.69 375 GLU A CA 1
ATOM 2877 C C . GLU A 1 375 ? 33.263 -5.431 -11.262 1.00 49.69 375 GLU A C 1
ATOM 2879 O O . GLU A 1 375 ? 34.150 -5.852 -12.007 1.00 49.69 375 GLU A O 1
ATOM 2884 N N . GLY A 1 376 ? 33.335 -4.193 -10.760 1.00 39.50 376 GLY A N 1
ATOM 2885 C CA . GLY A 1 376 ? 34.489 -3.303 -10.950 1.00 39.50 376 GLY A CA 1
ATOM 2886 C C . GLY A 1 376 ? 34.537 -2.543 -12.283 1.00 39.50 376 GLY A C 1
ATOM 2887 O O . GLY A 1 376 ? 35.579 -1.964 -12.611 1.00 39.50 376 GLY A O 1
ATOM 2888 N N . GLU A 1 377 ? 33.439 -2.483 -13.041 1.00 42.53 377 GLU A N 1
ATOM 2889 C CA . GLU A 1 377 ? 33.360 -1.681 -14.265 1.00 42.53 377 GLU A CA 1
ATOM 2890 C C . GLU A 1 377 ? 32.887 -0.247 -13.974 1.00 42.53 377 GLU A C 1
ATOM 2892 O O . GLU A 1 377 ? 31.850 0.001 -13.362 1.00 42.53 377 GLU A O 1
ATOM 2897 N N . GLN A 1 378 ? 33.655 0.752 -14.425 1.00 33.94 378 GLN A N 1
ATOM 2898 C CA . GLN A 1 378 ? 33.218 2.148 -14.340 1.00 33.94 378 GLN A CA 1
ATOM 2899 C C . GLN A 1 378 ? 32.084 2.408 -15.345 1.00 33.94 378 GLN A C 1
ATOM 2901 O O . GLN A 1 378 ? 32.275 2.172 -16.542 1.00 33.94 378 GLN A O 1
ATOM 2906 N N . PRO A 1 379 ? 30.942 2.983 -14.925 1.00 40.78 379 PRO A N 1
ATOM 2907 C CA . PRO A 1 379 ? 29.826 3.196 -15.830 1.00 40.78 379 PRO A CA 1
ATOM 2908 C C . PRO A 1 379 ? 30.156 4.283 -16.862 1.00 40.78 379 PRO A C 1
ATOM 2910 O O . PRO A 1 379 ? 30.401 5.452 -16.543 1.00 40.78 379 PRO A O 1
ATOM 2913 N N . GLY A 1 380 ? 30.126 3.897 -18.138 1.00 38.34 380 GLY A N 1
ATOM 2914 C CA . GLY A 1 380 ? 30.220 4.811 -19.270 1.00 38.34 380 GLY A CA 1
ATOM 2915 C C . GLY A 1 380 ? 29.011 5.749 -19.324 1.00 38.34 380 GLY A C 1
ATOM 2916 O O . GLY A 1 380 ? 27.894 5.327 -19.613 1.00 38.34 380 GLY A O 1
ATOM 2917 N N . ARG A 1 381 ? 29.243 7.045 -19.089 1.00 37.03 381 ARG A N 1
ATOM 2918 C CA . ARG A 1 381 ? 28.234 8.112 -19.198 1.00 37.03 381 ARG A CA 1
ATOM 2919 C C . ARG A 1 381 ? 27.652 8.172 -20.616 1.00 37.03 381 ARG A C 1
ATOM 2921 O O . ARG A 1 381 ? 28.334 8.611 -21.542 1.00 37.03 381 ARG A O 1
ATOM 2928 N N . ARG A 1 382 ? 26.382 7.794 -20.799 1.00 43.09 382 ARG A N 1
ATOM 2929 C CA . ARG A 1 382 ? 25.612 8.094 -22.021 1.00 43.09 382 ARG A CA 1
ATOM 2930 C C . ARG A 1 382 ? 24.415 8.972 -21.679 1.00 43.09 382 ARG A C 1
ATOM 2932 O O . ARG A 1 382 ? 23.435 8.496 -21.121 1.00 43.09 382 ARG A O 1
ATOM 2939 N N . GLY A 1 383 ? 24.506 10.236 -22.089 1.00 40.03 383 GLY A N 1
ATOM 2940 C CA . GLY A 1 383 ? 23.453 11.234 -21.920 1.00 40.03 383 GLY A CA 1
ATOM 2941 C C . GLY A 1 383 ? 22.174 10.896 -22.682 1.00 40.03 383 GLY A C 1
ATOM 2942 O O . GLY A 1 383 ? 22.196 10.756 -23.906 1.00 40.03 383 GLY A O 1
ATOM 2943 N N . TRP A 1 384 ? 21.047 10.836 -21.972 1.00 44.16 384 TRP A N 1
ATOM 2944 C CA . TRP A 1 384 ? 19.714 10.734 -22.571 1.00 44.16 384 TRP A CA 1
ATOM 2945 C C . TRP A 1 384 ? 19.227 12.115 -23.041 1.00 44.16 384 TRP A C 1
ATOM 2947 O O . TRP A 1 384 ? 19.058 13.037 -22.242 1.00 44.16 384 TRP A O 1
ATOM 2957 N N . LYS A 1 385 ? 18.952 12.271 -24.342 1.00 41.06 385 LYS A N 1
ATOM 2958 C CA . LYS A 1 385 ? 18.283 13.458 -24.905 1.00 41.06 385 LYS A CA 1
ATOM 2959 C C . LYS A 1 385 ? 16.801 13.148 -25.126 1.00 41.06 385 LYS A C 1
ATOM 2961 O O . LYS A 1 385 ? 16.429 12.600 -26.157 1.00 41.06 385 LYS A O 1
ATOM 2966 N N . GLY A 1 386 ? 15.965 13.477 -24.141 1.00 47.81 386 GLY A N 1
ATOM 2967 C CA . GLY A 1 386 ? 14.506 13.424 -24.283 1.00 47.81 386 GLY A CA 1
ATOM 2968 C C . GLY A 1 386 ? 13.981 14.514 -25.228 1.00 47.81 386 GLY A C 1
ATOM 2969 O O . GLY A 1 386 ? 14.703 15.452 -25.565 1.00 47.81 386 GLY A O 1
ATOM 2970 N N . LEU A 1 387 ? 12.707 14.411 -25.620 1.00 47.97 387 LEU A N 1
ATOM 2971 C CA . LEU A 1 387 ? 12.051 15.297 -26.599 1.00 47.97 387 LEU A CA 1
ATOM 2972 C C . LEU A 1 387 ? 11.959 16.779 -26.159 1.00 47.97 387 LEU A C 1
ATOM 2974 O O . LEU A 1 387 ? 11.721 17.654 -26.985 1.00 47.97 387 LEU A O 1
ATOM 2978 N N . LEU A 1 388 ? 12.154 17.069 -24.866 1.00 44.97 388 LEU A N 1
ATOM 2979 C CA . LEU A 1 388 ? 12.065 18.400 -24.252 1.00 44.97 388 LEU A CA 1
ATOM 2980 C C . LEU A 1 388 ? 13.358 18.710 -23.482 1.00 44.97 388 LEU A C 1
ATOM 2982 O O . LEU A 1 388 ? 13.395 18.662 -22.250 1.00 44.97 388 LEU A O 1
ATOM 2986 N N . GLY A 1 389 ? 14.437 18.986 -24.221 1.00 46.03 389 GLY A N 1
ATOM 2987 C CA . GLY A 1 389 ? 15.743 19.364 -23.672 1.00 46.03 389 GLY A CA 1
ATOM 2988 C C . GLY A 1 389 ? 15.640 20.571 -22.734 1.00 46.03 389 GLY A C 1
ATOM 2989 O O . GLY A 1 389 ? 15.597 21.708 -23.190 1.00 46.03 389 GLY A O 1
ATOM 2990 N N . GLY A 1 390 ? 15.560 20.311 -21.427 1.00 53.03 390 GLY A N 1
ATOM 2991 C CA . GLY A 1 390 ? 15.417 21.326 -20.379 1.00 53.03 390 GLY A CA 1
ATOM 2992 C C . GLY A 1 390 ? 14.555 20.880 -19.194 1.00 53.03 390 GLY A C 1
ATOM 2993 O O . GLY A 1 390 ? 14.943 21.084 -18.048 1.00 53.03 390 GLY A O 1
ATOM 2994 N N . LEU A 1 391 ? 13.410 20.229 -19.443 1.00 55.22 391 LEU A N 1
ATOM 2995 C CA . LEU A 1 391 ? 12.440 19.899 -18.380 1.00 55.22 391 LEU A CA 1
ATOM 2996 C C . LEU A 1 391 ? 12.850 18.666 -17.557 1.00 55.22 391 LEU A C 1
ATOM 2998 O O . LEU A 1 391 ? 12.536 18.555 -16.373 1.00 55.22 391 LEU A O 1
ATOM 3002 N N . CYS A 1 392 ? 13.573 17.748 -18.198 1.00 54.62 392 CYS A N 1
ATOM 3003 C CA . CYS A 1 392 ? 13.995 16.465 -17.636 1.00 54.62 392 CYS A CA 1
ATOM 3004 C C . CYS A 1 392 ? 15.488 16.451 -17.256 1.00 54.62 392 CYS A C 1
ATOM 3006 O O . CYS A 1 392 ? 16.084 15.376 -17.182 1.00 54.62 392 CYS A O 1
ATOM 3008 N N . CYS A 1 393 ? 16.110 17.621 -17.067 1.00 40.78 393 CYS A N 1
ATOM 3009 C CA . CYS A 1 393 ? 17.538 17.744 -16.772 1.00 40.78 393 CYS A CA 1
ATOM 3010 C C . CYS A 1 393 ? 17.885 17.178 -15.385 1.00 40.78 393 CYS A C 1
ATOM 3012 O O . CYS A 1 393 ? 17.382 17.651 -14.368 1.00 40.78 393 CYS A O 1
ATOM 3014 N N . GLY A 1 394 ? 18.765 16.173 -15.372 1.00 52.03 394 GLY A N 1
ATOM 3015 C CA . GLY A 1 394 ? 19.280 15.492 -14.184 1.00 52.03 394 GLY A CA 1
ATOM 3016 C C . GLY A 1 394 ? 19.197 13.976 -14.354 1.00 52.03 394 GLY A C 1
ATOM 3017 O O . GLY A 1 394 ? 18.107 13.410 -14.249 1.00 52.03 394 GLY A O 1
ATOM 3018 N N . GLU A 1 395 ? 20.337 13.339 -14.642 1.00 51.84 395 GLU A N 1
ATOM 3019 C CA . GLU A 1 395 ? 20.497 11.881 -14.617 1.00 51.84 395 GLU A CA 1
ATOM 3020 C C . GLU A 1 395 ? 20.437 11.424 -13.159 1.00 51.84 395 GLU A C 1
ATOM 3022 O O . GLU A 1 395 ? 21.427 11.512 -12.435 1.00 51.84 395 GLU A O 1
ATOM 3027 N N . GLN A 1 396 ? 19.275 10.959 -12.703 1.00 59.16 396 GLN A N 1
ATOM 3028 C CA . GLN A 1 396 ? 19.298 9.974 -11.632 1.00 59.16 396 GLN A CA 1
ATOM 3029 C C . GLN A 1 396 ? 19.418 8.611 -12.314 1.00 59.16 396 GLN A C 1
ATOM 3031 O O . GLN A 1 396 ? 18.524 8.254 -13.082 1.00 59.16 396 GLN A O 1
ATOM 3036 N N . PRO A 1 397 ? 20.535 7.885 -12.120 1.00 70.75 397 PRO A N 1
ATOM 3037 C CA . PRO A 1 397 ? 20.719 6.570 -12.734 1.00 70.75 397 PRO A CA 1
ATOM 3038 C C . PRO A 1 397 ? 19.695 5.550 -12.215 1.00 70.75 397 PRO A C 1
ATOM 3040 O O . PRO A 1 397 ? 19.450 4.539 -12.864 1.00 70.75 397 PRO A O 1
ATOM 3043 N N . LEU A 1 398 ? 19.082 5.845 -11.067 1.00 86.00 398 LEU A N 1
ATOM 3044 C CA . LEU A 1 398 ? 18.116 5.021 -10.362 1.00 86.00 398 LEU A CA 1
ATOM 3045 C C . LEU A 1 398 ? 16.834 5.823 -10.134 1.00 86.00 398 LEU A C 1
ATOM 3047 O O . LEU A 1 398 ? 16.896 7.017 -9.838 1.00 86.00 398 LEU A O 1
ATOM 3051 N N . SER A 1 399 ? 15.689 5.154 -10.237 1.00 90.81 399 SER A N 1
ATOM 3052 C CA . SER A 1 399 ? 14.426 5.666 -9.703 1.00 90.81 399 SER A CA 1
ATOM 3053 C C . SER A 1 399 ? 14.343 5.422 -8.192 1.00 90.81 399 SER A C 1
ATOM 3055 O O . SER A 1 399 ? 15.210 4.782 -7.590 1.00 90.81 399 SER A O 1
ATOM 3057 N N . SER A 1 400 ? 13.268 5.916 -7.587 1.00 91.56 400 SER A N 1
ATOM 3058 C CA . SER A 1 400 ? 12.869 5.600 -6.216 1.00 91.56 400 SER A CA 1
ATOM 3059 C C . SER A 1 400 ? 11.687 4.634 -6.221 1.00 91.56 400 SER A C 1
ATOM 3061 O O . SER A 1 400 ? 10.939 4.563 -7.194 1.00 91.56 400 SER A O 1
ATOM 3063 N N . TRP A 1 401 ? 11.501 3.895 -5.133 1.00 95.31 401 TRP A N 1
ATOM 3064 C CA . TRP A 1 401 ? 10.265 3.149 -4.907 1.00 95.31 401 TRP A CA 1
ATOM 3065 C C . TRP A 1 401 ? 9.250 4.025 -4.181 1.00 95.31 401 TRP A C 1
ATOM 3067 O O . TRP A 1 401 ? 9.614 4.749 -3.256 1.00 95.31 401 TRP A O 1
ATOM 3077 N N . SER A 1 402 ? 7.981 3.912 -4.554 1.00 94.06 402 SER A N 1
ATOM 3078 C CA . SER A 1 402 ? 6.840 4.333 -3.749 1.00 94.06 402 SER A CA 1
ATOM 3079 C C . SER A 1 402 ? 6.240 3.120 -3.047 1.00 94.06 402 SER A C 1
ATOM 3081 O O . SER A 1 402 ? 6.025 2.090 -3.674 1.00 94.06 402 SER A O 1
ATOM 3083 N N . CYS A 1 403 ? 5.961 3.249 -1.759 1.00 93.00 403 CYS A N 1
ATOM 3084 C CA . CYS A 1 403 ? 5.324 2.251 -0.917 1.00 93.00 403 CYS A CA 1
ATOM 3085 C C . CYS A 1 403 ? 4.118 2.920 -0.250 1.00 93.00 403 CYS A C 1
ATOM 3087 O O . CYS A 1 403 ? 4.294 3.731 0.660 1.00 93.00 403 CYS A O 1
ATOM 3089 N N . ASP A 1 404 ? 2.913 2.649 -0.753 1.00 91.00 404 ASP A N 1
ATOM 3090 C CA . ASP A 1 404 ? 1.652 3.276 -0.325 1.00 91.00 404 ASP A CA 1
ATOM 3091 C C . ASP A 1 404 ? 1.709 4.816 -0.241 1.00 91.00 404 ASP A C 1
ATOM 3093 O O . ASP A 1 404 ? 1.170 5.436 0.676 1.00 91.00 404 ASP A O 1
ATOM 3097 N N . GLY A 1 405 ? 2.379 5.444 -1.214 1.00 86.31 405 GLY A N 1
ATOM 3098 C CA . GLY A 1 405 ? 2.515 6.902 -1.305 1.00 86.31 405 GLY A CA 1
ATOM 3099 C C . GLY A 1 405 ? 3.752 7.488 -0.618 1.00 86.31 405 GLY A C 1
ATOM 3100 O O . GLY A 1 405 ? 3.971 8.691 -0.718 1.00 86.31 405 GLY A O 1
ATOM 3101 N N . GLU A 1 406 ? 4.596 6.665 0.006 1.00 88.75 406 GLU A N 1
ATOM 3102 C CA . GLU A 1 406 ? 5.840 7.089 0.663 1.00 88.75 406 GLU A CA 1
ATOM 3103 C C . GLU A 1 406 ? 7.072 6.624 -0.122 1.00 88.75 406 GLU A C 1
ATOM 3105 O O . GLU A 1 406 ? 7.099 5.507 -0.634 1.00 88.75 406 GLU A O 1
ATOM 3110 N N . THR A 1 407 ? 8.113 7.453 -0.231 1.00 91.69 407 THR A N 1
ATOM 3111 C CA . THR A 1 407 ? 9.331 7.091 -0.982 1.00 91.69 407 THR A CA 1
ATOM 3112 C C . THR A 1 407 ? 10.294 6.238 -0.158 1.00 91.69 407 THR A C 1
ATOM 3114 O O . THR A 1 407 ? 10.518 6.532 1.018 1.00 91.69 407 THR A O 1
ATOM 3117 N N . LEU A 1 408 ? 10.941 5.249 -0.781 1.00 92.25 408 LEU A N 1
ATOM 3118 C CA . LEU A 1 408 ? 12.027 4.476 -0.168 1.00 92.25 408 LEU A CA 1
ATOM 3119 C C . LEU A 1 408 ? 13.414 5.007 -0.579 1.00 92.25 408 LEU A C 1
ATOM 3121 O O . LEU A 1 408 ? 13.577 5.492 -1.700 1.00 92.25 408 LEU A O 1
ATOM 3125 N N . PRO A 1 409 ? 14.427 4.894 0.303 1.00 88.19 409 PRO A N 1
ATOM 3126 C CA . PRO A 1 409 ? 15.768 5.425 0.051 1.00 88.19 409 PRO A CA 1
ATOM 3127 C C . PRO A 1 409 ? 16.661 4.523 -0.817 1.00 88.19 409 PRO A C 1
ATOM 3129 O O . PRO A 1 409 ? 17.653 5.009 -1.355 1.00 88.19 409 PRO A O 1
ATOM 3132 N N . HIS A 1 410 ? 16.331 3.234 -0.949 1.00 92.00 410 HIS A N 1
ATOM 3133 C CA . HIS A 1 410 ? 17.127 2.244 -1.682 1.00 92.00 410 HIS A CA 1
ATOM 3134 C C . HIS A 1 410 ? 16.374 1.746 -2.914 1.00 92.00 410 HIS A C 1
ATOM 3136 O O . HIS A 1 410 ? 15.154 1.582 -2.870 1.00 92.00 410 HIS A O 1
ATOM 3142 N N . ALA A 1 411 ? 17.103 1.536 -4.012 1.00 91.94 411 ALA A N 1
ATOM 3143 C CA . ALA A 1 411 ? 16.545 1.037 -5.265 1.00 91.94 411 ALA A CA 1
ATOM 3144 C C . ALA A 1 411 ? 16.543 -0.494 -5.319 1.00 91.94 411 ALA A C 1
ATOM 3146 O O . ALA A 1 411 ? 15.607 -1.067 -5.862 1.00 91.94 411 ALA A O 1
ATOM 3147 N N . ASP A 1 412 ? 17.547 -1.153 -4.751 1.00 94.50 412 ASP A N 1
ATOM 3148 C CA . ASP A 1 412 ? 17.579 -2.600 -4.588 1.00 94.50 412 ASP A CA 1
ATOM 3149 C C . ASP A 1 412 ? 16.750 -3.013 -3.368 1.00 94.50 412 ASP A C 1
ATOM 3151 O O . ASP A 1 412 ? 16.997 -2.584 -2.236 1.00 94.50 412 ASP A O 1
ATOM 3155 N N . ILE A 1 413 ? 15.719 -3.819 -3.610 1.00 96.44 413 ILE A N 1
ATOM 3156 C CA . ILE A 1 413 ? 14.792 -4.257 -2.568 1.00 96.44 413 ILE A CA 1
ATOM 3157 C C . ILE A 1 413 ? 14.398 -5.715 -2.764 1.00 96.44 413 ILE A C 1
ATOM 3159 O O . ILE A 1 413 ? 14.407 -6.262 -3.868 1.00 96.44 413 ILE A O 1
ATOM 3163 N N . SER A 1 414 ? 13.955 -6.320 -1.672 1.00 96.75 414 SER A N 1
ATOM 3164 C CA . SER A 1 414 ? 13.198 -7.563 -1.672 1.00 96.75 414 SER A CA 1
ATOM 3165 C C . SER A 1 414 ? 11.837 -7.321 -1.034 1.00 96.75 414 SER A C 1
ATOM 3167 O O . SER A 1 414 ? 11.718 -6.576 -0.065 1.00 96.75 414 SER A O 1
ATOM 3169 N N . VAL A 1 415 ? 10.801 -7.928 -1.596 1.00 97.19 415 VAL A N 1
ATOM 3170 C CA . VAL A 1 415 ? 9.429 -7.836 -1.109 1.00 97.19 415 VAL A CA 1
ATOM 3171 C C . VAL A 1 415 ? 8.897 -9.237 -0.873 1.00 97.19 415 VAL A C 1
ATOM 3173 O O . VAL A 1 415 ? 9.099 -10.135 -1.693 1.00 97.19 415 VAL A O 1
ATOM 3176 N N . ARG A 1 416 ? 8.191 -9.423 0.238 1.00 95.75 416 ARG A N 1
ATOM 3177 C CA . ARG A 1 416 ? 7.504 -10.671 0.574 1.00 95.75 416 ARG A CA 1
ATOM 3178 C C . ARG A 1 416 ? 6.061 -10.387 0.956 1.00 95.75 416 ARG A C 1
ATOM 3180 O O . ARG A 1 416 ? 5.810 -9.492 1.758 1.00 95.75 416 ARG A O 1
ATOM 3187 N N . VAL A 1 417 ? 5.137 -11.179 0.421 1.00 95.50 417 VAL A N 1
ATOM 3188 C CA . VAL A 1 417 ? 3.717 -11.115 0.776 1.00 95.50 417 VAL A CA 1
ATOM 3189 C C . VAL A 1 417 ? 3.458 -11.984 2.008 1.00 95.50 417 VAL A C 1
ATOM 3191 O O . VAL A 1 417 ? 3.824 -13.162 2.052 1.00 95.50 417 VAL A O 1
ATOM 3194 N N . HIS A 1 418 ? 2.826 -11.401 3.024 1.00 94.94 418 HIS A N 1
ATOM 3195 C CA . HIS A 1 418 ? 2.392 -12.075 4.245 1.00 94.94 418 HIS A CA 1
ATOM 3196 C C . HIS A 1 418 ? 0.884 -12.231 4.215 1.00 94.94 418 HIS A C 1
ATOM 3198 O O . HIS A 1 418 ? 0.144 -11.246 4.252 1.00 94.94 418 HIS A O 1
ATOM 3204 N N . ARG A 1 419 ? 0.444 -13.486 4.157 1.00 93.31 419 ARG A N 1
ATOM 3205 C CA . ARG A 1 419 ? -0.966 -13.832 4.040 1.00 93.31 419 ARG A CA 1
ATOM 3206 C C . ARG A 1 419 ? -1.747 -13.425 5.289 1.00 93.31 419 ARG A C 1
ATOM 3208 O O . ARG A 1 419 ? -1.423 -13.896 6.377 1.00 93.31 419 ARG A O 1
ATOM 3215 N N . GLN A 1 420 ? -2.804 -12.633 5.114 1.00 93.44 420 GLN A N 1
ATOM 3216 C CA . GLN A 1 420 ? -3.778 -12.263 6.149 1.00 93.44 420 GLN A CA 1
ATOM 3217 C C . GLN A 1 420 ? -3.129 -11.696 7.422 1.00 93.44 420 GLN A C 1
ATOM 3219 O O . GLN A 1 420 ? -3.556 -11.996 8.541 1.00 93.44 420 GLN A O 1
ATOM 3224 N N . LEU A 1 421 ? -2.064 -10.903 7.261 1.00 95.50 421 LEU A N 1
ATOM 3225 C CA . LEU A 1 421 ? -1.273 -10.416 8.388 1.00 95.50 421 LEU A CA 1
ATOM 3226 C C . LEU A 1 421 ? -2.063 -9.442 9.269 1.00 95.50 421 LEU A C 1
ATOM 3228 O O . LEU A 1 421 ? -1.838 -9.410 10.473 1.00 95.50 421 LEU A O 1
ATOM 3232 N N . ILE A 1 422 ? -2.994 -8.667 8.712 1.00 95.44 422 ILE A N 1
ATOM 3233 C CA . ILE A 1 422 ? -3.844 -7.748 9.486 1.00 95.44 422 ILE A CA 1
ATOM 3234 C C . ILE A 1 422 ? -5.322 -7.999 9.204 1.00 95.44 422 ILE A C 1
ATOM 3236 O O . ILE A 1 422 ? -5.682 -8.635 8.219 1.00 95.44 422 ILE A O 1
ATOM 3240 N N . HIS A 1 423 ? -6.184 -7.492 10.083 1.00 94.56 423 HIS A N 1
ATOM 3241 C CA . HIS A 1 423 ? -7.633 -7.590 9.939 1.00 94.56 423 HIS A CA 1
ATOM 3242 C C . HIS A 1 423 ? -8.262 -6.207 10.056 1.00 94.56 423 HIS A C 1
ATOM 3244 O O . HIS A 1 423 ? -7.965 -5.463 10.996 1.00 94.56 423 HIS A O 1
ATOM 3250 N N . LEU A 1 424 ? -9.144 -5.878 9.117 1.00 95.12 424 LEU A N 1
ATOM 3251 C CA . LEU A 1 424 ? -9.894 -4.631 9.112 1.00 95.12 424 LEU A CA 1
ATOM 3252 C C . LEU A 1 424 ? -11.342 -4.836 9.539 1.00 95.12 424 LEU A C 1
ATOM 3254 O O . LEU A 1 424 ? -11.940 -5.869 9.238 1.00 95.12 424 LEU A O 1
ATOM 3258 N N . PHE A 1 425 ? -11.927 -3.805 10.147 1.00 93.56 425 PHE A N 1
ATOM 3259 C CA . PHE A 1 425 ? -13.379 -3.674 10.264 1.00 93.56 425 PHE A CA 1
ATOM 3260 C C . PHE A 1 425 ? -13.991 -3.269 8.917 1.00 93.56 425 PHE A C 1
ATOM 3262 O O . PHE A 1 425 ? -14.366 -2.118 8.700 1.00 93.56 425 PHE A O 1
ATOM 3269 N N . ALA A 1 426 ? -14.027 -4.219 7.990 1.00 90.19 426 ALA A N 1
ATOM 3270 C CA . ALA A 1 426 ? -14.573 -4.067 6.649 1.00 90.19 426 ALA A CA 1
ATOM 3271 C C . ALA A 1 426 ? -15.137 -5.410 6.172 1.00 90.19 426 ALA A C 1
ATOM 3273 O O . ALA A 1 426 ? -14.818 -6.458 6.739 1.00 90.19 426 ALA A O 1
ATOM 3274 N N . ARG A 1 427 ? -15.963 -5.378 5.124 1.00 82.19 427 ARG A N 1
ATOM 3275 C CA . ARG A 1 427 ? -16.634 -6.567 4.574 1.00 82.19 427 ARG A CA 1
ATOM 3276 C C . ARG A 1 427 ? -16.158 -6.966 3.172 1.00 82.19 427 ARG A C 1
ATOM 3278 O O . ARG A 1 427 ? -16.495 -8.053 2.711 1.00 82.19 427 ARG A O 1
ATOM 3285 N N . GLY A 1 428 ? -15.365 -6.118 2.514 1.00 76.31 428 GLY A N 1
ATOM 3286 C CA . GLY A 1 428 ? -15.088 -6.213 1.081 1.00 76.31 428 GLY A CA 1
ATOM 3287 C C . GLY A 1 428 ? -16.077 -5.380 0.257 1.00 76.31 428 GLY A C 1
ATOM 3288 O O . GLY A 1 428 ? -17.058 -4.854 0.780 1.00 76.31 428 GLY A O 1
ATOM 3289 N N . ILE A 1 429 ? -15.813 -5.248 -1.045 1.00 68.62 429 ILE A N 1
ATOM 3290 C CA . ILE A 1 429 ? -16.653 -4.461 -1.958 1.00 68.62 429 ILE A CA 1
ATOM 3291 C C . ILE A 1 429 ? -17.940 -5.242 -2.269 1.00 68.62 429 ILE A C 1
ATOM 3293 O O . ILE A 1 429 ? -17.910 -6.249 -2.983 1.00 68.62 429 ILE A O 1
ATOM 3297 N N . GLU A 1 430 ? -19.076 -4.768 -1.753 1.00 59.28 430 GLU A N 1
ATOM 3298 C CA . GLU A 1 430 ? -20.402 -5.290 -2.102 1.00 59.28 430 GLU A CA 1
ATOM 3299 C C . GLU A 1 430 ? -20.767 -4.884 -3.546 1.00 59.28 430 GLU A C 1
ATOM 3301 O O . GLU A 1 430 ? -20.510 -3.758 -3.976 1.00 59.28 430 GLU A O 1
ATOM 3306 N N . GLN A 1 431 ? -21.363 -5.787 -4.337 1.00 54.47 431 GLN A N 1
ATOM 3307 C CA . GLN A 1 431 ? -21.900 -5.387 -5.641 1.00 54.47 431 GLN A CA 1
ATOM 3308 C C . GLN A 1 431 ? -23.062 -4.416 -5.429 1.00 54.47 431 GLN A C 1
ATOM 3310 O O . GLN A 1 431 ? -23.997 -4.718 -4.687 1.00 54.47 431 GLN A O 1
ATOM 3315 N N . GLY A 1 432 ? -23.060 -3.305 -6.170 1.00 44.00 432 GLY A N 1
ATOM 3316 C CA . GLY A 1 432 ? -24.303 -2.604 -6.450 1.00 44.00 432 GLY A CA 1
ATOM 3317 C C . GLY A 1 432 ? -25.261 -3.614 -7.071 1.00 44.00 432 GLY A C 1
ATOM 3318 O O . GLY A 1 432 ? -24.972 -4.152 -8.141 1.00 44.00 432 GLY A O 1
ATOM 3319 N N . MET A 1 433 ? -26.373 -3.908 -6.391 1.00 35.38 433 MET A N 1
ATOM 3320 C CA . MET A 1 433 ? -27.520 -4.502 -7.063 1.00 35.38 433 MET A CA 1
ATOM 3321 C C . MET A 1 433 ? -27.791 -3.600 -8.259 1.00 35.38 433 MET A C 1
ATOM 3323 O O . MET A 1 433 ? -28.186 -2.447 -8.082 1.00 35.38 433 MET A O 1
ATOM 3327 N N . GLY A 1 434 ? -27.511 -4.094 -9.466 1.00 32.03 434 GLY A N 1
ATOM 3328 C CA . GLY A 1 434 ? -28.072 -3.494 -10.659 1.00 32.03 434 GLY A CA 1
ATOM 3329 C C . GLY A 1 434 ? -29.562 -3.388 -10.386 1.00 32.03 434 GLY A C 1
ATOM 3330 O O . GLY A 1 434 ? -30.212 -4.407 -10.155 1.00 32.03 434 GLY A O 1
ATOM 3331 N N . LEU A 1 435 ? -30.062 -2.158 -10.281 1.00 30.06 435 LEU A N 1
ATOM 3332 C CA . LEU A 1 435 ? -31.490 -1.913 -10.343 1.00 30.06 435 LEU A CA 1
ATOM 3333 C C . LEU A 1 435 ? -31.930 -2.527 -11.675 1.00 30.06 435 LEU A C 1
ATOM 3335 O O . LEU A 1 435 ? -31.556 -2.020 -12.733 1.00 30.06 435 LEU A O 1
ATOM 3339 N N . LEU A 1 436 ? -32.580 -3.690 -11.586 1.00 30.80 436 LEU A N 1
ATOM 3340 C CA . LEU A 1 436 ? -33.287 -4.333 -12.688 1.00 30.80 436 LEU A CA 1
ATOM 3341 C C . LEU A 1 436 ? -34.374 -3.402 -13.223 1.00 30.80 436 LEU A C 1
ATOM 3343 O O . LEU A 1 436 ? -35.030 -2.734 -12.387 1.00 30.80 436 LEU A O 1
#